Protein 5L9A (pdb70)

Secondary structure (DSSP, 8-state):
----EEEESTTSHHHHHHHHHHHHHH-GGGEEEEESSPPPTTSTTTT-TTEEE--TT-HHHHHHHHHHH--SEEEE-----HHHHHH-HHHHHIIIIIHHHHHHHHHHHTT-EEE--EEGGG--TTS-SSSB-SSS----SSHHHHHHHHHHHHHHHHHHHH---EEEEEE-EEE-TT---SS-TTHHHHHHHHHHHHT--EEESS-TT--EEEEEHHHHHHHHHHHHHS-GGG-S-SEEE--SEEE-HHHHHHHHHHHHTS---EEE---HHHHHHHTS-SSB--HHHHHHH-------HHHHHHHHHHHHHHHH-PPP-/---EEEESTTSHHHHHHHHHHHHHH-GGGEEEEESSPPPTT-TTTT-TTEEE--TT-HHHHHHHHHHH--SEEEE-----HHHHHH-HHHHHIIIIIHHHHHHHHHHHTT-EEE--EEGGG--TTS-SSSB-SSS----SSHHHHHHHHHHHHHHHHHHHH---EEEEEE-EEE-TT---SS-TTHHHHHHHHHHHHT--EEESS-TT--EEEEEHHHHHHHHHHHHHS-GGG-S-SEEE--SEEE-HHHHHHHHHHHHTS---EEE---HHHHHHHTS-SSB--HHHHHHH-------HHHHHHHHHHHHHHHH-PPP-

Solvent-accessible surface area: 27484 Å² total; per-residue (Å²): 242,155,14,94,0,0,0,0,12,1,42,40,64,28,2,5,30,0,0,54,28,0,40,129,121,29,30,44,138,27,3,15,0,1,19,84,81,115,31,11,69,152,47,78,1,36,75,59,173,26,34,82,130,16,65,8,66,71,46,119,22,0,47,151,17,0,110,134,21,133,7,66,18,0,0,2,17,21,38,12,101,5,38,94,0,86,47,35,52,103,58,0,82,53,27,1,34,59,0,5,152,61,0,0,66,7,2,88,107,48,140,4,64,0,0,0,12,0,9,4,1,0,0,0,97,136,5,46,53,109,102,1,131,8,104,48,104,51,48,27,71,4,32,15,0,79,5,2,29,110,2,11,119,37,0,50,100,28,74,140,125,109,52,8,19,1,1,0,0,10,20,7,5,32,1,7,7,41,28,60,12,10,40,31,10,28,22,4,0,5,43,0,0,4,14,2,4,45,121,141,98,4,76,0,41,0,68,32,182,16,28,0,0,0,0,8,10,50,3,0,28,88,2,1,14,56,0,0,76,10,73,59,148,127,17,110,54,15,9,1,0,0,15,16,34,45,1,4,0,22,87,0,69,124,0,0,36,140,40,15,136,80,120,9,103,17,68,63,86,103,16,112,7,10,167,17,0,67,11,12,0,46,23,3,32,9,52,54,0,95,123,22,16,32,5,91,37,126,50,77,33,47,89,0,0,92,22,0,5,117,47,0,20,120,92,42,64,15,73,88,100,168,18,94,0,0,0,0,9,1,43,39,64,28,2,3,34,0,0,58,31,0,37,123,112,14,31,46,138,22,4,17,0,1,26,66,90,111,33,44,94,196,47,80,1,35,70,56,162,26,35,74,127,14,59,6,64,70,52,98,15,0,40,118,27,1,95,135,21,137,7,67,18,0,0,1,19,22,40,11,111,5,48,127,0,83,89,71,52,103,59,0,83,53,20,1,32,56,1,5,158,59,0,0,63,7,1,84,105,62,136,3,63,0,1,0,11,0,7,4,1,0,0,0,95,130,5,44,53,109,103,2,135,9,104,47,106,53,47,25,67,2,32,9,0,78,6,2,28,111,1,11,118,34,0,52,98,30,70,140,124,110,50,10,20,1,1,0,0,9,22,8,5,35,1,7,7,38,30,146,26,42,60,29,12,30,21,4,0,5,64,0,0,21,16,4,2,82,113,140,71,5,74,0,40,0,57,15,74,18,30,0,0,0,0,8,10,50,3,0,27,90,3,1,15,85,0,0,72,9,80,52,155,120,17,108,51,13,6,0,0,0,16,17,33,45,1,4,0,22,88,0,28,70,0,0,24,140,41,16,118,54,55,12,108,5,36,38,26,103,16,111,6,12,171,18,0,68,12,12,0,46,25,3,33,11,51,53,0,96,120,24,13,24,5,93,38,137,50,77,32,44,87,0,0,94,27,0,3,123,56,0,18,126,93,56,66,32,73,84,112

InterPro domains:
  IPR001509 NAD-dependent epimerase/dehydratase [PF01370] (16-253)
  IPR036291 NAD(P)-binding domain superfamily [SSF51735] (15-321)
  IPR051225 NAD(P)-dependent epimerase/dehydratase [PTHR42687] (7-323)

B-factor: mean 18.35, std 14.42, range [4.52, 113.83]

Structure (mmCIF, N/CA/C/O backbone):
data_5L9A
#
_entry.id   5L9A
#
_cell.length_a   46.985
_cell.length_b   57.722
_cell.length_c   70.074
_cell.angle_alpha   72.46
_cell.angle_beta   70.38
_cell.angle_gamma   73.20
#
_symmetry.space_group_name_H-M   'P 1'
#
loop_
_entity.id
_entity.type
_entity.pdbx_description
1 polymer 'L-threonine 3-dehydrogenase'
2 non-polymer 'ACETATE ION'
3 water water
#
loop_
_atom_site.group_PDB
_atom_site.id
_atom_site.type_symbol
_atom_site.label_atom_id
_atom_site.label_alt_id
_atom_site.label_comp_id
_atom_site.label_asym_id
_atom_site.label_entity_id
_atom_site.label_seq_id
_atom_site.pdbx_PDB_ins_code
_atom_site.Cartn_x
_atom_site.Cartn_y
_atom_site.Cartn_z
_atom_site.occupancy
_atom_site.B_iso_or_equiv
_atom_site.auth_seq_id
_atom_site.auth_comp_id
_atom_site.auth_asym_id
_atom_site.auth_atom_id
_atom_site.pdbx_PDB_model_num
ATOM 1 N N . HIS A 1 1 ? 4.639 -26.043 -5.459 1.00 65.49 1 HIS A N 1
ATOM 2 C CA . HIS A 1 1 ? 5.916 -25.573 -4.860 1.00 58.52 1 HIS A CA 1
ATOM 3 C C . HIS A 1 1 ? 5.686 -24.277 -4.101 1.00 43.65 1 HIS A C 1
ATOM 4 O O . HIS A 1 1 ? 4.742 -23.507 -4.380 1.00 51.98 1 HIS A O 1
ATOM 11 N N A MET A 1 2 ? 6.531 -24.053 -3.100 0.60 34.26 2 MET A N 1
ATOM 12 N N B MET A 1 2 ? 6.585 -24.040 -3.159 0.40 34.63 2 MET A N 1
ATOM 13 C CA A MET A 1 2 ? 6.489 -22.811 -2.327 0.60 26.48 2 MET A CA 1
ATOM 14 C CA B MET A 1 2 ? 6.571 -22.851 -2.342 0.40 27.17 2 MET A CA 1
ATOM 15 C C A MET A 1 2 ? 7.343 -21.774 -3.060 0.60 23.57 2 MET A C 1
ATOM 16 C C B MET A 1 2 ? 7.383 -21.774 -3.053 0.40 23.49 2 MET A C 1
ATOM 17 O O A MET A 1 2 ? 8.310 -22.096 -3.774 0.60 24.35 2 MET A O 1
ATOM 18 O O B MET A 1 2 ? 8.362 -22.074 -3.742 0.40 26.20 2 MET A O 1
ATOM 27 N N . PRO A 1 3 ? 6.979 -20.513 -2.904 1.00 14.39 3 PRO A N 1
ATOM 28 C CA . PRO A 1 3 ? 7.718 -19.459 -3.630 1.00 12.45 3 PRO A CA 1
ATOM 29 C C . PRO A 1 3 ? 9.059 -19.129 -3.056 1.00 11.23 3 PRO A C 1
ATOM 30 O O . PRO A 1 3 ? 9.346 -19.345 -1.857 1.00 10.86 3 PRO A O 1
ATOM 34 N N . ARG A 1 4 ? 9.872 -18.483 -3.925 1.00 10.91 4 ARG A N 1
ATOM 35 C CA . ARG A 1 4 ? 11.135 -17.817 -3.518 1.00 9.04 4 ARG A CA 1
ATOM 36 C C . ARG A 1 4 ? 10.869 -16.324 -3.755 1.00 9.78 4 ARG A C 1
ATOM 37 O O . ARG A 1 4 ? 10.602 -15.933 -4.891 1.00 10.37 4 ARG A O 1
ATOM 45 N N . VAL A 1 5 ? 10.889 -15.535 -2.684 1.00 8.14 5 VAL A N 1
ATOM 46 C CA . VAL A 1 5 ? 10.296 -14.225 -2.739 1.00 7.08 5 VAL A CA 1
ATOM 47 C C . VAL A 1 5 ? 11.360 -13.149 -2.511 1.00 7.96 5 VAL A C 1
ATOM 48 O O . VAL A 1 5 ? 12.048 -13.171 -1.474 1.00 9.05 5 VAL A O 1
ATOM 52 N N . LEU A 1 6 ? 11.449 -12.204 -3.462 1.00 7.73 6 LEU A N 1
ATOM 53 C CA . LEU A 1 6 ? 12.286 -10.986 -3.316 1.00 7.42 6 LEU A CA 1
ATOM 54 C C . LEU A 1 6 ? 11.422 -9.790 -2.954 1.00 7.48 6 LEU A C 1
ATOM 55 O O . LEU A 1 6 ? 10.378 -9.598 -3.607 1.00 7.33 6 LEU A O 1
ATOM 60 N N . VAL A 1 7 ? 11.806 -9.070 -1.912 1.00 8.12 7 VAL A N 1
ATOM 61 C CA . VAL A 1 7 ? 11.149 -7.837 -1.563 1.00 6.79 7 VAL A CA 1
ATOM 62 C C . VAL A 1 7 ? 12.130 -6.696 -1.758 1.00 6.59 7 VAL A C 1
ATOM 63 O O . VAL A 1 7 ? 13.239 -6.752 -1.191 1.00 9.77 7 VAL A O 1
ATOM 67 N N . THR A 1 8 ? 11.794 -5.716 -2.546 1.00 6.66 8 THR A N 1
ATOM 68 C CA . THR A 1 8 ? 12.552 -4.488 -2.644 1.00 7.18 8 THR A CA 1
ATOM 69 C C . THR A 1 8 ? 11.835 -3.355 -1.939 1.00 7.42 8 THR A C 1
ATOM 70 O O . THR A 1 8 ? 10.611 -3.401 -1.801 1.00 8.67 8 THR A O 1
ATOM 74 N N . GLY A 1 9 ? 12.544 -2.331 -1.488 1.00 9.11 9 GLY A N 1
ATOM 75 C CA . GLY A 1 9 ? 11.928 -1.305 -0.674 1.00 9.52 9 GLY A CA 1
ATOM 76 C C . GLY A 1 9 ? 11.393 -1.735 0.680 1.00 9.63 9 GLY A C 1
ATOM 77 O O . GLY A 1 9 ? 10.344 -1.263 1.193 1.00 10.11 9 GLY A O 1
ATOM 78 N N . ALA A 1 10 ? 12.107 -2.663 1.290 1.00 8.30 10 ALA A N 1
ATOM 79 C CA . ALA A 1 10 ? 11.670 -3.330 2.480 1.00 8.91 10 ALA A CA 1
ATOM 80 C C . ALA A 1 10 ? 11.649 -2.458 3.738 1.00 9.19 10 ALA A C 1
ATOM 81 O O . ALA A 1 10 ? 11.080 -2.895 4.709 1.00 10.96 10 ALA A O 1
ATOM 83 N N . LEU A 1 11 ? 12.273 -1.280 3.728 1.00 9.29 11 LEU A N 1
ATOM 84 C CA . LEU A 1 11 ? 12.285 -0.470 4.933 1.00 12.51 11 LEU A CA 1
ATOM 85 C C . LEU A 1 11 ? 11.065 0.441 5.011 1.00 11.86 11 LEU A C 1
ATOM 86 O O . LEU A 1 11 ? 10.942 1.198 6.011 1.00 17.26 11 LEU A O 1
ATOM 91 N N . GLY A 1 12 ? 10.234 0.459 3.987 1.00 12.31 12 GLY A N 1
ATOM 92 C CA . GLY A 1 12 ? 8.935 1.119 4.181 1.00 14.35 12 GLY A CA 1
ATOM 93 C C . GLY A 1 12 ? 8.102 0.333 5.215 1.00 13.15 12 GLY A C 1
ATOM 94 O O . GLY A 1 12 ? 8.430 -0.808 5.644 1.00 12.23 12 GLY A O 1
ATOM 95 N N . GLN A 1 13 ? 7.015 0.948 5.678 1.00 14.26 13 GLN A N 1
ATOM 96 C CA . GLN A 1 13 ? 6.188 0.267 6.733 1.00 13.34 13 GLN A CA 1
ATOM 97 C C . GLN A 1 13 ? 5.591 -1.038 6.198 1.00 10.64 13 GLN A C 1
ATOM 98 O O . GLN A 1 13 ? 5.731 -2.123 6.816 1.00 11.12 13 GLN A O 1
ATOM 104 N N . ILE A 1 14 ? 4.981 -0.953 5.006 1.00 12.82 14 ILE A N 1
ATOM 105 C CA . ILE A 1 14 ? 4.413 -2.118 4.411 1.00 11.79 14 ILE A CA 1
ATOM 106 C C . ILE A 1 14 ? 5.508 -3.127 4.159 1.00 9.66 14 ILE A C 1
ATOM 107 O O . ILE A 1 14 ? 5.326 -4.321 4.461 1.00 10.40 14 ILE A O 1
ATOM 112 N N . GLY A 1 15 ? 6.638 -2.658 3.611 1.00 8.33 15 GLY A N 1
ATOM 113 C CA . GLY A 1 15 ? 7.700 -3.604 3.267 1.00 8.58 15 GLY A CA 1
ATOM 114 C C . GLY A 1 15 ? 8.275 -4.305 4.455 1.00 8.01 15 GLY A C 1
ATOM 115 O O . GLY A 1 15 ? 8.567 -5.476 4.405 1.00 9.85 15 GLY A O 1
ATOM 116 N N . THR A 1 16 ? 8.347 -3.621 5.633 1.00 6.99 16 THR A N 1
ATOM 117 C CA . THR A 1 16 ? 8.859 -4.275 6.794 1.00 7.79 16 THR A CA 1
ATOM 118 C C . THR A 1 16 ? 7.921 -5.341 7.331 1.00 8.44 16 THR A C 1
ATOM 119 O O . THR A 1 16 ? 8.302 -6.482 7.597 1.00 9.01 16 THR A O 1
ATOM 123 N N . ASP A 1 17 ? 6.642 -4.934 7.498 1.00 8.32 17 ASP A N 1
ATOM 124 C CA . ASP A 1 17 ? 5.682 -5.896 8.056 1.00 8.51 17 ASP A CA 1
ATOM 125 C C . ASP A 1 17 ? 5.417 -7.067 7.091 1.00 8.00 17 ASP A C 1
ATOM 126 O O . ASP A 1 17 ? 5.289 -8.222 7.526 1.00 7.94 17 ASP A O 1
ATOM 131 N N . LEU A 1 18 ? 5.432 -6.791 5.784 1.00 7.25 18 LEU A N 1
ATOM 132 C CA . LEU A 1 18 ? 5.284 -7.844 4.816 1.00 7.63 18 LEU A CA 1
ATOM 133 C C . LEU A 1 18 ? 6.504 -8.784 4.802 1.00 7.42 18 LEU A C 1
ATOM 134 O O . LEU A 1 18 ? 6.341 -9.993 4.740 1.00 7.82 18 LEU A O 1
ATOM 139 N N . SER A 1 19 ? 7.704 -8.210 4.884 1.00 6.92 19 SER A N 1
ATOM 140 C CA . SER A 1 19 ? 8.915 -9.009 4.947 1.00 8.95 19 SER A CA 1
ATOM 141 C C . SER A 1 19 ? 8.848 -10.006 6.085 1.00 8.09 19 SER A C 1
ATOM 142 O O . SER A 1 19 ? 9.153 -11.166 5.936 1.00 8.81 19 SER A O 1
ATOM 145 N N . LEU A 1 20 ? 8.440 -9.499 7.266 1.00 8.60 20 LEU A N 1
ATOM 146 C CA . LEU A 1 20 ? 8.362 -10.383 8.410 1.00 9.79 20 LEU A CA 1
ATOM 147 C C . LEU A 1 20 ? 7.284 -11.456 8.211 1.00 9.00 20 LEU A C 1
ATOM 148 O O . LEU A 1 20 ? 7.487 -12.644 8.559 1.00 10.11 20 LEU A O 1
ATOM 153 N N . ALA A 1 21 ? 6.116 -11.039 7.663 1.00 8.57 21 ALA A N 1
ATOM 154 C CA . ALA A 1 21 ? 5.069 -12.034 7.401 1.00 7.45 21 ALA A CA 1
ATOM 155 C C . ALA A 1 21 ? 5.499 -13.136 6.392 1.00 8.01 21 ALA A C 1
ATOM 156 O O . ALA A 1 21 ? 5.164 -14.339 6.589 1.00 8.52 21 ALA A O 1
ATOM 158 N N . LEU A 1 22 ? 6.228 -12.751 5.345 1.00 7.02 22 LEU A N 1
ATOM 159 C CA . LEU A 1 22 ? 6.719 -13.709 4.365 1.00 7.52 22 LEU A CA 1
ATOM 160 C C . LEU A 1 22 ? 7.757 -14.627 4.969 1.00 8.20 22 LEU A C 1
ATOM 161 O O . LEU A 1 22 ? 7.709 -15.828 4.710 1.00 8.56 22 LEU A O 1
ATOM 166 N N . ARG A 1 23 ? 8.691 -14.076 5.767 1.00 8.81 23 ARG A N 1
ATOM 167 C CA . ARG A 1 23 ? 9.625 -14.984 6.464 1.00 8.93 23 ARG A CA 1
ATOM 168 C C . ARG A 1 23 ? 8.888 -15.952 7.337 1.00 10.35 23 ARG A C 1
ATOM 169 O O . ARG A 1 23 ? 9.280 -17.130 7.432 1.00 10.42 23 ARG A O 1
ATOM 177 N N . ASP A 1 24 ? 7.889 -15.464 8.051 1.00 10.50 24 ASP A N 1
ATOM 178 C CA . ASP A 1 24 ? 7.141 -16.346 8.963 1.00 10.65 24 ASP A CA 1
ATOM 179 C C . ASP A 1 24 ? 6.430 -17.454 8.182 1.00 13.23 24 ASP A C 1
ATOM 180 O O . ASP A 1 24 ? 6.347 -18.574 8.671 1.00 17.15 24 ASP A O 1
ATOM 185 N N . LYS A 1 25 ? 5.830 -17.148 7.012 1.00 10.96 25 LYS A N 1
ATOM 186 C CA . LYS A 1 25 ? 5.041 -18.128 6.278 1.00 9.84 25 LYS A CA 1
ATOM 187 C C . LYS A 1 25 ? 5.891 -19.095 5.468 1.00 9.54 25 LYS A C 1
ATOM 188 O O . LYS A 1 25 ? 5.552 -20.280 5.398 1.00 11.43 25 LYS A O 1
ATOM 194 N N . PHE A 1 26 ? 6.936 -18.585 4.826 1.00 9.18 26 PHE A N 1
ATOM 195 C CA . PHE A 1 26 ? 7.746 -19.358 3.914 1.00 8.69 26 PHE A CA 1
ATOM 196 C C . PHE A 1 26 ? 9.125 -19.759 4.335 1.00 10.39 26 PHE A C 1
ATOM 197 O O . PHE A 1 26 ? 9.770 -20.578 3.707 1.00 10.63 26 PHE A O 1
ATOM 205 N N . GLY A 1 27 ? 9.615 -19.127 5.354 1.00 8.84 27 GLY A N 1
ATOM 206 C CA . GLY A 1 27 ? 10.891 -19.321 5.895 1.00 9.95 27 GLY A CA 1
ATOM 207 C C . GLY A 1 27 ? 11.929 -18.311 5.402 1.00 9.42 27 GLY A C 1
ATOM 208 O O . GLY A 1 27 ? 11.965 -17.914 4.218 1.00 11.17 27 GLY A O 1
ATOM 209 N N . ALA A 1 28 ? 12.843 -17.926 6.313 1.00 11.72 28 ALA A N 1
ATOM 210 C CA . ALA A 1 28 ? 13.851 -16.962 5.950 1.00 12.89 28 ALA A CA 1
ATOM 211 C C . ALA A 1 28 ? 14.696 -17.346 4.742 1.00 12.38 28 ALA A C 1
ATOM 212 O O . ALA A 1 28 ? 15.090 -16.488 3.934 1.00 15.58 28 ALA A O 1
ATOM 214 N N . ASP A 1 29 ? 14.947 -18.641 4.547 1.00 13.04 29 ASP A N 1
ATOM 215 C CA . ASP A 1 29 ? 15.788 -19.132 3.452 1.00 13.93 29 ASP A CA 1
ATOM 216 C C . ASP A 1 29 ? 15.138 -18.880 2.066 1.00 13.30 29 ASP A C 1
ATOM 217 O O . ASP A 1 29 ? 15.842 -18.838 1.068 1.00 16.85 29 ASP A O 1
ATOM 222 N N . SER A 1 30 ? 13.846 -18.671 2.048 1.00 10.52 30 SER A N 1
ATOM 223 C CA . SER A 1 30 ? 13.105 -18.507 0.830 1.00 9.45 30 SER A CA 1
ATOM 224 C C . SER A 1 30 ? 12.751 -17.041 0.557 1.00 9.00 30 SER A C 1
ATOM 225 O O . SER A 1 30 ? 12.111 -16.781 -0.461 1.00 10.06 30 SER A O 1
ATOM 228 N N . VAL A 1 31 ? 13.157 -16.136 1.437 1.00 9.28 31 VAL A N 1
ATOM 229 C CA . VAL A 1 31 ? 12.836 -14.724 1.274 1.00 8.54 31 VAL A CA 1
ATOM 230 C C . VAL A 1 31 ? 14.115 -13.930 1.329 1.00 9.81 31 VAL A C 1
ATOM 231 O O . VAL A 1 31 ? 14.929 -14.084 2.234 1.00 14.45 31 VAL A O 1
ATOM 235 N N . LEU A 1 32 ? 14.251 -13.011 0.390 1.00 9.18 32 LEU A N 1
ATOM 236 C CA . LEU A 1 32 ? 15.375 -12.078 0.365 1.00 10.00 32 LEU A CA 1
ATOM 237 C C . LEU A 1 32 ? 14.779 -10.682 0.367 1.00 9.25 32 LEU A C 1
ATOM 238 O O . LEU A 1 32 ? 13.957 -10.357 -0.477 1.00 9.24 32 LEU A O 1
ATOM 243 N N . VAL A 1 33 ? 15.145 -9.893 1.343 1.00 10.08 33 VAL A N 1
ATOM 244 C CA . VAL A 1 33 ? 14.600 -8.558 1.549 1.00 12.55 33 VAL A CA 1
ATOM 245 C C . VAL A 1 33 ? 15.682 -7.526 1.351 1.00 10.26 33 VAL A C 1
ATOM 246 O O . VAL A 1 33 ? 16.852 -7.712 1.829 1.00 12.92 33 VAL A O 1
ATOM 250 N N . SER A 1 34 ? 15.382 -6.441 0.640 1.00 9.45 34 SER A N 1
ATOM 251 C CA . SER A 1 34 ? 16.385 -5.454 0.330 1.00 8.89 34 SER A CA 1
ATOM 252 C C . SER A 1 34 ? 15.877 -4.035 0.456 1.00 8.05 34 SER A C 1
ATOM 253 O O . SER A 1 34 ? 14.656 -3.782 0.306 1.00 8.62 34 SER A O 1
ATOM 256 N N A ASP A 1 35 ? 16.809 -3.117 0.620 0.50 9.56 35 ASP A N 1
ATOM 257 N N B ASP A 1 35 ? 16.772 -3.088 0.623 0.50 9.57 35 ASP A N 1
ATOM 258 C CA A ASP A 1 35 ? 16.540 -1.667 0.611 0.50 9.24 35 ASP A CA 1
ATOM 259 C CA B ASP A 1 35 ? 16.476 -1.652 0.396 0.50 8.94 35 ASP A CA 1
ATOM 260 C C A ASP A 1 35 ? 17.798 -0.906 0.230 0.50 10.15 35 ASP A C 1
ATOM 261 C C B ASP A 1 35 ? 17.768 -0.925 0.159 0.50 9.95 35 ASP A C 1
ATOM 262 O O A ASP A 1 35 ? 18.892 -1.460 0.335 0.50 10.17 35 ASP A O 1
ATOM 263 O O B ASP A 1 35 ? 18.838 -1.517 0.298 0.50 10.04 35 ASP A O 1
ATOM 272 N N . VAL A 1 36 ? 17.672 0.354 -0.182 1.00 12.03 36 VAL A N 1
ATOM 273 C CA . VAL A 1 36 ? 18.829 1.155 -0.542 1.00 14.40 36 VAL A CA 1
ATOM 274 C C . VAL A 1 36 ? 19.787 1.401 0.604 1.00 15.57 36 VAL A C 1
ATOM 275 O O . VAL A 1 36 ? 20.980 1.638 0.391 1.00 18.49 36 VAL A O 1
ATOM 279 N N . VAL A 1 37 ? 19.266 1.427 1.827 1.00 14.34 37 VAL A N 1
ATOM 280 C CA . VAL A 1 37 ? 20.136 1.625 3.041 1.00 15.29 37 VAL A CA 1
ATOM 281 C C . VAL A 1 37 ? 19.910 0.465 4.020 1.00 13.85 37 VAL A C 1
ATOM 282 O O . VAL A 1 37 ? 18.985 -0.329 3.838 1.00 12.51 37 VAL A O 1
ATOM 286 N N . GLU A 1 38 ? 20.719 0.421 5.032 1.00 14.77 38 GLU A N 1
ATOM 287 C CA . GLU A 1 38 ? 20.600 -0.543 6.083 1.00 13.81 38 GLU A CA 1
ATOM 288 C C . GLU A 1 38 ? 19.507 -0.159 7.059 1.00 13.48 38 GLU A C 1
ATOM 289 O O . GLU A 1 38 ? 19.199 1.003 7.274 1.00 15.69 38 GLU A O 1
ATOM 295 N N . PRO A 1 39 ? 18.896 -1.179 7.703 1.00 12.83 39 PRO A N 1
ATOM 296 C CA . PRO A 1 39 ? 17.899 -0.843 8.718 1.00 12.61 39 PRO A CA 1
ATOM 297 C C . PRO A 1 39 ? 18.513 -0.031 9.871 1.00 13.00 39 PRO A C 1
ATOM 298 O O . PRO A 1 39 ? 19.695 -0.207 10.182 1.00 14.70 39 PRO A O 1
ATOM 302 N N . GLY A 1 40 ? 17.699 0.818 10.507 1.00 13.06 40 GLY A N 1
ATOM 303 C CA . GLY A 1 40 ? 18.133 1.504 11.699 1.00 14.15 40 GLY A CA 1
ATOM 304 C C . GLY A 1 40 ? 18.426 0.501 12.831 1.00 13.78 40 GLY A C 1
ATOM 305 O O . GLY A 1 40 ? 17.982 -0.663 12.816 1.00 13.16 40 GLY A O 1
ATOM 306 N N . ALA A 1 41 ? 19.107 0.953 13.865 1.00 13.87 41 ALA A N 1
ATOM 307 C CA . ALA A 1 41 ? 19.528 0.109 14.918 1.00 13.99 41 ALA A CA 1
ATOM 308 C C . ALA A 1 41 ? 18.460 -0.697 15.647 1.00 15.60 41 ALA A C 1
ATOM 309 O O . ALA A 1 41 ? 18.708 -1.874 16.109 1.00 19.06 41 ALA A O 1
ATOM 311 N N . LYS A 1 42 ? 17.306 -0.112 15.808 1.00 14.89 42 LYS A N 1
ATOM 312 C CA . LYS A 1 42 ? 16.221 -0.770 16.549 1.00 16.07 42 LYS A CA 1
ATOM 313 C C . LYS A 1 42 ? 15.127 -1.252 15.578 1.00 17.46 42 LYS A C 1
ATOM 314 O O . LYS A 1 42 ? 14.077 -1.603 15.995 1.00 20.14 42 LYS A O 1
ATOM 320 N N . HIS A 1 43 ? 15.403 -1.227 14.280 1.00 14.34 43 HIS A N 1
ATOM 321 C CA . HIS A 1 43 ? 14.404 -1.601 13.293 1.00 14.90 43 HIS A CA 1
ATOM 322 C C . HIS A 1 43 ? 14.174 -3.103 13.396 1.00 14.89 43 HIS A C 1
ATOM 323 O O . HIS A 1 43 ? 15.118 -3.880 13.589 1.00 14.95 43 HIS A O 1
ATOM 330 N N . PRO A 1 44 ? 12.947 -3.555 13.089 1.00 13.80 44 PRO A N 1
ATOM 331 C CA . PRO A 1 44 ? 12.676 -5.007 13.164 1.00 16.19 44 PRO A CA 1
ATOM 332 C C . PRO A 1 44 ? 13.532 -5.915 12.286 1.00 15.72 44 PRO A C 1
ATOM 333 O O . PRO A 1 44 ? 13.770 -7.079 12.514 1.00 17.24 44 PRO A O 1
ATOM 337 N N . LEU A 1 45 ? 14.030 -5.350 11.184 1.00 13.18 45 LEU A N 1
ATOM 338 C CA . LEU A 1 45 ? 14.885 -6.062 10.265 1.00 13.53 45 LEU A CA 1
ATOM 339 C C . LEU A 1 45 ? 16.372 -6.056 10.629 1.00 14.14 45 LEU A C 1
ATOM 340 O O . LEU A 1 45 ? 17.218 -6.708 9.934 1.00 14.72 45 LEU A O 1
ATOM 345 N N . ALA A 1 46 ? 16.759 -5.262 11.615 1.00 14.51 46 ALA A N 1
ATOM 346 C CA . ALA A 1 46 ? 18.176 -5.121 11.963 1.00 17.09 46 ALA A CA 1
ATOM 347 C C . ALA A 1 46 ? 18.724 -6.474 12.403 1.00 18.12 46 ALA A C 1
ATOM 348 O O . ALA A 1 46 ? 18.068 -7.191 13.155 1.00 21.56 46 ALA A O 1
ATOM 350 N N . GLY A 1 47 ? 19.871 -6.787 11.860 1.00 22.22 47 GLY A N 1
ATOM 351 C CA . GLY A 1 47 ? 20.654 -7.966 12.262 1.00 26.46 47 GLY A CA 1
ATOM 352 C C . GLY A 1 47 ? 20.173 -9.316 11.711 1.00 26.71 47 GLY A C 1
ATOM 353 O O . GLY A 1 47 ? 20.670 -10.351 12.051 1.00 30.84 47 GLY A O 1
ATOM 354 N N . LEU A 1 48 ? 19.184 -9.305 10.867 1.00 24.91 48 LEU A N 1
ATOM 355 C CA . LEU A 1 48 ? 18.647 -10.556 10.297 1.00 20.15 48 LEU A CA 1
ATOM 356 C C . LEU A 1 48 ? 19.407 -10.932 9.071 1.00 19.35 48 LEU A C 1
ATOM 357 O O . LEU A 1 48 ? 19.821 -10.114 8.288 1.00 24.18 48 LEU A O 1
ATOM 362 N N . LYS A 1 49 ? 19.645 -12.249 8.929 1.00 23.22 49 LYS A N 1
ATOM 363 C CA . LYS A 1 49 ? 20.195 -12.808 7.711 1.00 21.12 49 LYS A CA 1
ATOM 364 C C . LYS A 1 49 ? 19.086 -12.683 6.628 1.00 16.74 49 LYS A C 1
ATOM 365 O O . LYS A 1 49 ? 17.915 -12.780 6.957 1.00 26.73 49 LYS A O 1
ATOM 371 N N . GLY A 1 50 ? 19.462 -12.539 5.388 1.00 16.98 50 GLY A N 1
ATOM 372 C CA . GLY A 1 50 ? 18.543 -12.387 4.302 1.00 17.12 50 GLY A CA 1
ATOM 373 C C . GLY A 1 50 ? 18.032 -10.974 4.100 1.00 14.82 50 GLY A C 1
ATOM 374 O O . GLY A 1 50 ? 16.988 -10.824 3.477 1.00 14.10 50 GLY A O 1
ATOM 375 N N . VAL A 1 51 ? 18.723 -9.988 4.652 1.00 15.71 51 VAL A N 1
ATOM 376 C CA . VAL A 1 51 ? 18.456 -8.582 4.483 1.00 14.12 51 VAL A CA 1
ATOM 377 C C . VAL A 1 51 ? 19.677 -7.951 3.881 1.00 15.27 51 VAL A C 1
ATOM 378 O O . VAL A 1 51 ? 20.769 -8.092 4.454 1.00 21.29 51 VAL A O 1
ATOM 382 N N . GLU A 1 52 ? 19.529 -7.323 2.728 1.00 13.40 52 GLU A N 1
ATOM 383 C CA . GLU A 1 52 ? 20.599 -6.798 1.926 1.00 17.58 52 GLU A CA 1
ATOM 384 C C . GLU A 1 52 ? 20.398 -5.383 1.477 1.00 15.77 52 GLU A C 1
ATOM 385 O O . GLU A 1 52 ? 19.261 -4.938 1.398 1.00 11.49 52 GLU A O 1
ATOM 391 N N . LYS A 1 53 ? 21.473 -4.709 1.108 1.00 14.07 53 LYS A N 1
ATOM 392 C CA . LYS A 1 53 ? 21.472 -3.377 0.493 1.00 13.75 53 LYS A CA 1
ATOM 393 C C . LYS A 1 53 ? 21.425 -3.527 -1.015 1.00 17.23 53 LYS A C 1
ATOM 394 O O . LYS A 1 53 ? 22.222 -4.231 -1.570 1.00 23.29 53 LYS A O 1
ATOM 400 N N . LEU A 1 54 ? 20.379 -2.975 -1.632 1.00 13.72 54 LEU A N 1
ATOM 401 C CA . LEU A 1 54 ? 20.247 -2.965 -3.103 1.00 15.29 54 LEU A CA 1
ATOM 402 C C . LEU A 1 54 ? 19.737 -1.604 -3.498 1.00 15.81 54 LEU A C 1
ATOM 403 O O . LEU A 1 54 ? 18.713 -1.173 -2.897 1.00 14.84 54 LEU A O 1
ATOM 408 N N . ASP A 1 55 ? 20.412 -0.963 -4.446 1.00 15.95 55 ASP A N 1
ATOM 409 C CA . ASP A 1 55 ? 19.954 0.264 -5.076 1.00 16.65 55 ASP A CA 1
ATOM 410 C C . ASP A 1 55 ? 19.249 -0.120 -6.360 1.00 13.77 55 ASP A C 1
ATOM 411 O O . ASP A 1 55 ? 19.886 -0.394 -7.354 1.00 14.66 55 ASP A O 1
ATOM 416 N N . CYS A 1 56 ? 17.882 -0.092 -6.368 1.00 13.68 56 CYS A N 1
ATOM 417 C CA . CYS A 1 56 ? 17.147 -0.481 -7.515 1.00 14.23 56 CYS A CA 1
ATOM 418 C C . CYS A 1 56 ? 17.236 0.525 -8.657 1.00 13.92 56 CYS A C 1
ATOM 419 O O . CYS A 1 56 ? 16.812 0.204 -9.779 1.00 15.46 56 CYS A O 1
ATOM 422 N N . LEU A 1 57 ? 17.820 1.703 -8.405 1.00 12.12 57 LEU A N 1
ATOM 423 C CA . LEU A 1 57 ? 18.124 2.661 -9.487 1.00 14.18 57 LEU A CA 1
ATOM 424 C C . LEU A 1 57 ? 19.314 2.201 -10.317 1.00 13.96 57 LEU A C 1
ATOM 425 O O . LEU A 1 57 ? 19.555 2.773 -11.364 1.00 18.19 57 LEU A O 1
ATOM 430 N N . ASP A 1 58 ? 20.095 1.243 -9.836 1.00 13.20 58 ASP A N 1
ATOM 431 C CA . ASP A 1 58 ? 21.205 0.677 -10.600 1.00 13.56 58 ASP A CA 1
ATOM 432 C C . ASP A 1 58 ? 20.689 -0.605 -11.273 1.00 13.34 58 ASP A C 1
ATOM 433 O O . ASP A 1 58 ? 20.603 -1.663 -10.650 1.00 13.04 58 ASP A O 1
ATOM 438 N N . SER A 1 59 ? 20.265 -0.501 -12.537 1.00 14.31 59 SER A N 1
ATOM 439 C CA . SER A 1 59 ? 19.649 -1.640 -13.184 1.00 14.64 59 SER A CA 1
ATOM 440 C C . SER A 1 59 ? 20.552 -2.835 -13.256 1.00 14.54 59 SER A C 1
ATOM 441 O O . SER A 1 59 ? 20.085 -3.956 -13.162 1.00 15.76 59 SER A O 1
ATOM 444 N N A ASN A 1 60 ? 21.877 -2.632 -13.440 0.66 15.28 60 ASN A N 1
ATOM 445 N N B ASN A 1 60 ? 21.864 -2.574 -13.450 0.34 15.10 60 ASN A N 1
ATOM 446 C CA A ASN A 1 60 ? 22.782 -3.792 -13.488 0.66 16.53 60 ASN A CA 1
ATOM 447 C CA B ASN A 1 60 ? 22.895 -3.622 -13.453 0.34 15.80 60 ASN A CA 1
ATOM 448 C C A ASN A 1 60 ? 22.914 -4.508 -12.117 0.66 16.24 60 ASN A C 1
ATOM 449 C C B ASN A 1 60 ? 22.896 -4.435 -12.163 0.34 15.90 60 ASN A C 1
ATOM 450 O O A ASN A 1 60 ? 22.944 -5.731 -12.035 0.66 15.35 60 ASN A O 1
ATOM 451 O O B ASN A 1 60 ? 22.820 -5.652 -12.196 0.34 14.86 60 ASN A O 1
ATOM 460 N N . GLY A 1 61 ? 22.937 -3.740 -11.031 1.00 14.98 61 GLY A N 1
ATOM 461 C CA . GLY A 1 61 ? 22.962 -4.360 -9.724 1.00 15.44 61 GLY A CA 1
ATOM 462 C C . GLY A 1 61 ? 21.657 -5.098 -9.361 1.00 11.38 61 GLY A C 1
ATOM 463 O O . GLY A 1 61 ? 21.671 -6.131 -8.740 1.00 11.88 61 GLY A O 1
ATOM 464 N N . PHE A 1 62 ? 20.550 -4.536 -9.807 1.00 11.18 62 PHE A N 1
ATOM 465 C CA . PHE A 1 62 ? 19.233 -5.144 -9.627 1.00 12.06 62 PHE A CA 1
ATOM 466 C C . PHE A 1 62 ? 19.140 -6.487 -10.334 1.00 11.16 62 PHE A C 1
ATOM 467 O O . PHE A 1 62 ? 18.787 -7.527 -9.778 1.00 10.31 62 PHE A O 1
ATOM 475 N N . GLU A 1 63 ? 19.660 -6.460 -11.598 1.00 11.89 63 GLU A N 1
ATOM 476 C CA . GLU A 1 63 ? 19.707 -7.688 -12.361 1.00 13.10 63 GLU A CA 1
ATOM 477 C C . GLU A 1 63 ? 20.592 -8.739 -11.729 1.00 12.22 63 GLU A C 1
ATOM 478 O O . GLU A 1 63 ? 20.241 -9.906 -11.694 1.00 13.32 63 GLU A O 1
ATOM 484 N N . LYS A 1 64 ? 21.778 -8.320 -11.272 1.00 13.58 64 LYS A N 1
ATOM 485 C CA . LYS A 1 64 ? 22.680 -9.254 -10.667 1.00 14.99 64 LYS A CA 1
ATOM 486 C C . LYS A 1 64 ? 22.057 -9.972 -9.501 1.00 15.99 64 LYS A C 1
ATOM 487 O O . LYS A 1 64 ? 22.194 -11.188 -9.350 1.00 15.89 64 LYS A O 1
ATOM 493 N N . LEU A 1 65 ? 21.348 -9.228 -8.653 1.00 12.61 65 LEU A N 1
ATOM 494 C CA . LEU A 1 65 ? 20.714 -9.858 -7.507 1.00 13.76 65 LEU A CA 1
ATOM 495 C C . LEU A 1 65 ? 19.604 -10.834 -7.912 1.00 12.71 65 LEU A C 1
ATOM 496 O O . LEU A 1 65 ? 19.471 -11.920 -7.330 1.00 14.04 65 LEU A O 1
ATOM 501 N N . VAL A 1 66 ? 18.761 -10.427 -8.869 1.00 11.74 66 VAL A N 1
ATOM 502 C CA . VAL A 1 66 ? 17.678 -11.285 -9.302 1.00 11.95 66 VAL A CA 1
ATOM 503 C C . VAL A 1 66 ? 18.243 -12.547 -9.967 1.00 13.47 66 VAL A C 1
ATOM 504 O O . VAL A 1 66 ? 17.726 -13.660 -9.734 1.00 14.52 66 VAL A O 1
ATOM 508 N N A LYS A 1 67 ? 19.271 -12.411 -10.809 0.47 13.74 67 LYS A N 1
ATOM 509 N N B LYS A 1 67 ? 19.276 -12.404 -10.788 0.53 13.50 67 LYS A N 1
ATOM 510 C CA A LYS A 1 67 ? 19.887 -13.585 -11.467 0.47 16.72 67 LYS A CA 1
ATOM 511 C CA B LYS A 1 67 ? 19.903 -13.577 -11.425 0.53 16.60 67 LYS A CA 1
ATOM 512 C C A LYS A 1 67 ? 20.468 -14.581 -10.448 0.47 16.27 67 LYS A C 1
ATOM 513 C C B LYS A 1 67 ? 20.415 -14.584 -10.408 0.53 16.10 67 LYS A C 1
ATOM 514 O O A LYS A 1 67 ? 20.410 -15.806 -10.646 0.47 23.76 67 LYS A O 1
ATOM 515 O O B LYS A 1 67 ? 20.281 -15.807 -10.571 0.53 23.29 67 LYS A O 1
ATOM 526 N N . GLU A 1 68 ? 21.051 -14.073 -9.358 1.00 17.18 68 GLU A N 1
ATOM 527 C CA . GLU A 1 68 ? 21.624 -14.940 -8.302 1.00 21.35 68 GLU A CA 1
ATOM 528 C C . GLU A 1 68 ? 20.526 -15.602 -7.452 1.00 19.14 68 GLU A C 1
ATOM 529 O O . GLU A 1 68 ? 20.591 -16.782 -7.160 1.00 19.67 68 GLU A O 1
ATOM 535 N N . PHE A 1 69 ? 19.560 -14.783 -6.949 1.00 14.52 69 PHE A N 1
ATOM 536 C CA . PHE A 1 69 ? 18.557 -15.321 -6.021 1.00 13.97 69 PHE A CA 1
ATOM 537 C C . PHE A 1 69 ? 17.481 -16.196 -6.685 1.00 13.25 69 PHE A C 1
ATOM 538 O O . PHE A 1 69 ? 16.923 -17.121 -6.065 1.00 14.74 69 PHE A O 1
ATOM 546 N N . LYS A 1 70 ? 17.172 -15.895 -7.935 1.00 13.20 70 LYS A N 1
ATOM 547 C CA . LYS A 1 70 ? 16.209 -16.658 -8.773 1.00 13.23 70 LYS A CA 1
ATOM 548 C C . LYS A 1 70 ? 14.792 -16.635 -8.108 1.00 13.29 70 LYS A C 1
ATOM 549 O O . LYS A 1 70 ? 14.221 -17.639 -7.782 1.00 13.79 70 LYS A O 1
ATOM 555 N N . PRO A 1 71 ? 14.249 -15.435 -7.862 1.00 10.81 71 PRO A N 1
ATOM 556 C CA . PRO A 1 71 ? 12.934 -15.372 -7.251 1.00 11.05 71 PRO A CA 1
ATOM 557 C C . PRO A 1 71 ? 11.847 -15.874 -8.195 1.00 10.94 71 PRO A C 1
ATOM 558 O O . PRO A 1 71 ? 11.976 -15.720 -9.399 1.00 13.10 71 PRO A O 1
ATOM 562 N N . THR A 1 72 ? 10.815 -16.465 -7.635 1.00 9.23 72 THR A N 1
ATOM 563 C CA . THR A 1 72 ? 9.581 -16.740 -8.364 1.00 9.43 72 THR A CA 1
ATOM 564 C C . THR A 1 72 ? 8.524 -15.665 -8.177 1.00 8.32 72 THR A C 1
ATOM 565 O O . THR A 1 72 ? 7.665 -15.475 -9.021 1.00 10.07 72 THR A O 1
ATOM 569 N N . TRP A 1 73 ? 8.623 -14.937 -7.068 1.00 8.26 73 TRP A N 1
ATOM 570 C CA . TRP A 1 73 ? 7.766 -13.770 -6.750 1.00 7.95 73 TRP A CA 1
ATOM 571 C C . TRP A 1 73 ? 8.644 -12.572 -6.396 1.00 6.72 73 TRP A C 1
ATOM 572 O O . TRP A 1 73 ? 9.683 -12.761 -5.778 1.00 8.03 73 TRP A O 1
ATOM 583 N N . MET A 1 74 ? 8.176 -11.382 -6.750 1.00 6.83 74 MET A N 1
ATOM 584 C CA . MET A 1 74 ? 8.821 -10.147 -6.310 1.00 6.91 74 MET A CA 1
ATOM 585 C C . MET A 1 74 ? 7.722 -9.175 -5.857 1.00 6.75 74 MET A C 1
ATOM 586 O O . MET A 1 74 ? 6.765 -8.942 -6.573 1.00 8.27 74 MET A O 1
ATOM 591 N N . TYR A 1 75 ? 7.953 -8.586 -4.699 1.00 5.82 75 TYR A N 1
ATOM 592 C CA . TYR A 1 75 ? 7.193 -7.445 -4.251 1.00 5.93 75 TYR A CA 1
ATOM 593 C C . TYR A 1 75 ? 8.042 -6.212 -4.433 1.00 6.34 75 TYR A C 1
ATOM 594 O O . TYR A 1 75 ? 9.034 -6.081 -3.653 1.00 6.49 75 TYR A O 1
ATOM 603 N N . HIS A 1 76 ? 7.765 -5.374 -5.422 1.00 6.07 76 HIS A N 1
ATOM 604 C CA . HIS A 1 76 ? 8.586 -4.235 -5.748 1.00 6.44 76 HIS A CA 1
ATOM 605 C C . HIS A 1 76 ? 7.946 -3.009 -5.052 1.00 5.60 76 HIS A C 1
ATOM 606 O O . HIS A 1 76 ? 7.040 -2.374 -5.570 1.00 7.15 76 HIS A O 1
ATOM 613 N N . LEU A 1 77 ? 8.450 -2.685 -3.851 1.00 5.98 77 LEU A N 1
ATOM 614 C CA . LEU A 1 77 ? 7.831 -1.703 -2.985 1.00 7.53 77 LEU A CA 1
ATOM 615 C C . LEU A 1 77 ? 8.493 -0.340 -2.819 1.00 9.11 77 LEU A C 1
ATOM 616 O O . LEU A 1 77 ? 7.971 0.429 -2.017 1.00 12.08 77 LEU A O 1
ATOM 621 N N . PRO A 1 78 ? 9.613 0.000 -3.437 1.00 8.49 78 PRO A N 1
ATOM 622 C CA . PRO A 1 78 ? 10.153 1.377 -3.269 1.00 10.36 78 PRO A CA 1
ATOM 623 C C . PRO A 1 78 ? 9.072 2.411 -3.618 1.00 10.07 78 PRO A C 1
ATOM 624 O O . PRO A 1 78 ? 8.369 2.218 -4.569 1.00 11.92 78 PRO A O 1
ATOM 628 N N . ALA A 1 79 ? 9.015 3.495 -2.867 1.00 9.83 79 ALA A N 1
ATOM 629 C CA . ALA A 1 79 ? 8.053 4.518 -3.159 1.00 11.34 79 ALA A CA 1
ATOM 630 C C . ALA A 1 79 ? 8.405 5.802 -2.473 1.00 11.41 79 ALA A C 1
ATOM 631 O O . ALA A 1 79 ? 8.956 5.805 -1.365 1.00 17.54 79 ALA A O 1
ATOM 633 N N . ILE A 1 80 ? 8.078 6.864 -3.157 1.00 10.10 80 ILE A N 1
ATOM 634 C CA . ILE A 1 80 ? 8.057 8.234 -2.600 1.00 9.72 80 ILE A CA 1
ATOM 635 C C . ILE A 1 80 ? 6.569 8.640 -2.701 1.00 9.19 80 ILE A C 1
ATOM 636 O O . ILE A 1 80 ? 5.995 8.780 -3.780 1.00 10.45 80 ILE A O 1
ATOM 641 N N . MET A 1 81 ? 5.960 8.848 -1.540 1.00 9.83 81 MET A N 1
ATOM 642 C CA . MET A 1 81 ? 4.492 9.023 -1.425 1.00 8.96 81 MET A CA 1
ATOM 643 C C . MET A 1 81 ? 4.060 10.453 -1.595 1.00 10.14 81 MET A C 1
ATOM 644 O O . MET A 1 81 ? 4.823 11.316 -2.036 1.00 10.28 81 MET A O 1
ATOM 649 N N A SER A 1 82 ? 2.789 10.736 -1.277 0.41 9.23 82 SER A N 1
ATOM 650 N N B SER A 1 82 ? 2.778 10.727 -1.293 0.59 8.97 82 SER A N 1
ATOM 651 C CA A SER A 1 82 ? 2.187 11.972 -1.805 0.41 10.12 82 SER A CA 1
ATOM 652 C CA B SER A 1 82 ? 2.204 12.004 -1.788 0.59 9.23 82 SER A CA 1
ATOM 653 C C A SER A 1 82 ? 2.764 13.287 -1.270 0.41 10.38 82 SER A C 1
ATOM 654 C C B SER A 1 82 ? 2.927 13.244 -1.268 0.59 9.48 82 SER A C 1
ATOM 655 O O A SER A 1 82 ? 3.006 14.194 -2.059 0.41 10.19 82 SER A O 1
ATOM 656 O O B SER A 1 82 ? 3.460 14.045 -2.047 0.59 7.72 82 SER A O 1
ATOM 661 N N . VAL A 1 83 ? 2.923 13.454 0.045 1.00 10.97 83 VAL A N 1
ATOM 662 C CA . VAL A 1 83 ? 3.403 14.727 0.590 1.00 11.46 83 VAL A CA 1
ATOM 663 C C . VAL A 1 83 ? 4.879 14.887 0.284 1.00 10.46 83 VAL A C 1
ATOM 664 O O . VAL A 1 83 ? 5.335 15.969 -0.117 1.00 11.17 83 VAL A O 1
ATOM 668 N N . ARG A 1 84 ? 5.654 13.826 0.448 1.00 10.52 84 ARG A N 1
ATOM 669 C CA . ARG A 1 84 ? 7.056 13.950 0.213 1.00 11.20 84 ARG A CA 1
ATOM 670 C C . ARG A 1 84 ? 7.324 14.273 -1.267 1.00 11.19 84 ARG A C 1
ATOM 671 O O . ARG A 1 84 ? 8.163 15.107 -1.597 1.00 13.35 84 ARG A O 1
ATOM 679 N N . GLY A 1 85 ? 6.622 13.576 -2.173 1.00 9.65 85 GLY A N 1
ATOM 680 C CA . GLY A 1 85 ? 6.914 13.714 -3.594 1.00 11.05 85 GLY A CA 1
ATOM 681 C C . GLY A 1 85 ? 6.568 15.046 -4.159 1.00 9.29 85 GLY A C 1
ATOM 682 O O . GLY A 1 85 ? 7.227 15.477 -5.094 1.00 11.42 85 GLY A O 1
ATOM 683 N N . GLU A 1 86 ? 5.615 15.810 -3.561 1.00 9.40 86 GLU A N 1
ATOM 684 C CA . GLU A 1 86 ? 5.333 17.141 -4.109 1.00 10.78 86 GLU A CA 1
ATOM 685 C C . GLU A 1 86 ? 6.547 18.060 -4.017 1.00 11.06 86 GLU A C 1
ATOM 686 O O . GLU A 1 86 ? 6.732 18.964 -4.824 1.00 12.78 86 GLU A O 1
ATOM 692 N N . ALA A 1 87 ? 7.330 17.861 -2.946 1.00 11.15 87 ALA A N 1
ATOM 693 C CA . ALA A 1 87 ? 8.570 18.641 -2.710 1.00 12.71 87 ALA A CA 1
ATOM 694 C C . ALA A 1 87 ? 9.848 18.088 -3.318 1.00 12.59 87 ALA A C 1
ATOM 695 O O . ALA A 1 87 ? 10.785 18.841 -3.508 1.00 16.20 87 ALA A O 1
ATOM 697 N N . GLU A 1 88 ? 9.831 16.823 -3.651 1.00 10.99 88 GLU A N 1
ATOM 698 C CA . GLU A 1 88 ? 10.963 16.093 -4.260 1.00 11.90 88 GLU A CA 1
ATOM 699 C C . GLU A 1 88 ? 10.488 15.280 -5.486 1.00 11.10 88 GLU A C 1
ATOM 700 O O . GLU A 1 88 ? 10.623 14.055 -5.543 1.00 11.55 88 GLU A O 1
ATOM 706 N N . PRO A 1 89 ? 9.945 15.997 -6.501 1.00 11.84 89 PRO A N 1
ATOM 707 C CA . PRO A 1 89 ? 9.411 15.270 -7.658 1.00 11.12 89 PRO A CA 1
ATOM 708 C C . PRO A 1 89 ? 10.451 14.524 -8.452 1.00 12.02 89 PRO A C 1
ATOM 709 O O . PRO A 1 89 ? 10.091 13.481 -9.035 1.00 10.63 89 PRO A O 1
ATOM 713 N N . ASP A 1 90 ? 11.697 14.991 -8.517 1.00 10.32 90 ASP A N 1
ATOM 714 C CA . ASP A 1 90 ? 12.699 14.275 -9.314 1.00 11.55 90 ASP A CA 1
ATOM 715 C C . ASP A 1 90 ? 13.017 12.913 -8.702 1.00 11.59 90 ASP A C 1
ATOM 716 O O . ASP A 1 90 ? 13.014 11.877 -9.371 1.00 11.76 90 ASP A O 1
ATOM 721 N N . LEU A 1 91 ? 13.194 12.909 -7.401 1.00 10.74 91 LEU A N 1
ATOM 722 C CA . LEU A 1 91 ? 13.356 11.610 -6.711 1.00 10.85 91 LEU A CA 1
ATOM 723 C C . LEU A 1 91 ? 12.115 10.727 -6.847 1.00 11.66 91 LEU A C 1
ATOM 724 O O . LEU A 1 91 ? 12.219 9.529 -7.009 1.00 10.74 91 LEU A O 1
ATOM 729 N N . ALA A 1 92 ? 10.946 11.334 -6.726 1.00 9.45 92 ALA A N 1
ATOM 730 C CA . ALA A 1 92 ? 9.681 10.548 -6.861 1.00 10.00 92 ALA A CA 1
ATOM 731 C C . ALA A 1 92 ? 9.632 9.863 -8.244 1.00 9.42 92 ALA A C 1
ATOM 732 O O . ALA A 1 92 ? 9.249 8.695 -8.328 1.00 10.73 92 ALA A O 1
ATOM 734 N N . MET A 1 93 ? 9.995 10.597 -9.308 1.00 8.91 93 MET A N 1
ATOM 735 C CA . MET A 1 93 ? 10.039 9.973 -10.640 1.00 10.27 93 MET A CA 1
ATOM 736 C C . MET A 1 93 ? 11.101 8.899 -10.698 1.00 9.63 93 MET A C 1
ATOM 737 O O . MET A 1 93 ? 10.867 7.800 -11.246 1.00 10.03 93 MET A O 1
ATOM 742 N N . ASP A 1 94 ? 12.274 9.185 -10.142 1.00 10.29 94 ASP A N 1
ATOM 743 C CA . ASP A 1 94 ? 13.282 8.105 -10.110 1.00 10.05 94 ASP A CA 1
ATOM 744 C C . ASP A 1 94 ? 12.825 6.828 -9.469 1.00 8.77 94 ASP A C 1
ATOM 745 O O . ASP A 1 94 ? 12.940 5.730 -10.021 1.00 11.16 94 ASP A O 1
ATOM 750 N N . ILE A 1 95 ? 12.284 6.974 -8.294 1.00 9.54 95 ILE A N 1
ATOM 751 C CA . ILE A 1 95 ? 11.898 5.826 -7.496 1.00 9.63 95 ILE A CA 1
ATOM 752 C C . ILE A 1 95 ? 10.602 5.174 -8.048 1.00 10.59 95 ILE A C 1
ATOM 753 O O . ILE A 1 95 ? 10.476 3.943 -8.157 1.00 12.23 95 ILE A O 1
ATOM 758 N N . ASN A 1 96 ? 9.594 6.008 -8.290 1.00 9.18 96 ASN A N 1
ATOM 759 C CA . ASN A 1 96 ? 8.301 5.506 -8.622 1.00 10.29 96 ASN A CA 1
ATOM 760 C C . ASN A 1 96 ? 8.203 5.049 -10.049 1.00 9.95 96 ASN A C 1
ATOM 761 O O . ASN A 1 96 ? 7.296 4.227 -10.353 1.00 12.60 96 ASN A O 1
ATOM 766 N N . VAL A 1 97 ? 9.031 5.593 -10.939 1.00 9.20 97 VAL A N 1
ATOM 767 C CA . VAL A 1 97 ? 8.986 5.268 -12.390 1.00 9.50 97 VAL A CA 1
ATOM 768 C C . VAL A 1 97 ? 10.198 4.445 -12.779 1.00 8.73 97 VAL A C 1
ATOM 769 O O . VAL A 1 97 ? 10.048 3.292 -13.267 1.00 9.88 97 VAL A O 1
ATOM 773 N N . ASN A 1 98 ? 11.430 4.948 -12.610 1.00 9.09 98 ASN A N 1
ATOM 774 C CA . ASN A 1 98 ? 12.572 4.210 -13.171 1.00 9.00 98 ASN A CA 1
ATOM 775 C C . ASN A 1 98 ? 12.821 2.862 -12.500 1.00 9.60 98 ASN A C 1
ATOM 776 O O . ASN A 1 98 ? 13.059 1.871 -13.221 1.00 8.90 98 ASN A O 1
ATOM 781 N N . THR A 1 99 ? 12.663 2.747 -11.187 1.00 8.02 99 THR A N 1
ATOM 782 C CA . THR A 1 99 ? 12.898 1.423 -10.584 1.00 8.35 99 THR A CA 1
ATOM 783 C C . THR A 1 99 ? 11.827 0.438 -11.012 1.00 8.09 99 THR A C 1
ATOM 784 O O . THR A 1 99 ? 12.140 -0.764 -11.140 1.00 8.98 99 THR A O 1
ATOM 788 N N . THR A 1 100 ? 10.597 0.942 -11.255 1.00 7.71 100 THR A N 1
ATOM 789 C CA . THR A 1 100 ? 9.521 0.080 -11.753 1.00 7.89 100 THR A CA 1
ATOM 790 C C . THR A 1 100 ? 9.801 -0.442 -13.153 1.00 7.83 100 THR A C 1
ATOM 791 O O . THR A 1 100 ? 9.491 -1.555 -13.524 1.00 7.76 100 THR A O 1
ATOM 795 N N . ARG A 1 101 ? 10.383 0.467 -13.983 1.00 7.86 101 ARG A N 1
ATOM 796 C CA . ARG A 1 101 ? 10.768 0.065 -15.319 1.00 9.15 101 ARG A CA 1
ATOM 797 C C . ARG A 1 101 ? 11.693 -1.142 -15.284 1.00 8.63 101 ARG A C 1
ATOM 798 O O . ARG A 1 101 ? 11.521 -2.150 -15.956 1.00 8.38 101 ARG A O 1
ATOM 806 N N . TYR A 1 102 ? 12.716 -1.016 -14.456 1.00 7.99 102 TYR A N 1
ATOM 807 C CA . TYR A 1 102 ? 13.680 -2.083 -14.331 1.00 8.01 102 TYR A CA 1
ATOM 808 C C . TYR A 1 102 ? 13.089 -3.361 -13.787 1.00 8.71 102 TYR A C 1
ATOM 809 O O . TYR A 1 102 ? 13.361 -4.457 -14.243 1.00 9.21 102 TYR A O 1
ATOM 818 N N . ALA A 1 103 ? 12.227 -3.201 -12.781 1.00 7.12 103 ALA A N 1
ATOM 819 C CA . ALA A 1 103 ? 11.572 -4.348 -12.168 1.00 6.99 103 ALA A CA 1
ATOM 820 C C . ALA A 1 103 ? 10.705 -5.157 -13.155 1.00 7.08 103 ALA A C 1
ATOM 821 O O . ALA A 1 103 ? 10.769 -6.392 -13.190 1.00 7.90 103 ALA A O 1
ATOM 823 N N . LEU A 1 104 ? 9.943 -4.437 -13.966 1.00 6.91 104 LEU A N 1
ATOM 824 C CA . LEU A 1 104 ? 9.086 -5.099 -14.962 1.00 7.55 104 LEU A CA 1
ATOM 825 C C . LEU A 1 104 ? 9.946 -5.826 -16.009 1.00 8.60 104 LEU A C 1
ATOM 826 O O . LEU A 1 104 ? 9.593 -6.917 -16.409 1.00 9.48 104 LEU A O 1
ATOM 831 N N . GLU A 1 105 ? 11.034 -5.196 -16.456 1.00 8.64 105 GLU A N 1
ATOM 832 C CA . GLU A 1 105 ? 11.909 -5.882 -17.455 1.00 10.81 105 GLU A CA 1
ATOM 833 C C . GLU A 1 105 ? 12.516 -7.121 -16.845 1.00 10.19 105 GLU A C 1
ATOM 834 O O . GLU A 1 105 ? 12.568 -8.168 -17.482 1.00 10.86 105 GLU A O 1
ATOM 840 N N . LEU A 1 106 ? 12.918 -7.066 -15.592 1.00 8.43 106 LEU A N 1
ATOM 841 C CA . LEU A 1 106 ? 13.425 -8.259 -14.916 1.00 8.91 106 LEU A CA 1
ATOM 842 C C . LEU A 1 106 ? 12.375 -9.360 -14.734 1.00 8.77 106 LEU A C 1
ATOM 843 O O . LEU A 1 106 ? 12.638 -10.551 -14.866 1.00 9.70 106 LEU A O 1
ATOM 848 N N . ALA A 1 107 ? 11.129 -8.942 -14.429 1.00 8.71 107 ALA A N 1
ATOM 849 C CA . ALA A 1 107 ? 10.055 -9.899 -14.330 1.00 8.25 107 ALA A CA 1
ATOM 850 C C . ALA A 1 107 ? 9.812 -10.610 -15.660 1.00 8.72 107 ALA A C 1
ATOM 851 O O . ALA A 1 107 ? 9.529 -11.845 -15.655 1.00 9.35 107 ALA A O 1
ATOM 853 N N . ARG A 1 108 ? 9.900 -9.838 -16.759 1.00 8.15 108 ARG A N 1
ATOM 854 C CA . ARG A 1 108 ? 9.774 -10.458 -18.123 1.00 8.76 108 ARG A CA 1
ATOM 855 C C . ARG A 1 108 ? 10.970 -11.461 -18.342 1.00 9.35 108 ARG A C 1
ATOM 856 O O . ARG A 1 108 ? 10.776 -12.602 -18.683 1.00 12.48 108 ARG A O 1
ATOM 864 N N . LYS A 1 109 ? 12.180 -10.981 -18.113 1.00 11.35 109 LYS A N 1
ATOM 865 C CA . LYS A 1 109 ? 13.357 -11.748 -18.510 1.00 11.64 109 LYS A CA 1
ATOM 866 C C . LYS A 1 109 ? 13.545 -13.000 -17.654 1.00 12.89 109 LYS A C 1
ATOM 867 O O . LYS A 1 109 ? 13.976 -14.018 -18.186 1.00 14.39 109 LYS A O 1
ATOM 873 N N . TYR A 1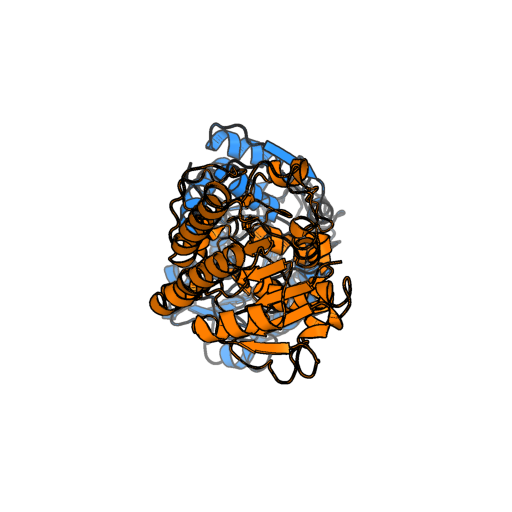 110 ? 13.165 -12.918 -16.337 1.00 12.06 110 TYR A N 1
ATOM 874 C CA . TYR A 1 110 ? 13.440 -13.962 -15.401 1.00 11.98 110 TYR A CA 1
ATOM 875 C C . TYR A 1 110 ? 12.147 -14.696 -14.916 1.00 11.27 110 TYR A C 1
ATOM 876 O O . TYR A 1 110 ? 12.176 -15.439 -13.932 1.00 14.23 110 TYR A O 1
ATOM 885 N N . ASN A 1 111 ? 11.028 -14.440 -15.610 1.00 11.69 111 ASN A N 1
ATOM 886 C CA . ASN A 1 111 ? 9.760 -15.207 -15.392 1.00 13.67 111 ASN A CA 1
ATOM 887 C C . ASN A 1 111 ? 9.316 -15.102 -13.916 1.00 12.01 111 ASN A C 1
ATOM 888 O O . ASN A 1 111 ? 9.065 -16.096 -13.223 1.00 15.35 111 ASN A O 1
ATOM 893 N N . ILE A 1 112 ? 9.184 -13.834 -13.462 1.00 9.69 112 ILE A N 1
ATOM 894 C CA . ILE A 1 112 ? 8.821 -13.569 -12.084 1.00 8.13 112 ILE A CA 1
ATOM 895 C C . ILE A 1 112 ? 7.372 -13.071 -11.991 1.00 8.78 112 ILE A C 1
ATOM 896 O O . ILE A 1 112 ? 6.998 -12.212 -12.744 1.00 9.38 112 ILE A O 1
ATOM 901 N N . ARG A 1 113 ? 6.630 -13.600 -11.018 1.00 8.62 113 ARG A N 1
ATOM 902 C CA . ARG A 1 113 ? 5.298 -13.035 -10.655 1.00 7.82 113 ARG A CA 1
ATOM 903 C C . ARG A 1 113 ? 5.577 -11.765 -9.853 1.00 6.72 113 ARG A C 1
ATOM 904 O O . ARG A 1 113 ? 6.253 -11.837 -8.837 1.00 8.38 113 ARG A O 1
ATOM 912 N N . ILE A 1 114 ? 5.122 -10.618 -10.338 1.00 6.43 114 ILE A N 1
ATOM 913 C CA . ILE A 1 114 ? 5.568 -9.320 -9.794 1.00 7.17 114 ILE A CA 1
ATOM 914 C C . ILE A 1 114 ? 4.358 -8.506 -9.305 1.00 6.46 114 ILE A C 1
ATOM 915 O O . ILE A 1 114 ? 3.398 -8.263 -10.033 1.00 6.93 114 ILE A O 1
ATOM 920 N N . PHE A 1 115 ? 4.446 -8.152 -8.025 1.00 5.81 115 PHE A N 1
ATOM 921 C CA . PHE A 1 115 ? 3.542 -7.233 -7.375 1.00 6.55 115 PHE A CA 1
ATOM 922 C C . PHE A 1 115 ? 4.126 -5.850 -7.329 1.00 5.61 115 PHE A C 1
ATOM 923 O O . PHE A 1 115 ? 5.234 -5.687 -6.778 1.00 6.44 115 PHE A O 1
ATOM 931 N N . ILE A 1 116 ? 3.429 -4.858 -7.825 1.00 6.48 116 ILE A N 1
ATOM 932 C CA . ILE A 1 116 ? 3.823 -3.457 -7.648 1.00 7.32 116 ILE A CA 1
ATOM 933 C C . ILE A 1 116 ? 2.581 -2.716 -7.138 1.00 7.44 116 ILE A C 1
ATOM 934 O O . ILE A 1 116 ? 1.565 -2.718 -7.795 1.00 9.39 116 ILE A O 1
ATOM 939 N N . PRO A 1 117 ? 2.658 -2.119 -5.959 1.00 8.00 117 PRO A N 1
ATOM 940 C CA . PRO A 1 117 ? 1.461 -1.498 -5.422 1.00 8.38 117 PRO A CA 1
ATOM 941 C C . PRO A 1 117 ? 1.099 -0.255 -6.135 1.00 8.74 117 PRO A C 1
ATOM 942 O O . PRO A 1 117 ? 1.961 0.488 -6.590 1.00 9.07 117 PRO A O 1
ATOM 946 N N . SER A 1 118 ? -0.233 -0.053 -6.238 1.00 6.63 118 SER A N 1
ATOM 947 C CA . SER A 1 118 ? -0.721 1.280 -6.582 1.00 7.21 118 SER A CA 1
ATOM 948 C C . SER A 1 118 ? -1.349 1.891 -5.306 1.00 6.86 118 SER A C 1
ATOM 949 O O . SER A 1 118 ? -1.010 1.477 -4.203 1.00 8.37 118 SER A O 1
ATOM 952 N N . THR A 1 119 ? -2.173 2.879 -5.498 1.00 6.13 119 THR A N 1
ATOM 953 C CA . THR A 1 119 ? -2.605 3.708 -4.404 1.00 6.86 119 THR A CA 1
ATOM 954 C C . THR A 1 119 ? -3.904 4.444 -4.785 1.00 5.61 119 THR A C 1
ATOM 955 O O . THR A 1 119 ? -4.138 4.773 -5.903 1.00 6.68 119 THR A O 1
ATOM 959 N N . ILE A 1 120 ? -4.696 4.745 -3.737 1.00 6.08 120 ILE A N 1
ATOM 960 C CA . ILE A 1 120 ? -5.829 5.657 -3.968 1.00 5.77 120 ILE A CA 1
ATOM 961 C C . ILE A 1 120 ? -5.403 7.020 -4.446 1.00 5.69 120 ILE A C 1
ATOM 962 O O . ILE A 1 120 ? -6.199 7.775 -5.001 1.00 7.42 120 ILE A O 1
ATOM 967 N N . ALA A 1 121 ? -4.107 7.394 -4.259 1.00 6.11 121 ALA A N 1
ATOM 968 C CA . ALA A 1 121 ? -3.602 8.654 -4.798 1.00 6.98 121 ALA A CA 1
ATOM 969 C C . ALA A 1 121 ? -3.609 8.677 -6.334 1.00 6.23 121 ALA A C 1
ATOM 970 O O . ALA A 1 121 ? -3.449 9.696 -6.936 1.00 6.72 121 ALA A O 1
ATOM 972 N N . ALA A 1 122 ? -3.785 7.524 -6.971 1.00 5.42 122 ALA A N 1
ATOM 973 C CA . ALA A 1 122 ? -3.955 7.448 -8.426 1.00 6.88 122 ALA A CA 1
ATOM 974 C C . ALA A 1 122 ? -5.240 8.097 -8.932 1.00 7.30 122 ALA A C 1
ATOM 975 O O . ALA A 1 122 ? -5.379 8.493 -10.075 1.00 7.61 122 ALA A O 1
ATOM 977 N N . PHE A 1 123 ? -6.219 8.249 -7.968 1.00 7.26 123 PHE A N 1
ATOM 978 C CA . PHE A 1 123 ? -7.467 8.912 -8.257 1.00 7.43 123 PHE A CA 1
ATOM 979 C C . PHE A 1 123 ? -7.335 10.421 -7.966 1.00 8.05 123 PHE A C 1
ATOM 980 O O . PHE A 1 123 ? -6.561 10.845 -7.113 1.00 9.48 123 PHE A O 1
ATOM 988 N N . GLY A 1 124 ? -8.169 11.170 -8.655 1.00 8.09 124 GLY A N 1
ATOM 989 C CA . GLY A 1 124 ? -8.420 12.581 -8.392 1.00 9.72 124 GLY A CA 1
ATOM 990 C C . GLY A 1 124 ? -9.905 12.902 -8.355 1.00 6.70 124 GLY A C 1
ATOM 991 O O . GLY A 1 124 ? -10.748 12.020 -8.282 1.00 8.49 124 GLY A O 1
ATOM 992 N N . ASP A 1 125 ? -10.196 14.192 -8.422 1.00 8.11 125 ASP A N 1
ATOM 993 C CA . ASP A 1 125 ? -11.530 14.627 -8.161 1.00 9.85 125 ASP A CA 1
ATOM 994 C C . ASP A 1 125 ? -12.604 14.271 -9.165 1.00 9.76 125 ASP A C 1
ATOM 995 O O . ASP A 1 125 ? -13.756 14.555 -8.911 1.00 11.99 125 ASP A O 1
ATOM 1000 N N . LYS A 1 126 ? -12.249 13.704 -10.318 1.00 8.09 126 LYS A N 1
ATOM 1001 C CA . LYS A 1 126 ? -13.201 13.215 -11.289 1.00 7.86 126 LYS A CA 1
ATOM 1002 C C . LYS A 1 126 ? -13.479 11.719 -11.176 1.00 8.31 126 LYS A C 1
ATOM 1003 O O . LYS A 1 126 ? -14.186 11.167 -12.029 1.00 9.62 126 LYS A O 1
ATOM 1009 N N . CYS A 1 127 ? -12.947 11.036 -10.182 1.00 7.61 127 CYS A N 1
ATOM 1010 C CA . CYS A 1 127 ? -13.040 9.582 -10.072 1.00 7.84 127 CYS A CA 1
ATOM 1011 C C . CYS A 1 127 ? -14.444 9.033 -9.858 1.00 8.41 127 CYS A C 1
ATOM 1012 O O . CYS A 1 127 ? -14.699 7.860 -10.084 1.00 7.69 127 CYS A O 1
ATOM 1015 N N . GLY A 1 128 ? -15.311 9.874 -9.284 1.00 8.09 128 GLY A N 1
ATOM 1016 C CA . GLY A 1 128 ? -16.557 9.404 -8.666 1.00 9.15 128 GLY A CA 1
ATOM 1017 C C . GLY A 1 128 ? -16.189 8.902 -7.274 1.00 8.88 128 GLY A C 1
ATOM 1018 O O . GLY A 1 128 ? -15.775 7.754 -7.080 1.00 10.03 128 GLY A O 1
ATOM 1019 N N A LYS A 1 129 ? -16.420 9.763 -6.305 0.55 8.12 129 LYS A N 1
ATOM 1020 N N B LYS A 1 129 ? -16.249 9.831 -6.324 0.45 7.92 129 LYS A N 1
ATOM 1021 C CA A LYS A 1 129 ? -15.699 9.536 -5.059 0.55 8.25 129 LYS A CA 1
ATOM 1022 C CA B LYS A 1 129 ? -15.836 9.585 -4.858 0.45 8.52 129 LYS A CA 1
ATOM 1023 C C A LYS A 1 129 ? -16.544 8.666 -4.040 0.55 7.28 129 LYS A C 1
ATOM 1024 C C B LYS A 1 129 ? -16.543 8.553 -4.034 0.45 7.96 129 LYS A C 1
ATOM 1025 O O A LYS A 1 129 ? -16.054 8.328 -2.959 0.55 7.40 129 LYS A O 1
ATOM 1026 O O B LYS A 1 129 ? -15.965 7.973 -3.092 0.45 8.13 129 LYS A O 1
ATOM 1037 N N . THR A 1 130 ? -17.766 8.284 -4.392 1.00 8.72 130 THR A N 1
ATOM 1038 C CA . THR A 1 130 ? -18.548 7.370 -3.598 1.00 8.82 130 THR A CA 1
ATOM 1039 C C . THR A 1 130 ? -18.434 5.965 -4.217 1.00 8.62 130 THR A C 1
ATOM 1040 O O . THR A 1 130 ? -18.833 5.761 -5.403 1.00 9.93 130 THR A O 1
ATOM 1044 N N . MET A 1 131 ? -17.911 5.015 -3.454 1.00 8.02 131 MET A N 1
ATOM 1045 C CA . MET A 1 131 ? -17.728 3.662 -3.951 1.00 8.49 131 MET A CA 1
ATOM 1046 C C . MET A 1 131 ? -17.053 3.646 -5.326 1.00 7.86 131 MET A C 1
ATOM 1047 O O . MET A 1 131 ? -17.483 3.057 -6.271 1.00 8.82 131 MET A O 1
ATOM 1052 N N . THR A 1 132 ? -15.886 4.273 -5.340 1.00 5.97 132 THR A N 1
ATOM 1053 C CA . THR A 1 132 ? -15.124 4.427 -6.576 1.00 6.02 132 THR A CA 1
ATOM 1054 C C . THR A 1 132 ? -14.844 3.063 -7.235 1.00 5.86 132 THR A C 1
ATOM 1055 O O . THR A 1 132 ? -14.369 2.101 -6.593 1.00 6.84 132 THR A O 1
ATOM 1059 N N . LYS A 1 133 ? -15.080 3.0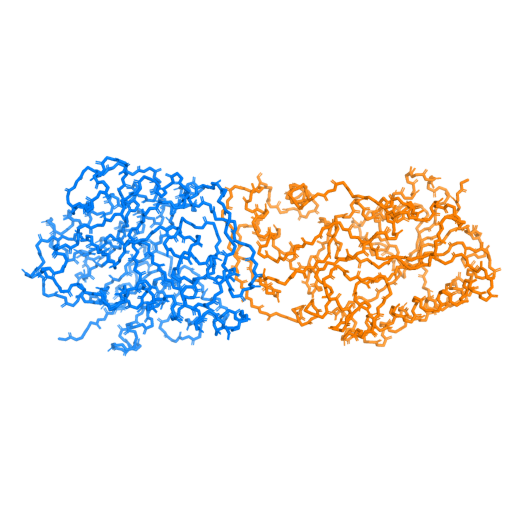18 -8.528 1.00 7.52 133 LYS A N 1
ATOM 1060 C CA . LYS A 1 133 ? -14.938 1.785 -9.289 1.00 8.64 133 LYS A CA 1
ATOM 1061 C C . LYS A 1 133 ? -13.471 1.482 -9.657 1.00 8.30 133 LYS A C 1
ATOM 1062 O O . LYS A 1 133 ? -12.621 2.366 -9.561 1.00 8.57 133 LYS A O 1
ATOM 1068 N N . ASP A 1 134 ? -13.208 0.246 -10.050 1.00 8.00 134 ASP A N 1
ATOM 1069 C CA . ASP A 1 134 ? -11.875 -0.136 -10.473 1.00 8.19 134 ASP A CA 1
ATOM 1070 C C . ASP A 1 134 ? -11.506 0.596 -11.766 1.00 9.11 134 ASP A C 1
ATOM 1071 O O . ASP A 1 134 ? -10.345 0.975 -11.909 1.00 9.76 134 ASP A O 1
ATOM 1076 N N . ASP A 1 135 ? -12.459 0.776 -12.674 1.00 9.33 135 ASP A N 1
ATOM 1077 C CA . ASP A 1 135 ? -12.245 1.540 -13.914 1.00 9.05 135 ASP A CA 1
ATOM 1078 C C . ASP A 1 135 ? -13.022 2.853 -13.920 1.00 7.95 135 ASP A C 1
ATOM 1079 O O . ASP A 1 135 ? -14.265 2.830 -13.931 1.00 9.59 135 ASP A O 1
ATOM 1084 N N . THR A 1 136 ? -12.271 3.952 -13.938 1.00 8.50 136 THR A N 1
ATOM 1085 C CA . THR A 1 136 ? -12.867 5.252 -13.913 1.00 7.00 136 THR A CA 1
ATOM 1086 C C . THR A 1 136 ? -11.894 6.290 -14.473 1.00 6.93 136 THR A C 1
ATOM 1087 O O . THR A 1 136 ? -10.780 5.898 -14.869 1.00 8.06 136 THR A O 1
ATOM 1091 N N . ILE A 1 137 ? -12.262 7.542 -14.521 1.00 7.04 137 ILE A N 1
ATOM 1092 C CA . ILE A 1 137 ? -11.377 8.623 -14.909 1.00 7.32 137 ILE A CA 1
ATOM 1093 C C . ILE A 1 137 ? -10.300 8.767 -13.877 1.00 7.09 137 ILE A C 1
ATOM 1094 O O . ILE A 1 137 ? -10.677 8.760 -12.673 1.00 7.30 137 ILE A O 1
ATOM 1099 N N A MET A 1 138 ? -9.033 8.878 -14.289 0.62 7.38 138 MET A N 1
ATOM 1100 N N B MET A 1 138 ? -9.028 8.885 -14.247 0.38 7.50 138 MET A N 1
ATOM 1101 C CA A MET A 1 138 ? -7.875 9.066 -13.405 0.62 7.35 138 MET A CA 1
ATOM 1102 C CA B MET A 1 138 ? -7.936 9.022 -13.278 0.38 8.14 138 MET A CA 1
ATOM 1103 C C A MET A 1 138 ? -7.295 10.428 -13.646 0.62 6.91 138 MET A C 1
ATOM 1104 C C B MET A 1 138 ? -7.213 10.318 -13.540 0.38 7.06 138 MET A C 1
ATOM 1105 O O A MET A 1 138 ? -6.740 10.729 -14.712 0.62 7.74 138 MET A O 1
ATOM 1106 O O B MET A 1 138 ? -6.425 10.402 -14.482 0.38 9.17 138 MET A O 1
ATOM 1115 N N . ASN A 1 139 ? -7.450 11.311 -12.667 1.00 7.05 139 ASN A N 1
ATOM 1116 C CA . ASN A 1 139 ? -6.893 12.676 -12.754 1.00 6.95 139 ASN A CA 1
ATOM 1117 C C . ASN A 1 139 ? -6.186 13.054 -11.461 1.00 6.47 139 ASN A C 1
ATOM 1118 O O . ASN A 1 139 ? -6.541 14.045 -10.809 1.00 8.60 139 ASN A O 1
ATOM 1123 N N . PRO A 1 140 ? -5.169 12.280 -11.088 1.00 7.08 140 PRO A N 1
ATOM 1124 C CA . PRO A 1 140 ? -4.498 12.567 -9.858 1.00 7.64 140 PRO A CA 1
ATOM 1125 C C . PRO A 1 140 ? -3.871 13.951 -9.748 1.00 8.16 140 PRO A C 1
ATOM 1126 O O . PRO A 1 140 ? -3.302 14.458 -10.715 1.00 9.63 140 PRO A O 1
ATOM 1130 N N . SER A 1 141 ? -3.944 14.516 -8.505 1.00 7.77 141 SER A N 1
ATOM 1131 C CA . SER A 1 141 ? -3.439 15.817 -8.203 1.00 9.38 141 SER A CA 1
ATOM 1132 C C . SER A 1 141 ? -2.028 15.813 -7.563 1.00 8.62 141 SER A C 1
ATOM 1133 O O . SER A 1 141 ? -1.578 16.867 -7.137 1.00 11.30 141 SER A O 1
ATOM 1136 N N . THR A 1 142 ? -1.417 14.641 -7.356 1.00 7.71 142 THR A N 1
ATOM 1137 C CA . THR A 1 142 ? -0.072 14.550 -6.829 1.00 6.90 142 THR A CA 1
ATOM 1138 C C . THR A 1 142 ? 0.810 13.824 -7.855 1.00 7.56 142 THR A C 1
ATOM 1139 O O . THR A 1 142 ? 0.344 12.915 -8.561 1.00 6.99 142 THR A O 1
ATOM 1143 N N . VAL A 1 143 ? 2.112 14.113 -7.833 1.00 7.77 143 VAL A N 1
ATOM 1144 C CA . VAL A 1 143 ? 3.023 13.427 -8.790 1.00 6.73 143 VAL A CA 1
ATOM 1145 C C . VAL A 1 143 ? 3.118 11.944 -8.367 1.00 7.10 143 VAL A C 1
ATOM 1146 O O . VAL A 1 143 ? 3.265 11.037 -9.203 1.00 8.21 143 VAL A O 1
ATOM 1150 N N . TYR A 1 144 ? 2.945 11.589 -7.100 1.00 8.15 144 TYR A N 1
ATOM 1151 C CA . TYR A 1 144 ? 2.859 10.175 -6.655 1.00 6.94 144 TYR A CA 1
ATOM 1152 C C . TYR A 1 144 ? 1.749 9.463 -7.438 1.00 7.69 144 TYR A C 1
ATOM 1153 O O . TYR A 1 144 ? 1.949 8.434 -8.054 1.00 7.75 144 TYR A O 1
ATOM 1162 N N . GLY A 1 145 ? 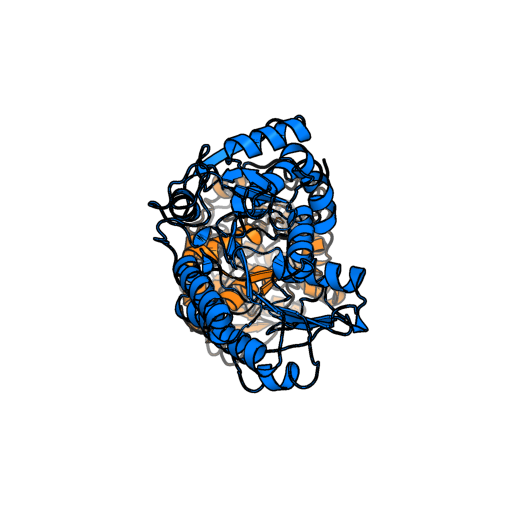0.571 10.054 -7.416 1.00 6.40 145 GLY A N 1
ATOM 1163 C CA . GLY A 1 145 ? -0.555 9.459 -8.130 1.00 6.36 145 GLY A CA 1
ATOM 1164 C C . GLY A 1 145 ? -0.325 9.375 -9.632 1.00 4.66 145 GLY A C 1
ATOM 1165 O O . GLY A 1 145 ? -0.704 8.377 -10.269 1.00 5.81 145 GLY A O 1
ATOM 1166 N N . VAL A 1 146 ? 0.231 10.418 -10.218 1.00 4.69 146 VAL A N 1
ATOM 1167 C CA . VAL A 1 146 ? 0.579 10.474 -11.637 1.00 4.82 146 VAL A CA 1
ATOM 1168 C C . VAL A 1 146 ? 1.468 9.268 -11.970 1.00 5.22 146 VAL A C 1
ATOM 1169 O O . VAL A 1 146 ? 1.221 8.513 -12.923 1.00 6.01 146 VAL A O 1
ATOM 1173 N N . THR A 1 147 ? 2.527 9.076 -11.169 1.00 5.27 147 THR A N 1
ATOM 1174 C CA . THR A 1 147 ? 3.480 7.976 -11.438 1.00 5.13 147 THR A CA 1
ATOM 1175 C C . THR A 1 147 ? 2.801 6.625 -11.316 1.00 5.51 147 THR A C 1
ATOM 1176 O O . THR A 1 147 ? 3.128 5.706 -12.077 1.00 7.29 147 THR A O 1
ATOM 1180 N N . LYS A 1 148 ? 1.840 6.448 -10.396 1.00 5.83 148 LYS A N 1
ATOM 1181 C CA . LYS A 1 148 ? 1.204 5.167 -10.186 1.00 5.70 148 LYS A CA 1
ATOM 1182 C C . LYS A 1 148 ? 0.164 4.891 -11.257 1.00 5.61 148 LYS A C 1
ATOM 1183 O O . LYS A 1 148 ? -0.020 3.692 -11.561 1.00 7.33 148 LYS A O 1
ATOM 1189 N N . VAL A 1 149 ? -0.483 5.884 -11.854 1.00 5.73 149 VAL A N 1
ATOM 1190 C CA . VAL A 1 149 ? -1.319 5.613 -13.025 1.00 5.98 149 VAL A CA 1
ATOM 1191 C C . VAL A 1 149 ? -0.444 4.968 -14.120 1.00 6.59 149 VAL A C 1
ATOM 1192 O O . VAL A 1 149 ? -0.798 3.957 -14.750 1.00 6.44 149 VAL A O 1
ATOM 1196 N N . TYR A 1 150 ? 0.736 5.559 -14.324 1.00 6.53 150 TYR A N 1
ATOM 1197 C CA . TYR A 1 150 ? 1.656 5.001 -15.331 1.00 6.45 150 TYR A CA 1
ATOM 1198 C C . TYR A 1 150 ? 2.088 3.581 -14.953 1.00 6.68 150 TYR A C 1
ATOM 1199 O O . TYR A 1 150 ? 2.102 2.693 -15.819 1.00 8.07 150 TYR A O 1
ATOM 1208 N N . THR A 1 151 ? 2.417 3.276 -13.713 1.00 6.81 151 THR A N 1
ATOM 1209 C CA . THR A 1 151 ? 2.768 1.934 -13.297 1.00 8.25 151 THR A CA 1
ATOM 1210 C C . THR A 1 151 ? 1.637 0.963 -13.578 1.00 5.92 151 THR A C 1
ATOM 1211 O O . THR A 1 151 ? 1.904 -0.156 -14.063 1.00 8.12 151 THR A O 1
ATOM 1215 N N . GLU A 1 152 ? 0.399 1.337 -13.281 1.00 6.18 152 GLU A N 1
ATOM 1216 C CA . GLU A 1 152 ? -0.711 0.420 -13.462 1.00 6.80 152 GLU A CA 1
ATOM 1217 C C . GLU A 1 152 ? -0.730 0.059 -14.946 1.00 6.43 152 GLU A C 1
ATOM 1218 O O . GLU A 1 152 ? -0.920 -1.113 -15.326 1.00 7.33 152 GLU A O 1
ATOM 1224 N N . LEU A 1 153 ? -0.695 1.076 -15.777 1.00 5.98 153 LEU A N 1
ATOM 1225 C CA . LEU A 1 153 ? -0.823 0.855 -17.233 1.00 6.75 153 LEU A CA 1
ATOM 1226 C C . LEU A 1 153 ? 0.359 0.114 -17.847 1.00 6.15 153 LEU A C 1
ATOM 1227 O O . LEU A 1 153 ? 0.166 -0.728 -18.743 1.00 6.33 153 LEU A O 1
ATOM 1232 N N . LEU A 1 154 ? 1.562 0.438 -17.397 1.00 5.64 154 LEU A N 1
ATOM 1233 C CA . LEU A 1 154 ? 2.720 -0.235 -17.933 1.00 6.04 154 LEU A CA 1
ATOM 1234 C C . LEU A 1 154 ? 2.784 -1.691 -17.505 1.00 5.63 154 LEU A C 1
ATOM 1235 O O . LEU A 1 154 ? 3.060 -2.561 -18.357 1.00 6.51 154 LEU A O 1
ATOM 1240 N N . GLY A 1 155 ? 2.493 -1.997 -16.222 1.00 6.25 155 GLY A N 1
ATOM 1241 C CA . GLY A 1 155 ? 2.451 -3.363 -15.800 1.00 6.53 155 GLY A CA 1
ATOM 1242 C C . GLY A 1 155 ? 1.416 -4.179 -16.568 1.00 6.20 155 GLY A C 1
ATOM 1243 O O . GLY A 1 155 ? 1.659 -5.338 -16.940 1.00 7.21 155 GLY A O 1
ATOM 1244 N N . THR A 1 156 ? 0.264 -3.536 -16.817 1.00 6.20 156 THR A N 1
ATOM 1245 C CA . THR A 1 156 ? -0.794 -4.220 -17.536 1.00 6.67 156 THR A CA 1
ATOM 1246 C C . THR A 1 156 ? -0.345 -4.464 -18.973 1.00 7.26 156 THR A C 1
ATOM 1247 O O . THR A 1 156 ? -0.677 -5.531 -19.530 1.00 7.22 156 THR A O 1
ATOM 1251 N N . TRP A 1 157 ? 0.363 -3.527 -19.583 1.00 6.23 157 TRP A N 1
ATOM 1252 C CA . TRP A 1 157 ? 0.872 -3.814 -20.933 1.00 7.18 157 TRP A CA 1
ATOM 1253 C C . TRP A 1 157 ? 1.878 -4.937 -20.914 1.00 6.98 157 TRP A C 1
ATOM 1254 O O . TRP A 1 157 ? 1.891 -5.763 -21.876 1.00 7.97 157 TRP A O 1
ATOM 1265 N N . TYR A 1 158 ? 2.764 -5.034 -19.941 1.00 7.00 158 TYR A N 1
ATOM 1266 C CA . TYR A 1 158 ? 3.696 -6.147 -19.867 1.00 7.64 158 TYR A CA 1
ATOM 1267 C C . TYR A 1 158 ? 2.980 -7.511 -19.755 1.00 7.04 158 TYR A C 1
ATOM 1268 O O . TYR A 1 158 ? 3.375 -8.510 -20.370 1.00 9.04 158 TYR A O 1
ATOM 1277 N N . ARG A 1 159 ? 1.853 -7.521 -19.038 1.00 7.01 159 ARG A N 1
ATOM 1278 C CA . ARG A 1 159 ? 1.021 -8.713 -18.974 1.00 8.45 159 ARG A CA 1
ATOM 1279 C C . ARG A 1 159 ? 0.467 -9.059 -20.370 1.00 8.74 159 ARG A C 1
ATOM 1280 O O . ARG A 1 159 ? 0.498 -10.221 -20.768 1.00 10.61 159 ARG A O 1
ATOM 1288 N N . GLN A 1 160 ? -0.150 -8.059 -21.025 1.00 8.89 160 GLN A N 1
ATOM 1289 C CA . GLN A 1 160 ? -0.731 -8.265 -22.340 1.00 10.46 160 GLN A CA 1
ATOM 1290 C C . GLN A 1 160 ? 0.312 -8.709 -23.382 1.00 10.21 160 GLN A C 1
ATOM 1291 O O . GLN A 1 160 ? 0.031 -9.635 -24.134 1.00 12.80 160 GLN A O 1
ATOM 1297 N N . LYS A 1 161 ? 1.444 -8.037 -23.432 1.00 8.70 161 LYS A N 1
ATOM 1298 C CA . LYS A 1 161 ? 2.427 -8.259 -24.513 1.00 9.86 161 LYS A CA 1
ATOM 1299 C C . LYS A 1 161 ? 3.272 -9.507 -24.318 1.00 10.93 161 LYS A C 1
ATOM 1300 O O . LYS A 1 161 ? 3.495 -10.246 -25.287 1.00 12.61 161 LYS A O 1
ATOM 1306 N N . TYR A 1 162 ? 3.717 -9.762 -23.092 1.00 11.30 162 TYR A N 1
ATOM 1307 C CA . TYR A 1 162 ? 4.660 -10.809 -22.796 1.00 11.92 162 TYR A CA 1
ATOM 1308 C C . TYR A 1 162 ? 4.134 -11.897 -21.903 1.00 10.95 162 TYR A C 1
ATOM 1309 O O . TYR A 1 162 ? 4.845 -12.874 -21.604 1.00 13.48 162 TYR A O 1
ATOM 1318 N N . GLY A 1 163 ? 2.918 -11.724 -21.340 1.00 9.06 163 GLY A N 1
ATOM 1319 C CA . GLY A 1 163 ? 2.471 -12.701 -20.353 1.00 9.12 163 GLY A CA 1
ATOM 1320 C C . GLY A 1 163 ? 3.071 -12.537 -18.998 1.00 10.77 163 GLY A C 1
ATOM 1321 O O . GLY A 1 163 ? 3.018 -13.439 -18.195 1.00 13.79 163 GLY A O 1
ATOM 1322 N N . VAL A 1 164 ? 3.696 -11.403 -18.725 1.00 9.59 164 VAL A N 1
ATOM 1323 C CA . VAL A 1 164 ? 4.213 -11.157 -17.350 1.00 8.57 164 VAL A CA 1
ATOM 1324 C C . VAL A 1 164 ? 3.040 -11.180 -16.343 1.00 8.47 164 VAL A C 1
ATOM 1325 O O . VAL A 1 164 ? 2.049 -10.516 -16.560 1.00 9.80 164 VAL A O 1
ATOM 1329 N N . ASP A 1 165 ? 3.188 -11.965 -15.301 1.00 7.89 165 ASP A N 1
ATOM 1330 C CA . ASP A 1 165 ? 2.204 -12.052 -14.234 1.00 7.64 165 ASP A CA 1
ATOM 1331 C C . ASP A 1 165 ? 2.357 -10.880 -13.280 1.00 7.48 165 ASP A C 1
ATOM 1332 O O . ASP A 1 165 ? 2.986 -11.026 -12.246 1.00 8.62 165 ASP A O 1
ATOM 1337 N N . PHE A 1 166 ? 1.839 -9.747 -13.706 1.00 7.36 166 PHE A N 1
ATOM 1338 C CA . PHE A 1 166 ? 1.827 -8.500 -12.969 1.00 6.38 166 PHE A CA 1
ATOM 1339 C C . PHE A 1 166 ? 0.512 -8.403 -12.195 1.00 7.34 166 PHE A C 1
ATOM 1340 O O . PHE A 1 166 ? -0.577 -8.514 -12.732 1.00 7.27 166 PHE A O 1
ATOM 1348 N N . ARG A 1 167 ? 0.622 -8.085 -10.903 1.00 6.59 167 ARG A N 1
ATOM 1349 C CA . ARG A 1 167 ? -0.512 -7.942 -9.994 1.00 6.31 167 ARG A CA 1
ATOM 1350 C C . ARG A 1 167 ? -0.333 -6.664 -9.186 1.00 6.43 167 ARG A C 1
ATOM 1351 O O . ARG A 1 167 ? 0.785 -6.346 -8.794 1.00 6.82 167 ARG A O 1
ATOM 1359 N N . SER A 1 168 ? -1.471 -6.063 -8.792 1.00 7.05 168 SER A N 1
ATOM 1360 C CA . SER A 1 168 ? -1.388 -4.829 -8.051 1.00 7.24 168 SER A CA 1
ATOM 1361 C C . SER A 1 168 ? -2.680 -4.615 -7.309 1.00 7.21 168 SER A C 1
ATOM 1362 O O . SER A 1 168 ? -3.779 -5.031 -7.763 1.00 7.37 168 SER A O 1
ATOM 1365 N N . VAL A 1 169 ? -2.581 -3.890 -6.192 1.00 7.30 169 VAL A N 1
ATOM 1366 C CA . VAL A 1 169 ? -3.778 -3.322 -5.556 1.00 7.06 169 VAL A CA 1
ATOM 1367 C C . VAL A 1 169 ? -3.592 -1.855 -5.391 1.00 6.44 169 VAL A C 1
ATOM 1368 O O . VAL A 1 169 ? -2.449 -1.343 -5.226 1.00 7.25 169 VAL A O 1
ATOM 1372 N N . ARG A 1 170 ? -4.715 -1.119 -5.382 1.00 6.31 170 ARG A N 1
ATOM 1373 C CA . ARG A 1 170 ? -4.710 0.311 -5.016 1.00 6.53 170 ARG A CA 1
ATOM 1374 C C . ARG A 1 170 ? -4.829 0.401 -3.496 1.00 7.97 170 ARG A C 1
ATOM 1375 O O . ARG A 1 170 ? -5.939 0.158 -2.955 1.00 9.82 170 ARG A O 1
ATOM 1383 N N . LEU A 1 171 ? -3.722 0.618 -2.811 1.00 7.01 171 LEU A N 1
ATOM 1384 C CA . LEU A 1 171 ? -3.769 0.658 -1.337 1.00 7.88 171 LEU A CA 1
ATOM 1385 C C . LEU A 1 171 ? -4.516 1.896 -0.889 1.00 7.45 171 LEU A C 1
ATOM 1386 O O . LEU A 1 171 ? -4.194 3.008 -1.326 1.00 6.94 171 LEU A O 1
ATOM 1391 N N . PRO A 1 172 ? -5.399 1.707 0.098 1.00 6.79 172 PRO A N 1
ATOM 1392 C CA . PRO A 1 172 ? -6.064 2.840 0.737 1.00 7.84 172 PRO A CA 1
ATOM 1393 C C . PRO A 1 172 ? -5.134 3.389 1.820 1.00 7.24 172 PRO A C 1
ATOM 1394 O O . PRO A 1 172 ? -3.971 3.049 1.852 1.00 8.20 172 PRO A O 1
ATOM 1398 N N . GLY A 1 173 ? -5.661 4.183 2.737 1.00 7.43 173 GLY A N 1
ATOM 1399 C CA . GLY A 1 173 ? -4.861 4.569 3.878 1.00 7.03 173 GLY A CA 1
ATOM 1400 C C . GLY A 1 173 ? -4.561 3.332 4.721 1.00 6.48 173 GLY A C 1
ATOM 1401 O O . GLY A 1 173 ? -5.421 2.488 4.947 1.00 8.40 173 GLY A O 1
ATOM 1402 N N . ILE A 1 174 ? -3.291 3.190 5.133 1.00 7.14 174 ILE A N 1
ATOM 1403 C CA . ILE A 1 174 ? -2.865 1.967 5.866 1.00 7.59 174 ILE A CA 1
ATOM 1404 C C . ILE A 1 174 ? -2.449 2.395 7.276 1.00 7.80 174 ILE A C 1
ATOM 1405 O O . ILE A 1 174 ? -1.457 3.076 7.455 1.00 11.27 174 ILE A O 1
ATOM 1410 N N . ILE A 1 175 ? -3.195 1.924 8.258 1.00 7.70 175 ILE A N 1
ATOM 1411 C CA . ILE A 1 175 ? -2.947 2.323 9.658 1.00 7.98 175 ILE A CA 1
ATOM 1412 C C . ILE A 1 175 ? -2.103 1.239 10.328 1.00 6.82 175 ILE A C 1
ATOM 1413 O O . ILE A 1 175 ? -2.419 0.060 10.269 1.00 7.93 175 ILE A O 1
ATOM 1418 N N . SER A 1 176 ? -1.045 1.676 11.008 1.00 7.55 176 SER A N 1
ATOM 1419 C CA . SER A 1 176 ? -0.165 0.763 11.760 1.00 7.98 176 SER A CA 1
ATOM 1420 C C . SER A 1 176 ? 0.263 1.485 13.095 1.00 7.38 176 SER A C 1
ATOM 1421 O O . SER A 1 176 ? 0.665 2.648 13.037 1.00 8.33 176 SER A O 1
ATOM 1424 N N . ALA A 1 177 ? 0.282 0.691 14.188 1.00 7.47 177 ALA A N 1
ATOM 1425 C CA . ALA A 1 177 ? 0.817 1.226 15.449 1.00 8.31 177 ALA A CA 1
ATOM 1426 C C . ALA A 1 177 ? 2.304 1.573 15.412 1.00 8.99 177 ALA A C 1
ATOM 1427 O O . ALA A 1 177 ? 2.797 2.375 16.160 1.00 10.39 177 ALA A O 1
ATOM 1429 N N . ALA A 1 178 ? 3.013 0.964 14.425 1.00 8.87 178 ALA A N 1
ATOM 1430 C CA . ALA A 1 178 ? 4.446 1.202 14.275 1.00 9.44 178 ALA A CA 1
ATOM 1431 C C . ALA A 1 178 ? 4.755 2.534 13.627 1.00 9.61 178 ALA A C 1
ATOM 1432 O O . ALA A 1 178 ? 5.854 3.062 13.796 1.00 13.36 178 ALA A O 1
ATOM 1434 N N . THR A 1 179 ? 3.788 3.152 12.926 1.00 9.67 179 THR A N 1
ATOM 1435 C CA . THR A 1 179 ? 4.010 4.367 12.179 1.00 9.16 179 THR A CA 1
ATOM 1436 C C . THR A 1 179 ? 4.516 5.452 13.086 1.00 10.27 179 THR A C 1
ATOM 1437 O O . THR A 1 179 ? 3.916 5.734 14.112 1.00 10.62 179 THR A O 1
ATOM 1441 N N . LEU A 1 180 ? 5.609 6.095 12.723 1.00 12.30 180 LEU A N 1
ATOM 1442 C CA . LEU A 1 180 ? 6.071 7.325 13.390 1.00 11.93 180 LEU A CA 1
ATOM 1443 C C . LEU A 1 180 ? 5.441 8.493 12.635 1.00 12.77 180 LEU A C 1
ATOM 1444 O O . LEU A 1 180 ? 5.807 8.768 11.478 1.00 12.59 180 LEU A O 1
ATOM 1449 N N . PRO A 1 181 ? 4.493 9.160 13.272 1.00 10.71 181 PRO A N 1
ATOM 1450 C CA . PRO A 1 181 ? 3.696 10.125 12.512 1.00 11.33 181 PRO A CA 1
ATOM 1451 C C . PRO A 1 181 ? 4.495 11.381 12.213 1.00 11.87 181 PRO A C 1
ATOM 1452 O O . PRO A 1 181 ? 5.302 11.813 13.049 1.00 13.94 181 PRO A O 1
ATOM 1456 N N . GLY A 1 182 ? 4.240 11.999 11.061 1.00 10.74 182 GLY A N 1
ATOM 1457 C CA . GLY A 1 182 ? 4.804 13.295 10.690 1.00 12.93 182 GLY A CA 1
ATOM 1458 C C . GLY A 1 182 ? 3.833 14.020 9.873 1.00 10.83 182 GLY A C 1
ATOM 1459 O O . GLY A 1 182 ? 2.697 14.224 10.352 1.00 10.63 182 GLY A O 1
ATOM 1460 N N . GLY A 1 183 ? 4.222 14.466 8.680 1.00 11.56 183 GLY A N 1
ATOM 1461 C CA . GLY A 1 183 ? 3.361 15.282 7.799 1.00 10.14 183 GLY A CA 1
ATOM 1462 C C . GLY A 1 183 ? 2.710 14.489 6.680 1.00 11.50 183 GLY A C 1
ATOM 1463 O O . GLY A 1 183 ? 2.166 15.101 5.757 1.00 12.32 183 GLY A O 1
ATOM 1464 N N . GLY A 1 184 ? 2.715 13.152 6.764 1.00 10.66 184 GLY A N 1
ATOM 1465 C CA . GLY A 1 184 ? 2.124 12.334 5.712 1.00 12.31 184 GLY A CA 1
ATOM 1466 C C . GLY A 1 184 ? 0.650 12.563 5.501 1.00 10.14 184 GLY A C 1
ATOM 1467 O O . GLY A 1 184 ? -0.075 12.994 6.438 1.00 9.40 184 GLY A O 1
ATOM 1468 N N . ALA A 1 185 ? 0.109 12.242 4.327 1.00 9.67 185 ALA A N 1
ATOM 1469 C CA . ALA A 1 185 ? -1.279 12.539 3.995 1.00 9.91 185 ALA A CA 1
ATOM 1470 C C . ALA A 1 185 ? -2.275 11.929 4.986 1.00 9.17 185 ALA A C 1
ATOM 1471 O O . ALA A 1 185 ? -3.351 12.520 5.259 1.00 11.08 185 ALA A O 1
ATOM 1473 N N . THR A 1 186 ? -1.989 10.732 5.516 1.00 8.91 186 THR A N 1
ATOM 1474 C CA . THR A 1 186 ? -2.911 10.011 6.434 1.00 9.78 186 THR A CA 1
ATOM 1475 C C . THR A 1 186 ? -2.437 10.052 7.882 1.00 9.33 186 THR A C 1
ATOM 1476 O O . THR A 1 186 ? -3.022 9.406 8.738 1.00 9.80 186 THR A O 1
ATOM 1480 N N . ASP A 1 187 ? -1.358 10.802 8.131 1.00 7.58 187 ASP A N 1
ATOM 1481 C CA . ASP A 1 187 ? -0.780 10.787 9.472 1.00 7.20 187 ASP A CA 1
ATOM 1482 C C . ASP A 1 187 ? -1.648 11.407 10.551 1.00 6.68 187 ASP A C 1
ATOM 1483 O O . ASP A 1 187 ? -1.424 11.102 11.741 1.00 7.71 187 ASP A O 1
ATOM 1488 N N . TYR A 1 188 ? -2.670 12.169 10.163 1.00 5.92 188 TYR A N 1
ATOM 1489 C CA . TYR A 1 188 ? -3.590 12.707 11.204 1.00 5.40 188 TYR A CA 1
ATOM 1490 C C . TYR A 1 188 ? -4.068 11.614 12.102 1.00 5.74 188 TYR A C 1
ATOM 1491 O O . TYR A 1 188 ? -4.304 11.857 13.306 1.00 6.60 188 TYR A O 1
ATOM 1500 N N . ALA A 1 189 ? -4.396 10.464 11.532 1.00 5.59 189 ALA A N 1
ATOM 1501 C CA . ALA A 1 189 ? -5.015 9.404 12.287 1.00 6.34 189 ALA A CA 1
ATOM 1502 C C . ALA A 1 189 ? -4.102 8.937 13.410 1.00 5.78 189 ALA A C 1
ATOM 1503 O O . ALA A 1 189 ? -4.494 8.735 14.570 1.00 7.11 189 ALA A O 1
ATOM 1505 N N . ILE A 1 190 ? -2.839 8.745 13.085 1.00 6.77 190 ILE A N 1
ATOM 1506 C CA . ILE A 1 190 ? -1.820 8.315 14.030 1.00 6.64 190 ILE A CA 1
ATOM 1507 C C . ILE A 1 190 ? -1.620 9.405 15.087 1.00 6.23 190 ILE A C 1
ATOM 1508 O O . ILE A 1 190 ? -1.582 9.084 16.316 1.00 7.31 190 ILE A O 1
ATOM 1513 N N . HIS A 1 191 ? -1.530 10.657 14.690 1.00 6.59 191 HIS A N 1
ATOM 1514 C CA . HIS A 1 191 ? -1.449 11.756 15.659 1.00 7.25 191 HIS A CA 1
ATOM 1515 C C . HIS A 1 191 ? -2.576 11.744 16.623 1.00 6.19 191 HIS A C 1
ATOM 1516 O O . HIS A 1 191 ? -2.395 12.036 17.812 1.00 7.76 191 HIS A O 1
ATOM 1523 N N . MET A 1 192 ? -3.791 11.452 16.113 1.00 5.42 192 MET A N 1
ATOM 1524 C CA . MET A 1 192 ? -4.944 11.507 17.016 1.00 5.94 192 MET A CA 1
ATOM 1525 C C . MET A 1 192 ? -4.838 10.403 18.083 1.00 6.03 192 MET A C 1
ATOM 1526 O O . MET A 1 192 ? -5.122 10.663 19.278 1.00 7.13 192 MET A O 1
ATOM 1531 N N . TYR A 1 193 ? -4.416 9.201 17.756 1.00 6.61 193 TYR A N 1
ATOM 1532 C CA . TYR A 1 193 ? -4.153 8.127 18.750 1.00 6.97 193 TYR A CA 1
ATOM 1533 C C . TYR A 1 193 ? -3.096 8.603 19.752 1.00 8.26 193 TYR A C 1
ATOM 1534 O O . TYR A 1 193 ? -3.251 8.408 20.953 1.00 8.22 193 TYR A O 1
ATOM 1543 N N . HIS A 1 194 ? -2.009 9.146 19.242 1.00 7.28 194 HIS A N 1
ATOM 1544 C CA . HIS A 1 194 ? -0.954 9.591 20.138 1.00 7.26 194 HIS A CA 1
ATOM 1545 C C . HIS A 1 194 ? -1.444 10.660 21.101 1.00 7.86 194 HIS A C 1
ATOM 1546 O O . HIS A 1 194 ? -1.195 10.587 22.321 1.00 8.23 194 HIS A O 1
ATOM 1553 N N . SER A 1 195 ? -2.181 11.653 20.582 1.00 8.01 195 SER A N 1
ATOM 1554 C CA . SER A 1 195 ? -2.741 12.720 21.462 1.00 9.48 195 SER A CA 1
ATOM 1555 C C . SER A 1 195 ? -3.619 12.125 22.560 1.00 9.64 195 SER A C 1
ATOM 1556 O O . SER A 1 195 ? -3.630 12.576 23.714 1.00 10.33 195 SER A O 1
ATOM 1559 N N . ALA A 1 196 ? -4.448 11.147 22.192 1.00 7.86 196 ALA A N 1
ATOM 1560 C CA . ALA A 1 196 ? -5.330 10.516 23.187 1.00 9.48 196 ALA A CA 1
ATOM 1561 C C . ALA A 1 196 ? -4.537 9.863 24.315 1.00 10.32 196 ALA A C 1
ATOM 1562 O O . ALA A 1 196 ? -4.909 9.947 25.504 1.00 13.81 196 ALA A O 1
ATOM 1564 N N . LEU A 1 197 ? -3.470 9.150 23.995 1.00 10.17 197 LEU A N 1
ATOM 1565 C CA . LEU A 1 197 ? -2.640 8.488 25.023 1.00 9.25 197 LEU A CA 1
ATOM 1566 C C . LEU A 1 197 ? -1.881 9.540 25.817 1.00 10.34 197 LEU A C 1
ATOM 1567 O O . LEU A 1 197 ? -1.695 9.303 27.028 1.00 13.02 197 LEU A O 1
ATOM 1572 N N . LEU A 1 198 ? -1.433 10.617 25.194 1.00 9.06 198 LEU A N 1
ATOM 1573 C CA . LEU A 1 198 ? -0.699 11.711 25.864 1.00 10.44 198 LEU A CA 1
ATOM 1574 C C . LEU A 1 198 ? -1.609 12.600 26.658 1.00 10.44 198 LEU A C 1
ATOM 1575 O O . LEU A 1 198 ? -1.100 13.381 27.484 1.00 13.71 198 LEU A O 1
ATOM 1580 N N . GLN A 1 199 ? -2.929 12.517 26.403 1.00 9.81 199 GLN A N 1
ATOM 1581 C CA . GLN A 1 199 ? -3.942 13.386 27.038 1.00 11.51 199 GLN A CA 1
ATOM 1582 C C . GLN A 1 199 ? -3.683 14.864 26.732 1.00 13.07 199 GLN A C 1
ATOM 1583 O O . GLN A 1 199 ? -3.665 15.729 27.598 1.00 16.30 199 GLN A O 1
ATOM 1589 N N . LYS A 1 200 ? -3.390 15.153 25.452 1.00 13.51 200 LYS A N 1
ATOM 1590 C CA . LYS A 1 200 ? -3.083 16.450 24.903 1.00 13.56 200 LYS A CA 1
ATOM 1591 C C . LYS A 1 200 ? -4.042 16.760 23.764 1.00 13.71 200 LYS A C 1
ATOM 1592 O O . LYS A 1 200 ? -4.555 15.854 23.132 1.00 15.44 200 LYS A O 1
ATOM 1598 N N . LYS A 1 201 ? -4.234 18.040 23.483 1.00 14.98 201 LYS A N 1
ATOM 1599 C CA . LYS A 1 201 ? -5.022 18.482 22.352 1.00 14.83 201 LYS A CA 1
ATOM 1600 C C . LYS A 1 201 ? -4.384 18.032 21.057 1.00 14.52 201 LYS A C 1
ATOM 1601 O O . LYS A 1 201 ? -3.145 18.065 20.877 1.00 20.03 201 LYS A O 1
ATOM 1607 N N . CYS A 1 202 ? -5.257 17.597 20.176 1.00 10.66 202 CYS A N 1
ATOM 1608 C CA . CYS A 1 202 ? -4.882 17.242 18.788 1.00 10.87 202 CYS A CA 1
ATOM 1609 C C . CYS A 1 202 ? -5.355 18.313 17.849 1.00 9.80 202 CYS A C 1
ATOM 1610 O O . CYS A 1 202 ? -6.560 18.533 17.713 1.00 11.80 202 CYS A O 1
ATOM 1613 N N . VAL A 1 203 ? -4.452 18.951 17.113 1.00 10.17 203 VAL A N 1
ATOM 1614 C CA . VAL A 1 203 ? -4.734 19.894 16.053 1.00 9.66 203 VAL A CA 1
ATOM 1615 C C . VAL A 1 203 ? -4.663 19.077 14.759 1.00 8.81 203 VAL A C 1
ATOM 1616 O O . VAL A 1 203 ? -3.609 18.662 14.310 1.00 11.08 203 VAL A O 1
ATOM 1620 N N . CYS A 1 204 ? -5.830 18.791 14.210 1.00 7.96 204 CYS A N 1
ATOM 1621 C CA . CYS A 1 204 ? -5.924 17.911 13.054 1.00 7.34 204 CYS A CA 1
ATOM 1622 C C . CYS A 1 204 ? -5.933 18.681 11.762 1.00 7.78 204 CYS A C 1
ATOM 1623 O O . CYS A 1 204 ? -6.742 19.594 11.589 1.00 7.87 204 CYS A O 1
ATOM 1626 N N . PRO A 1 205 ? -5.088 18.290 10.789 1.00 6.62 205 PRO A N 1
ATOM 1627 C CA . PRO A 1 205 ? -4.989 19.044 9.554 1.00 7.61 205 PRO A CA 1
ATOM 1628 C C . PRO A 1 205 ? -5.936 18.611 8.430 1.00 7.59 205 PRO A C 1
ATOM 1629 O O . PRO A 1 205 ? -5.912 19.217 7.328 1.00 8.27 205 PRO A O 1
ATOM 1633 N N . VAL A 1 206 ? -6.696 17.574 8.659 1.00 7.17 206 VAL A N 1
ATOM 1634 C CA . VAL A 1 206 ? -7.760 17.110 7.765 1.00 6.50 206 VAL A CA 1
ATOM 1635 C C . VAL A 1 206 ? -9.123 17.449 8.392 1.00 6.98 206 VAL A C 1
ATOM 1636 O O . VAL A 1 206 ? -9.329 17.295 9.604 1.00 7.63 206 VAL A O 1
ATOM 1640 N N . LEU A 1 207 ? -10.026 17.951 7.571 1.00 6.58 207 LEU A N 1
ATOM 1641 C CA . LEU A 1 207 ? -11.294 18.496 8.023 1.00 7.29 207 LEU A CA 1
ATOM 1642 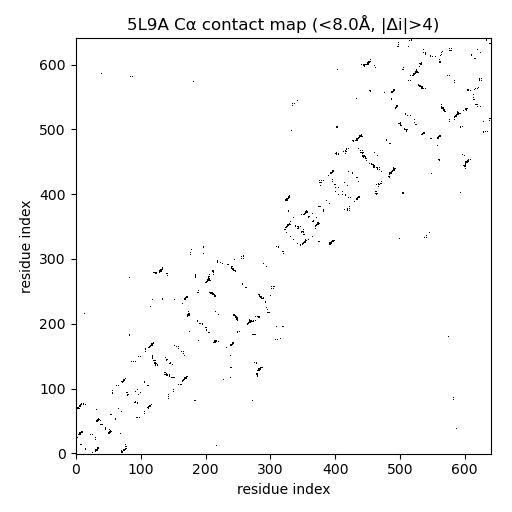C C . LEU A 1 207 ? -12.225 17.363 8.505 1.00 7.06 207 LEU A C 1
ATOM 1643 O O . LEU A 1 207 ? -12.096 16.197 8.105 1.00 6.53 207 LEU A O 1
ATOM 1648 N N . PRO A 1 208 ? -13.156 17.668 9.448 1.00 6.07 208 PRO A N 1
ATOM 1649 C CA . PRO A 1 208 ? -13.797 16.604 10.243 1.00 6.74 208 PRO A CA 1
ATOM 1650 C C . PRO A 1 208 ? -14.612 15.612 9.468 1.00 5.97 208 PRO A C 1
ATOM 1651 O O . PRO A 1 208 ? -14.801 14.509 9.991 1.00 6.71 208 PRO A O 1
ATOM 1655 N N . TYR A 1 209 ? -15.151 16.013 8.305 1.00 6.33 209 TYR A N 1
ATOM 1656 C CA . TYR A 1 209 ? -16.034 15.106 7.565 1.00 6.10 209 TYR A CA 1
ATOM 1657 C C . TYR A 1 209 ? -15.349 14.574 6.284 1.00 7.35 209 TYR A C 1
ATOM 1658 O O . TYR A 1 209 ? -16.022 14.002 5.442 1.00 8.07 209 TYR A O 1
ATOM 1667 N N . GLU A 1 210 ? -14.027 14.688 6.224 1.00 7.41 210 GLU A N 1
ATOM 1668 C CA . GLU A 1 210 ? -13.287 14.227 5.028 1.00 6.13 210 GLU A CA 1
ATOM 1669 C C . GLU A 1 210 ? -13.037 12.723 5.187 1.00 6.62 210 GLU A C 1
ATOM 1670 O O . GLU A 1 210 ? -12.107 12.282 5.832 1.00 8.31 210 GLU A O 1
ATOM 1676 N N A SER A 1 211 ? -13.905 11.940 4.593 0.65 6.82 211 SER A N 1
ATOM 1677 N N B SER A 1 211 ? -13.903 11.950 4.556 0.35 6.96 211 SER A N 1
ATOM 1678 C CA A SER A 1 211 ? -13.809 10.483 4.603 0.65 7.67 211 SER A CA 1
ATOM 1679 C CA B SER A 1 211 ? -13.831 10.493 4.575 0.35 7.71 211 SER A CA 1
ATOM 1680 C C A SER A 1 211 ? -12.729 9.964 3.661 0.65 5.99 211 SER A C 1
ATOM 1681 C C B SER A 1 211 ? -12.772 9.932 3.636 0.35 6.47 211 SER A C 1
ATOM 1682 O O A SER A 1 211 ? -12.561 10.531 2.617 0.65 7.00 211 SER A O 1
ATOM 1683 O O B SER A 1 211 ? -12.648 10.406 2.533 0.35 7.48 211 SER A O 1
ATOM 1688 N N . LEU A 1 212 ? -12.068 8.903 4.083 1.00 5.49 212 LEU A N 1
ATOM 1689 C CA . LEU A 1 212 ? -11.147 8.195 3.215 1.00 5.50 212 LEU A CA 1
ATOM 1690 C C . LEU A 1 212 ? -11.298 6.698 3.413 1.00 6.10 212 LEU A C 1
ATOM 1691 O O . LEU A 1 212 ? -11.551 6.228 4.521 1.00 6.69 212 LEU A O 1
ATOM 1696 N N . PRO A 1 213 ? -11.017 5.910 2.365 1.00 5.94 213 PRO A N 1
ATOM 1697 C CA . PRO A 1 213 ? -10.886 4.451 2.565 1.00 6.72 213 PRO A CA 1
ATOM 1698 C C . PRO A 1 213 ? -9.631 4.119 3.332 1.00 6.65 213 PRO A C 1
ATOM 1699 O O . PRO A 1 213 ? -8.575 4.737 3.045 1.00 7.26 213 PRO A O 1
ATOM 1703 N N . MET A 1 214 ? -9.755 3.192 4.285 1.00 6.88 214 MET A N 1
ATOM 1704 C CA . MET A 1 214 ? -8.638 2.850 5.199 1.00 6.80 214 MET A CA 1
ATOM 1705 C C . MET A 1 214 ? -8.622 1.332 5.421 1.00 7.33 214 MET A C 1
ATOM 1706 O O . MET A 1 214 ? -9.629 0.654 5.177 1.00 8.44 214 MET A O 1
ATOM 1711 N N . MET A 1 215 ? -7.505 0.871 5.915 1.00 7.23 215 MET A N 1
ATOM 1712 C CA . MET A 1 215 ? -7.345 -0.525 6.318 1.00 8.89 215 MET A CA 1
ATOM 1713 C C . MET A 1 215 ? -6.370 -0.567 7.495 1.00 8.34 215 MET A C 1
ATOM 1714 O O . MET A 1 215 ? -5.403 0.192 7.482 1.00 8.20 215 MET A O 1
ATOM 1719 N N . TYR A 1 216 ? -6.613 -1.516 8.377 1.00 7.05 216 TYR A N 1
ATOM 1720 C CA . TYR A 1 216 ? -5.616 -1.833 9.397 1.00 7.13 216 TYR A CA 1
ATOM 1721 C C . TYR A 1 216 ? -4.566 -2.771 8.824 1.00 6.69 216 TYR A C 1
ATOM 1722 O O . TYR A 1 216 ? -4.897 -3.759 8.181 1.00 8.04 216 TYR A O 1
ATOM 1731 N N . MET A 1 217 ? -3.302 -2.535 9.200 1.00 6.79 217 MET A N 1
ATOM 1732 C CA . MET A 1 217 ? -2.171 -3.282 8.579 1.00 8.06 217 MET A CA 1
ATOM 1733 C C . MET A 1 217 ? -2.294 -4.824 8.630 1.00 8.00 217 MET A C 1
ATOM 1734 O O . MET A 1 217 ? -1.968 -5.449 7.622 1.00 9.29 217 MET A O 1
ATOM 1739 N N . PRO A 1 218 ? -2.788 -5.454 9.710 1.00 9.31 218 PRO A N 1
ATOM 1740 C CA . PRO A 1 218 ? -2.884 -6.931 9.641 1.00 9.96 218 PRO A CA 1
ATOM 1741 C C . PRO A 1 218 ? -3.726 -7.420 8.474 1.00 8.83 218 PRO A C 1
ATOM 1742 O O . PRO A 1 218 ? -3.408 -8.461 7.837 1.00 10.20 218 PRO A O 1
ATOM 1746 N N . ASP A 1 219 ? -4.806 -6.665 8.204 1.00 8.53 219 ASP A N 1
ATOM 1747 C CA . ASP A 1 219 ? -5.680 -7.029 7.060 1.00 8.04 219 ASP A CA 1
ATOM 1748 C C . ASP A 1 219 ? -4.921 -6.806 5.727 1.00 7.04 219 ASP A C 1
ATOM 1749 O O . ASP A 1 219 ? -5.027 -7.592 4.783 1.00 8.75 219 ASP A O 1
ATOM 1754 N N . THR A 1 220 ? -4.181 -5.709 5.621 1.00 7.51 220 THR A N 1
ATOM 1755 C CA . THR A 1 220 ? -3.418 -5.435 4.420 1.00 6.44 220 THR A CA 1
ATOM 1756 C C . THR A 1 220 ? -2.444 -6.566 4.140 1.00 6.98 220 THR A C 1
ATOM 1757 O O . THR A 1 220 ? -2.296 -6.983 2.992 1.00 8.23 220 THR A O 1
ATOM 1761 N N . LEU A 1 221 ? -1.728 -7.022 5.158 1.00 7.86 221 LEU A N 1
ATOM 1762 C CA . LEU A 1 221 ? -0.744 -8.106 4.963 1.00 8.68 221 LEU A CA 1
ATOM 1763 C C . LEU A 1 221 ? -1.379 -9.370 4.473 1.00 9.28 221 LEU A C 1
ATOM 1764 O O . LEU A 1 221 ? -0.883 -10.028 3.547 1.00 9.56 221 LEU A O 1
ATOM 1769 N N . ASN A 1 222 ? -2.536 -9.698 5.037 1.00 8.44 222 ASN A N 1
ATOM 1770 C CA . ASN A 1 222 ? -3.272 -10.875 4.574 1.00 9.60 222 ASN A CA 1
ATOM 1771 C C . ASN A 1 222 ? -3.653 -10.803 3.110 1.00 9.43 222 ASN A C 1
ATOM 1772 O O . ASN A 1 222 ? -3.452 -11.761 2.349 1.00 9.45 222 ASN A O 1
ATOM 1777 N N . SER A 1 223 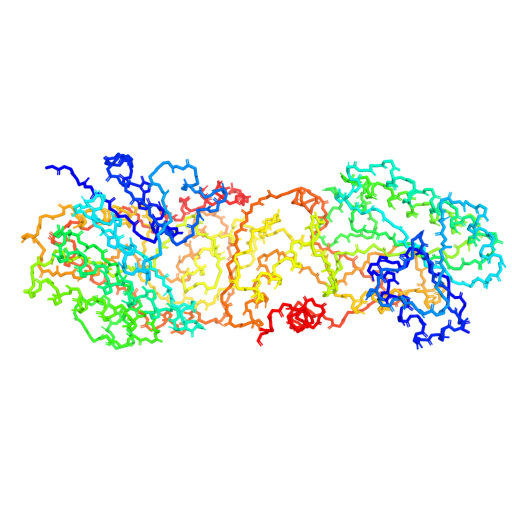? -4.095 -9.617 2.661 1.00 8.29 223 SER A N 1
ATOM 1778 C CA . SER A 1 223 ? -4.483 -9.433 1.290 1.00 8.98 223 SER A CA 1
ATOM 1779 C C . SER A 1 223 ? -3.284 -9.417 0.343 1.00 7.73 223 SER A C 1
ATOM 1780 O O . SER A 1 223 ? -3.381 -9.924 -0.766 1.00 7.54 223 SER A O 1
ATOM 1783 N N . LEU A 1 224 ? -2.168 -8.846 0.777 1.00 7.37 224 LEU A N 1
ATOM 1784 C CA . LEU A 1 224 ? -0.982 -8.782 -0.076 1.00 7.19 224 LEU A CA 1
ATOM 1785 C C . LEU A 1 224 ? -0.418 -10.189 -0.359 1.00 7.17 224 LEU A C 1
ATOM 1786 O O . LEU A 1 224 ? 0.109 -10.482 -1.476 1.00 8.34 224 LEU A O 1
ATOM 1791 N N . VAL A 1 225 ? -0.503 -11.059 0.615 1.00 7.59 225 VAL A N 1
ATOM 1792 C CA . VAL A 1 225 ? -0.118 -12.471 0.428 1.00 8.46 225 VAL A CA 1
ATOM 1793 C C . VAL A 1 225 ? -1.171 -13.188 -0.386 1.00 8.30 225 VAL A C 1
ATOM 1794 O O . VAL A 1 225 ? -0.835 -13.889 -1.367 1.00 9.27 225 VAL A O 1
ATOM 1798 N N . LYS A 1 226 ? -2.464 -13.033 -0.073 1.00 8.46 226 LYS A N 1
ATOM 1799 C CA . LYS A 1 226 ? -3.529 -13.737 -0.804 1.00 8.77 226 LYS A CA 1
ATOM 1800 C C . LYS A 1 226 ? -3.526 -13.442 -2.303 1.00 8.22 226 LYS A C 1
ATOM 1801 O O . LYS A 1 226 ? -3.715 -14.378 -3.102 1.00 10.18 226 LYS A O 1
ATOM 1807 N N . ILE A 1 227 ? -3.411 -12.174 -2.698 1.00 6.97 227 ILE A N 1
ATOM 1808 C CA . ILE A 1 227 ? -3.464 -11.877 -4.123 1.00 6.99 227 ILE A CA 1
ATOM 1809 C C . ILE A 1 227 ? -2.304 -12.570 -4.857 1.00 7.64 227 ILE A C 1
ATOM 1810 O O . ILE A 1 227 ? -2.485 -12.937 -6.023 1.00 8.95 227 ILE A O 1
ATOM 1815 N N . MET A 1 228 ? -1.138 -12.711 -4.222 1.00 8.10 228 MET A N 1
ATOM 1816 C CA . MET A 1 228 ? 0.019 -13.332 -4.886 1.00 8.39 228 MET A CA 1
ATOM 1817 C C . MET A 1 228 ? -0.107 -14.880 -4.930 1.00 8.66 228 MET A C 1
ATOM 1818 O O . MET A 1 228 ? 0.472 -15.510 -5.811 1.00 9.91 228 MET A O 1
ATOM 1823 N N . GLU A 1 229 ? -0.889 -15.437 -4.038 1.00 9.67 229 GLU A N 1
ATOM 1824 C CA . GLU A 1 229 ? -1.134 -16.903 -4.020 1.00 10.71 229 GLU A CA 1
ATOM 1825 C C . GLU A 1 229 ? -2.202 -17.307 -5.022 1.00 11.35 229 GLU A C 1
ATOM 1826 O O . GLU A 1 229 ? -2.330 -18.494 -5.371 1.00 14.32 229 GLU A O 1
ATOM 1832 N N . ALA A 1 230 ? -3.056 -16.375 -5.457 1.00 12.26 230 ALA A N 1
ATOM 1833 C CA . ALA A 1 230 ? -4.197 -16.745 -6.266 1.00 11.63 230 ALA A CA 1
ATOM 1834 C C . ALA A 1 230 ? -3.779 -17.337 -7.637 1.00 12.89 230 ALA A C 1
ATOM 1835 O O . ALA A 1 230 ? -2.823 -16.881 -8.228 1.00 12.67 230 ALA A O 1
ATOM 1837 N N . PRO A 1 231 ? -4.538 -18.342 -8.127 1.00 16.51 231 PRO A N 1
ATOM 1838 C CA . PRO A 1 231 ? -4.332 -18.818 -9.455 1.00 15.94 231 PRO A CA 1
ATOM 1839 C C . PRO A 1 231 ? -4.542 -17.698 -10.486 1.00 14.56 231 PRO A C 1
ATOM 1840 O O . PRO A 1 231 ? -5.527 -16.994 -10.413 1.00 16.22 231 PRO A O 1
ATOM 1844 N N . LEU A 1 232 ? -3.646 -17.618 -11.451 1.00 13.62 232 LEU A N 1
ATOM 1845 C CA . LEU A 1 232 ? -3.770 -16.609 -12.475 1.00 12.10 232 LEU A CA 1
ATOM 1846 C C . LEU A 1 232 ? -5.123 -16.594 -13.179 1.00 12.03 232 LEU A C 1
ATOM 1847 O O . LEU A 1 232 ? -5.626 -15.559 -13.524 1.00 12.87 232 LEU A O 1
ATOM 1852 N N . GLU A 1 233 ? -5.662 -17.760 -13.440 1.00 16.71 233 GLU A N 1
ATOM 1853 C CA . GLU A 1 233 ? -6.907 -17.918 -14.198 1.00 17.96 233 GLU A CA 1
ATOM 1854 C C . GLU A 1 233 ? -8.099 -17.310 -13.487 1.00 18.25 233 GLU A C 1
ATOM 1855 O O . GLU A 1 233 ? -9.077 -17.020 -14.140 1.00 20.97 233 GLU A O 1
ATOM 1861 N N . LYS A 1 234 ? -7.999 -17.092 -12.170 1.00 16.54 234 LYS A N 1
ATOM 1862 C CA . LYS A 1 234 ? -9.083 -16.466 -11.402 1.00 17.46 234 LYS A CA 1
ATOM 1863 C C . LYS A 1 234 ? -9.019 -14.964 -11.442 1.00 14.99 234 LYS A C 1
ATOM 1864 O O . LYS A 1 234 ? -10.003 -14.329 -11.022 1.00 15.48 234 LYS A O 1
ATOM 1870 N N . LEU A 1 235 ? -7.892 -14.400 -11.884 1.00 13.37 235 LEU A N 1
ATOM 1871 C CA . LEU A 1 235 ? -7.808 -12.938 -11.885 1.00 12.13 235 LEU A CA 1
ATOM 1872 C C . LEU A 1 235 ? -8.411 -12.349 -13.170 1.00 12.17 235 LEU A C 1
ATOM 1873 O O . LEU A 1 235 ? -7.858 -12.562 -14.259 1.00 18.74 235 LEU A O 1
ATOM 1878 N N . THR A 1 236 ? -9.481 -11.598 -13.075 1.00 11.01 236 THR A N 1
ATOM 1879 C CA . THR A 1 236 ? -10.049 -10.956 -14.228 1.00 10.42 236 THR A CA 1
ATOM 1880 C C . THR A 1 236 ? -9.379 -9.621 -14.615 1.00 10.03 236 THR A C 1
ATOM 1881 O O . THR A 1 236 ? -9.642 -9.051 -15.694 1.00 12.94 236 THR A O 1
ATOM 1885 N N . ARG A 1 237 ? -8.514 -9.085 -13.741 1.00 9.05 237 ARG A N 1
ATOM 1886 C CA A ARG A 1 237 ? -7.824 -7.844 -14.005 0.45 10.06 237 ARG A CA 1
ATOM 1887 C CA B ARG A 1 237 ? -7.810 -7.836 -14.004 0.55 9.99 237 ARG A CA 1
ATOM 1888 C C . ARG A 1 237 ? -6.451 -7.904 -13.337 1.00 8.91 237 ARG A C 1
ATOM 1889 O O . ARG A 1 237 ? -6.147 -8.849 -12.640 1.00 10.85 237 ARG A O 1
ATOM 1904 N N . THR A 1 238 ? -5.625 -6.898 -13.628 1.00 7.85 238 THR A N 1
ATOM 1905 C CA . THR A 1 238 ? -4.283 -6.784 -12.995 1.00 6.97 238 THR A CA 1
ATOM 1906 C C . THR A 1 238 ? -4.296 -5.889 -11.746 1.00 7.85 238 THR A C 1
ATOM 1907 O O . THR A 1 238 ? -3.454 -6.107 -10.898 1.00 9.79 238 THR A O 1
ATOM 1911 N N . VAL A 1 239 ? -5.128 -4.843 -11.723 1.00 6.91 239 VAL A N 1
ATOM 1912 C CA . VAL A 1 239 ? -5.086 -3.831 -10.695 1.00 6.37 239 VAL A CA 1
ATOM 1913 C C . VAL A 1 239 ? -6.435 -3.823 -9.980 1.00 7.21 239 VAL A C 1
ATOM 1914 O O . VAL A 1 239 ? -7.459 -3.596 -10.635 1.00 8.45 239 VAL A O 1
ATOM 1918 N N . TYR A 1 240 ? -6.410 -4.014 -8.667 1.00 7.06 240 TYR A N 1
ATOM 1919 C CA . TYR A 1 240 ? -7.635 -4.058 -7.850 1.00 6.03 240 TYR A CA 1
ATOM 1920 C C . TYR A 1 240 ? -7.710 -3.005 -6.749 1.00 6.11 240 TYR A C 1
ATOM 1921 O O . TYR A 1 240 ? -6.827 -2.939 -5.895 1.00 6.68 240 TYR A O 1
ATOM 1930 N N . ASN A 1 241 ? -8.805 -2.278 -6.664 1.00 6.32 241 ASN A N 1
ATOM 1931 C CA . ASN A 1 241 ? -9.124 -1.595 -5.397 1.00 6.21 241 ASN A CA 1
ATOM 1932 C C . ASN A 1 241 ? -9.225 -2.586 -4.279 1.00 6.22 241 ASN A C 1
ATOM 1933 O O . ASN A 1 241 ? -9.799 -3.658 -4.448 1.00 6.58 241 ASN A O 1
ATOM 1938 N N . ILE A 1 242 ? -8.718 -2.212 -3.104 1.00 6.46 242 ILE A N 1
ATOM 1939 C CA . ILE A 1 242 ? -9.030 -2.950 -1.901 1.00 6.67 242 ILE A CA 1
ATOM 1940 C C . ILE A 1 242 ? -9.301 -1.933 -0.773 1.00 5.58 242 ILE A C 1
ATOM 1941 O O . ILE A 1 242 ? -8.680 -0.878 -0.709 1.00 6.44 242 ILE A O 1
ATOM 1946 N N . THR A 1 243 ? -10.297 -2.249 0.063 1.00 6.92 243 THR A N 1
ATOM 1947 C CA . THR A 1 243 ? -10.572 -1.401 1.215 1.00 7.02 243 THR A CA 1
ATOM 1948 C C . THR A 1 243 ? -10.895 -2.230 2.430 1.00 8.54 243 THR A C 1
ATOM 1949 O O . THR A 1 243 ? -11.210 -3.400 2.365 1.00 7.46 243 THR A O 1
ATOM 1953 N N . GLY A 1 244 ? -10.813 -1.554 3.585 1.00 8.26 244 GLY A N 1
ATOM 1954 C CA . GLY A 1 244 ? -11.208 -2.104 4.905 1.00 8.67 244 GLY A CA 1
ATOM 1955 C C . GLY A 1 244 ? -12.527 -1.493 5.303 1.00 8.00 244 GLY A C 1
ATOM 1956 O O . GLY A 1 244 ? -13.587 -2.120 5.378 1.00 12.78 244 GLY A O 1
ATOM 1957 N N . PHE A 1 245 ? -12.464 -0.193 5.578 1.00 6.72 245 PHE A N 1
ATOM 1958 C CA . PHE A 1 245 ? -13.619 0.627 5.957 1.00 7.91 245 PHE A CA 1
ATOM 1959 C C . PHE A 1 245 ? -13.251 2.083 5.734 1.00 8.01 245 PHE A C 1
ATOM 1960 O O . PHE A 1 245 ? -12.072 2.387 5.760 1.00 9.79 245 PHE A O 1
ATOM 1968 N N . SER A 1 246 ? -14.202 2.981 5.577 1.00 7.09 246 SER A N 1
ATOM 1969 C CA . SER A 1 246 ? -13.899 4.371 5.455 1.00 5.70 246 SER A CA 1
ATOM 1970 C C . SER A 1 246 ? -14.109 5.036 6.814 1.00 7.05 246 SER A C 1
ATOM 1971 O O . SER A 1 246 ? -15.032 4.669 7.574 1.00 9.68 246 SER A O 1
ATOM 1974 N N . PHE A 1 247 ? -13.355 6.100 7.051 1.00 6.26 247 PHE A N 1
ATOM 1975 C CA . PHE A 1 247 ? -13.633 6.984 8.178 1.00 6.53 247 PHE A CA 1
ATOM 1976 C C . PHE A 1 247 ? -13.140 8.378 7.866 1.00 6.97 247 PHE A C 1
ATOM 1977 O O . PHE A 1 247 ? -12.215 8.552 7.060 1.00 6.44 247 PHE A O 1
ATOM 1985 N N . SER A 1 248 ? -13.764 9.327 8.564 1.00 6.49 248 SER A N 1
ATOM 1986 C CA . SER A 1 248 ? -13.337 10.700 8.648 1.00 5.79 248 SER A CA 1
ATOM 1987 C C . SER A 1 248 ? -12.684 10.993 10.008 1.00 4.72 248 SER A C 1
ATOM 1988 O O . SER A 1 248 ? -12.801 10.174 10.926 1.00 5.59 248 SER A O 1
ATOM 1991 N N . PRO A 1 249 ? -12.031 12.160 10.149 1.00 6.22 249 PRO A N 1
ATOM 1992 C CA . PRO A 1 249 ? -11.447 12.460 11.455 1.00 6.10 249 PRO A CA 1
ATOM 1993 C C . PRO A 1 249 ? -12.506 12.493 12.608 1.00 5.45 249 PRO A C 1
ATOM 1994 O O . PRO A 1 249 ? -12.213 12.011 13.712 1.00 6.92 249 PRO A O 1
ATOM 1998 N N . SER A 1 250 ? -13.701 12.987 12.306 1.00 6.31 250 SER A N 1
ATOM 1999 C CA . SER A 1 250 ? -14.719 13.040 13.358 1.00 5.75 250 SER A CA 1
ATOM 2000 C C . SER A 1 250 ? -15.129 11.638 13.770 1.00 6.06 250 SER A C 1
ATOM 2001 O O . SER A 1 250 ? -15.372 11.375 14.981 1.00 7.43 250 SER A O 1
ATOM 2004 N N . GLU A 1 251 ? -15.205 10.714 12.832 1.00 5.72 251 GLU A N 1
ATOM 2005 C CA . GLU A 1 251 ? -15.564 9.342 13.141 1.00 5.44 251 GLU A CA 1
ATOM 2006 C C . GLU A 1 251 ? -14.425 8.682 13.916 1.00 6.12 251 GLU A C 1
ATOM 2007 O O . GLU A 1 251 ? -14.680 7.845 14.835 1.00 6.55 251 GLU A O 1
ATOM 2013 N N . LEU A 1 252 ? -13.159 8.947 13.576 1.00 6.23 252 LEU A N 1
ATOM 2014 C CA . LEU A 1 252 ? -12.046 8.364 14.332 1.00 6.26 252 LEU A CA 1
ATOM 2015 C C . LEU A 1 252 ? -12.085 8.884 15.792 1.00 6.09 252 LEU A C 1
ATOM 2016 O O . LEU A 1 252 ? -11.860 8.115 16.716 1.00 6.24 252 LEU A O 1
ATOM 2021 N N . ARG A 1 253 ? -12.334 10.181 15.934 1.00 5.75 253 ARG A N 1
ATOM 2022 C CA . ARG A 1 253 ? -12.420 10.753 17.289 1.00 6.66 253 ARG A CA 1
ATOM 2023 C C . ARG A 1 253 ? -13.452 10.016 18.119 1.00 5.91 253 ARG A C 1
ATOM 2024 O O . ARG A 1 253 ? -13.171 9.649 19.262 1.00 7.16 253 ARG A O 1
ATOM 2032 N N . PHE A 1 254 ? -14.649 9.821 17.566 1.00 5.97 254 PHE A N 1
ATOM 2033 C CA . PHE A 1 254 ? -15.655 9.073 18.332 1.00 6.23 254 PHE A CA 1
ATOM 2034 C C . PHE A 1 254 ? -15.216 7.651 18.673 1.00 6.36 254 PHE A C 1
ATOM 2035 O O . PHE A 1 254 ? -15.545 7.114 19.731 1.00 7.60 254 PHE A O 1
ATOM 2043 N N . SER A 1 255 ? -14.541 6.953 17.728 1.00 6.14 255 SER A N 1
ATOM 2044 C CA . SER A 1 255 ? -14.035 5.611 18.010 1.00 6.46 255 SER A CA 1
ATOM 2045 C C . SER A 1 255 ? -13.067 5.641 19.196 1.00 6.58 255 SER A C 1
ATOM 2046 O O . SER A 1 255 ? -13.139 4.814 20.098 1.00 7.80 255 SER A O 1
ATOM 2049 N N . ILE A 1 256 ? -12.150 6.593 19.180 1.00 6.58 256 ILE A N 1
ATOM 2050 C CA . ILE A 1 256 ? -11.194 6.684 20.241 1.00 7.74 256 ILE A CA 1
ATOM 2051 C C . ILE A 1 256 ? -11.878 6.992 21.598 1.00 8.56 256 ILE A C 1
ATOM 2052 O O . ILE A 1 256 ? -11.536 6.403 22.648 1.00 10.70 256 ILE A O 1
ATOM 2057 N N . GLU A 1 257 ? -12.877 7.878 21.545 1.00 7.78 257 GLU A N 1
ATOM 2058 C CA . GLU A 1 257 ? -13.637 8.243 22.789 1.00 8.07 257 GLU A CA 1
ATOM 2059 C C . GLU A 1 257 ? -14.330 6.988 23.303 1.00 9.87 257 GLU A C 1
ATOM 2060 O O . GLU A 1 257 ? -14.359 6.754 24.531 1.00 12.09 257 GLU A O 1
ATOM 2066 N N . ARG A 1 258 ? -14.924 6.193 22.438 1.00 8.91 258 ARG A N 1
ATOM 2067 C CA . ARG A 1 258 ? -15.592 4.920 22.874 1.00 10.62 258 ARG A CA 1
ATOM 2068 C C . ARG A 1 258 ? -14.592 3.997 23.559 1.00 11.70 258 ARG A C 1
ATOM 2069 O O . ARG A 1 258 ? -14.915 3.308 24.552 1.00 15.83 258 ARG A O 1
ATOM 2077 N N . CYS A 1 259 ? -13.381 3.923 23.013 1.00 10.15 259 CYS A N 1
ATOM 2078 C CA . CYS A 1 259 ? -12.387 2.970 23.504 1.00 11.79 259 CYS A CA 1
ATOM 2079 C C . CYS A 1 259 ? -11.640 3.424 24.708 1.00 13.84 259 CYS A C 1
ATOM 2080 O O . CYS A 1 259 ? -11.211 2.595 25.503 1.00 22.55 259 CYS A O 1
ATOM 2083 N N . THR A 1 260 ? -11.552 4.701 24.944 1.00 11.74 260 THR A N 1
ATOM 2084 C CA . THR A 1 260 ? -10.894 5.254 26.102 1.00 12.71 260 THR A CA 1
ATOM 2085 C C . THR A 1 260 ? -11.851 5.635 27.221 1.00 14.02 260 THR A C 1
ATOM 2086 O O . THR A 1 260 ? -11.345 5.863 28.343 1.00 15.59 260 THR A O 1
ATOM 2090 N N . ASP A 1 261 ? -13.114 5.799 26.922 1.00 13.11 261 ASP A N 1
ATOM 2091 C CA . ASP A 1 261 ? -14.110 6.324 27.890 1.00 14.97 261 ASP A CA 1
ATOM 2092 C C . ASP A 1 261 ? -13.730 7.684 28.416 1.00 15.35 261 ASP A C 1
ATOM 2093 O O . ASP A 1 261 ? -14.024 7.978 29.552 1.00 18.83 261 ASP A O 1
ATOM 2098 N N . ARG A 1 262 ? -13.209 8.533 27.561 1.00 14.09 262 ARG A N 1
ATOM 2099 C CA . ARG A 1 262 ? -12.731 9.876 27.863 1.00 19.40 262 ARG A CA 1
ATOM 2100 C C . ARG A 1 262 ? -13.176 10.771 26.739 1.00 18.54 262 ARG A C 1
ATOM 2101 O O . ARG A 1 262 ? -13.394 10.291 25.587 1.00 16.31 262 ARG A O 1
ATOM 2109 N N . THR A 1 263 ? -13.267 12.061 27.005 1.00 15.04 263 THR A N 1
ATOM 2110 C CA . THR A 1 263 ? -13.414 13.076 25.968 1.00 16.56 263 THR A CA 1
ATOM 2111 C C . THR A 1 263 ? -12.022 13.341 25.418 1.00 14.77 263 THR A C 1
ATOM 2112 O O . THR A 1 263 ? -11.061 13.414 26.184 1.00 20.10 263 THR A O 1
ATOM 2116 N N . ILE A 1 264 ? -11.911 13.438 24.099 1.00 14.16 264 ILE A N 1
ATOM 2117 C CA . ILE A 1 264 ? -10.645 13.719 23.396 1.00 16.20 264 ILE A CA 1
ATOM 2118 C C . ILE A 1 264 ? -10.790 15.131 22.808 1.00 15.83 264 ILE A C 1
ATOM 2119 O O . ILE A 1 264 ? -11.731 15.342 22.048 1.00 17.82 264 ILE A O 1
ATOM 2124 N N . GLU A 1 265 ? -9.840 16.020 23.022 1.00 16.68 265 GLU A N 1
ATOM 2125 C CA . GLU A 1 265 ? -9.910 17.403 22.530 1.00 17.99 265 GLU A CA 1
ATOM 2126 C C . GLU A 1 265 ? -9.271 17.468 21.132 1.00 14.57 265 GLU A C 1
ATOM 2127 O O . GLU A 1 265 ? -8.095 17.184 20.975 1.00 16.50 265 GLU A O 1
ATOM 2133 N N . VAL A 1 266 ? -10.059 17.811 20.132 1.00 12.44 266 VAL A N 1
ATOM 2134 C CA . VAL A 1 266 ? -9.590 17.951 18.773 1.00 10.91 266 VAL A CA 1
ATOM 2135 C C . VAL A 1 266 ? -9.986 19.322 18.275 1.00 12.13 266 VAL A C 1
ATOM 2136 O O . VAL A 1 266 ? -11.130 19.742 18.495 1.00 16.82 266 VAL A O 1
ATOM 2140 N N . GLU A 1 267 ? -9.089 20.035 17.614 1.00 10.65 267 GLU A N 1
ATOM 2141 C CA . GLU A 1 267 ? -9.394 21.242 16.838 1.00 10.33 267 GLU A CA 1
ATOM 2142 C C . GLU A 1 267 ? -8.923 21.009 15.429 1.00 10.97 267 GLU A C 1
ATOM 2143 O O . GLU A 1 267 ? -8.012 20.202 15.208 1.00 12.97 267 GLU A O 1
ATOM 2149 N N . TYR A 1 268 ? -9.577 21.666 14.475 1.00 9.49 268 TYR A N 1
ATOM 2150 C CA . TYR A 1 268 ? -9.270 21.430 13.067 1.00 9.24 268 TYR A CA 1
ATOM 2151 C C . TYR A 1 268 ? -8.648 22.727 12.521 1.00 12.03 268 TYR A C 1
ATOM 2152 O O . TYR A 1 268 ? -9.274 23.791 12.472 1.00 13.43 268 TYR A O 1
ATOM 2161 N N . VAL A 1 269 ? -7.424 22.560 12.022 1.00 9.54 269 VAL A N 1
ATOM 2162 C CA . VAL A 1 269 ? -6.719 23.639 11.312 1.00 9.79 269 VAL A CA 1
ATOM 2163 C C . VAL A 1 269 ? -6.136 23.014 10.038 1.00 11.03 269 VAL A C 1
ATOM 2164 O O . VAL A 1 269 ? -5.181 22.248 10.084 1.00 10.54 269 VAL A O 1
ATOM 2168 N N . GLU A 1 270 ? -6.741 23.357 8.937 1.00 10.87 270 GLU A N 1
ATOM 2169 C CA . GLU A 1 270 ? -6.376 22.712 7.669 1.00 10.62 270 GLU A CA 1
ATOM 2170 C C . GLU A 1 270 ? -4.911 22.817 7.376 1.00 9.50 270 GLU A C 1
ATOM 2171 O O . GLU A 1 270 ? -4.314 23.920 7.481 1.00 11.72 270 GLU A O 1
ATOM 2177 N N . GLY A 1 271 ? -4.321 21.688 6.980 1.00 9.81 271 GLY A N 1
ATOM 2178 C CA . GLY A 1 271 ? -2.945 21.643 6.520 1.00 10.62 271 GLY A CA 1
ATOM 2179 C C . GLY A 1 271 ? -2.899 21.028 5.161 1.00 9.73 271 GLY A C 1
ATOM 2180 O O . GLY A 1 271 ? -3.926 20.716 4.542 1.00 9.25 271 GLY A O 1
ATOM 2181 N N . PRO A 1 272 ? -1.678 20.842 4.649 1.00 11.18 272 PRO A N 1
ATOM 2182 C CA . PRO A 1 272 ? -1.564 20.355 3.267 1.00 10.75 272 PRO A CA 1
ATOM 2183 C C . PRO A 1 272 ? -2.266 19.053 2.936 1.00 9.14 272 PRO A C 1
ATOM 2184 O O . PRO A 1 272 ? -2.634 18.807 1.779 1.00 10.02 272 PRO A O 1
ATOM 2188 N N . ALA A 1 273 ? -2.359 18.180 3.926 1.00 8.01 273 ALA A N 1
ATOM 2189 C CA . ALA A 1 273 ? -3.051 16.916 3.666 1.00 7.83 273 ALA A CA 1
ATOM 2190 C C . ALA A 1 273 ? -4.476 17.091 3.231 1.00 8.13 273 ALA A C 1
ATOM 2191 O O . ALA A 1 273 ? -5.021 16.201 2.556 1.00 9.13 273 ALA A O 1
ATOM 2193 N N . GLN A 1 274 ? -5.170 18.136 3.712 1.00 7.72 274 GLN A N 1
ATOM 2194 C CA . GLN A 1 274 ? -6.601 18.287 3.342 1.00 8.10 274 GLN A CA 1
ATOM 2195 C C . GLN A 1 274 ? -6.836 18.384 1.841 1.00 8.35 274 GLN A C 1
ATOM 2196 O O . GLN A 1 274 ? -7.722 17.708 1.337 1.00 8.94 274 GLN A O 1
ATOM 2202 N N . LYS A 1 275 ? -6.098 19.249 1.152 1.00 9.09 275 LYS A N 1
ATOM 2203 C CA . LYS A 1 275 ? -6.302 19.383 -0.290 1.00 9.50 275 LYS A CA 1
ATOM 2204 C C . LYS A 1 275 ? -6.069 18.076 -1.015 1.00 9.20 275 LYS A C 1
ATOM 2205 O O . LYS A 1 275 ? -6.795 17.762 -1.956 1.00 11.79 275 LYS A O 1
ATOM 2211 N N . ILE A 1 276 ? -5.075 17.336 -0.567 1.00 8.27 276 ILE A N 1
ATOM 2212 C CA . ILE A 1 276 ? -4.757 16.041 -1.166 1.00 9.34 276 ILE A CA 1
ATOM 2213 C C . ILE A 1 276 ? -5.919 15.062 -0.884 1.00 9.13 276 ILE A C 1
ATOM 2214 O O . ILE A 1 276 ? -6.517 14.451 -1.795 1.00 8.43 276 ILE A O 1
ATOM 2219 N N . ALA A 1 277 ? -6.300 14.933 0.391 1.00 7.92 277 ALA A N 1
ATOM 2220 C CA . ALA A 1 277 ? -7.331 13.973 0.800 1.00 8.99 277 ALA A CA 1
ATOM 2221 C C . ALA A 1 277 ? -8.688 14.270 0.150 1.00 7.71 277 ALA A C 1
ATOM 2222 O O . ALA A 1 277 ? -9.440 13.335 -0.247 1.00 8.60 277 ALA A O 1
ATOM 2224 N N . ASN A 1 278 ? -9.003 15.530 -0.041 1.00 7.84 278 ASN A N 1
ATOM 2225 C CA . ASN A 1 278 ? -10.280 15.896 -0.643 1.00 8.62 278 ASN A CA 1
ATOM 2226 C C . ASN A 1 278 ? -10.357 15.487 -2.125 1.00 9.00 278 ASN A C 1
ATOM 2227 O O . ASN A 1 278 ? -11.439 15.350 -2.668 1.00 12.54 278 ASN A O 1
ATOM 2232 N N . SER A 1 279 ? -9.198 15.274 -2.765 1.00 7.81 279 SER A N 1
ATOM 2233 C CA . SER A 1 279 ? -9.171 14.839 -4.143 1.00 9.79 279 SER A CA 1
ATOM 2234 C C . SER A 1 279 ? -9.283 13.332 -4.254 1.00 10.12 279 SER A C 1
ATOM 2235 O O . SER A 1 279 ? -9.349 12.812 -5.372 1.00 13.65 279 SER A O 1
ATOM 2238 N N . TRP A 1 280 ? -9.176 12.614 -3.160 1.00 6.62 280 TRP A N 1
ATOM 2239 C CA . TRP A 1 280 ? -9.244 11.152 -3.148 1.00 7.89 280 TRP A CA 1
ATOM 2240 C C . TRP A 1 280 ? -10.644 10.633 -2.919 1.00 6.79 280 TRP A C 1
ATOM 2241 O O . TRP A 1 280 ? -11.521 11.387 -2.445 1.00 7.13 280 TRP A O 1
ATOM 2252 N N . PRO A 1 281 ? -10.902 9.350 -3.189 1.00 6.30 281 PRO A N 1
ATOM 2253 C CA . PRO A 1 281 ? -12.222 8.768 -2.896 1.00 6.69 281 PRO A CA 1
ATOM 2254 C C . PRO A 1 281 ? -12.616 8.907 -1.438 1.00 5.87 281 PRO A C 1
ATOM 2255 O O . PRO A 1 281 ? -11.752 8.918 -0.568 1.00 6.61 281 PRO A O 1
ATOM 2259 N N . ASP A 1 282 ? -13.939 8.902 -1.222 1.00 6.18 282 ASP A N 1
ATOM 2260 C CA . ASP A 1 282 ? -14.472 8.767 0.087 1.00 5.55 282 ASP A CA 1
ATOM 2261 C C . ASP A 1 282 ? -14.500 7.291 0.533 1.00 6.91 282 ASP A C 1
ATOM 2262 O O . ASP A 1 282 ? -14.312 6.924 1.715 1.00 8.75 282 ASP A O 1
ATOM 2267 N N . SER A 1 283 ? -14.804 6.417 -0.445 1.00 6.97 283 SER A N 1
ATOM 2268 C CA . SER A 1 283 ? -14.937 4.980 -0.224 1.00 7.89 283 SER A CA 1
ATOM 2269 C C . SER A 1 283 ? -14.638 4.306 -1.574 1.00 6.68 283 SER A C 1
ATOM 2270 O O . SER A 1 283 ? -14.768 4.934 -2.621 1.00 7.29 283 SER A O 1
ATOM 2273 N N . LEU A 1 284 ? -14.221 3.037 -1.492 1.00 7.17 284 LEU A N 1
ATOM 2274 C CA . LEU A 1 284 ? -13.916 2.226 -2.720 1.00 6.46 284 LEU A CA 1
ATOM 2275 C C . LEU A 1 284 ? -14.894 1.070 -2.893 1.00 8.02 284 LEU A C 1
ATOM 2276 O O . LEU A 1 284 ? -15.232 0.409 -1.912 1.00 8.38 284 LEU A O 1
ATOM 2281 N N . ASP A 1 285 ? -15.206 0.788 -4.192 1.00 7.63 285 ASP A N 1
ATOM 2282 C CA . ASP A 1 285 ? -15.794 -0.493 -4.585 1.00 7.74 285 ASP A CA 1
ATOM 2283 C C . ASP A 1 285 ? -14.649 -1.515 -4.784 1.00 7.66 285 ASP A C 1
ATOM 2284 O O . ASP A 1 285 ? -13.874 -1.367 -5.759 1.00 9.09 285 ASP A O 1
ATOM 2289 N N . ASP A 1 286 ? -14.562 -2.480 -3.887 1.00 8.15 286 ASP A N 1
ATOM 2290 C CA . ASP A 1 286 ? -13.608 -3.578 -3.985 1.00 7.49 286 ASP A CA 1
ATOM 2291 C C . ASP A 1 286 ? -14.201 -4.937 -4.321 1.00 7.25 286 ASP A C 1
ATOM 2292 O O . ASP A 1 286 ? -13.630 -5.977 -4.037 1.00 8.58 286 ASP A O 1
ATOM 2297 N N . SER A 1 287 ? -15.394 -4.896 -4.922 1.00 9.48 287 SER A N 1
ATOM 2298 C CA . SER A 1 287 ? -16.039 -6.142 -5.266 1.00 9.71 287 SER A CA 1
ATOM 2299 C C . SER A 1 287 ? -15.267 -7.081 -6.195 1.00 8.34 287 SER A C 1
ATOM 2300 O O . SER A 1 287 ? -15.358 -8.293 -6.012 1.00 10.53 287 SER A O 1
ATOM 2303 N N . ASN A 1 288 ? -14.500 -6.495 -7.128 1.00 8.98 288 ASN A N 1
ATOM 2304 C CA . ASN A 1 288 ? -13.744 -7.393 -7.998 1.00 8.59 288 ASN A CA 1
ATOM 2305 C C . ASN A 1 288 ? -12.690 -8.171 -7.178 1.00 8.58 288 ASN A C 1
ATOM 2306 O O . ASN A 1 288 ? -12.467 -9.356 -7.401 1.00 10.54 288 ASN A O 1
ATOM 2311 N N . ALA A 1 289 ? -12.031 -7.499 -6.215 1.00 6.68 289 ALA A N 1
ATOM 2312 C CA . ALA A 1 289 ? -11.062 -8.192 -5.385 1.00 7.43 289 ALA A CA 1
ATOM 2313 C C . ALA A 1 289 ? -11.686 -9.300 -4.537 1.00 8.41 289 ALA A C 1
ATOM 2314 O O . ALA A 1 289 ? -11.140 -10.403 -4.337 1.00 9.69 289 ALA A O 1
ATOM 2316 N N . ARG A 1 290 ? -12.852 -8.943 -3.963 1.00 9.01 290 ARG A N 1
ATOM 2317 C CA . ARG A 1 290 ? -13.533 -9.925 -3.157 1.00 9.51 290 ARG A CA 1
ATOM 2318 C C . ARG A 1 290 ? -13.961 -11.133 -3.974 1.00 10.38 290 ARG A C 1
ATOM 2319 O O . ARG A 1 290 ? -13.780 -12.270 -3.549 1.00 12.03 290 ARG A O 1
ATOM 2327 N N A ASN A 1 291 ? -14.529 -10.890 -5.136 0.62 10.02 291 ASN A N 1
ATOM 2328 N N B ASN A 1 291 ? -14.544 -10.843 -5.152 0.38 9.89 291 ASN A N 1
ATOM 2329 C CA A ASN A 1 291 ? -14.969 -12.038 -5.896 0.62 11.16 291 ASN A CA 1
ATOM 2330 C CA B ASN A 1 291 ? -15.016 -11.874 -6.097 0.38 10.69 291 ASN A CA 1
ATOM 2331 C C A ASN A 1 291 ? -13.798 -12.825 -6.541 0.62 11.86 291 ASN A C 1
ATOM 2332 C C B ASN A 1 291 ? -13.920 -12.750 -6.704 0.38 11.18 291 ASN A C 1
ATOM 2333 O O A ASN A 1 291 ? -13.817 -14.097 -6.501 0.62 13.01 291 ASN A O 1
ATOM 2334 O O B ASN A 1 291 ? -14.138 -13.965 -6.888 0.38 12.83 291 ASN A O 1
ATOM 2343 N N . ASP A 1 292 ? -12.817 -12.149 -7.109 1.00 9.62 292 ASP A N 1
ATOM 2344 C CA . ASP A 1 292 ? -11.790 -12.886 -7.856 1.00 10.18 292 ASP A CA 1
ATOM 2345 C C . ASP A 1 292 ? -10.813 -13.660 -6.993 1.00 11.67 292 ASP A C 1
ATOM 2346 O O . ASP A 1 292 ? -10.436 -14.774 -7.344 1.00 13.73 292 ASP A O 1
ATOM 2351 N N . TRP A 1 293 ? -10.389 -13.075 -5.860 1.00 10.03 293 TRP A N 1
ATOM 2352 C CA . TRP A 1 293 ? -9.362 -13.713 -5.065 1.00 10.52 293 TRP A CA 1
ATOM 2353 C C . TRP A 1 293 ? -9.634 -13.690 -3.541 1.00 8.42 293 TRP A C 1
ATOM 2354 O O . TRP A 1 293 ? -8.760 -14.083 -2.777 1.00 11.05 293 TRP A O 1
ATOM 2365 N N . GLY A 1 294 ? -10.839 -13.288 -3.146 1.00 9.85 294 GLY A N 1
ATOM 2366 C CA . GLY A 1 294 ? -11.238 -13.500 -1.784 1.00 9.92 294 GLY A CA 1
ATOM 2367 C C . GLY A 1 294 ? -10.712 -12.486 -0.791 1.00 8.93 294 GLY A C 1
ATOM 2368 O O . GLY A 1 294 ? -10.599 -12.792 0.393 1.00 11.74 294 GLY A O 1
ATOM 2369 N N . HIS A 1 295 ? -10.449 -11.270 -1.242 1.00 8.78 295 HIS A N 1
ATOM 2370 C CA . HIS A 1 295 ? -10.115 -10.151 -0.324 1.00 8.83 295 HIS A CA 1
ATOM 2371 C C . HIS A 1 295 ? -11.195 -10.110 0.757 1.00 9.89 295 HIS A C 1
ATOM 2372 O O . HIS A 1 295 ? -12.377 -10.114 0.504 1.00 10.92 295 HIS A O 1
ATOM 2379 N N . GLN A 1 296 ? -10.729 -9.969 2.011 1.00 11.54 296 GLN A N 1
ATOM 2380 C CA . GLN A 1 296 ? -11.610 -9.878 3.154 1.00 12.61 296 GLN A CA 1
ATOM 2381 C C . GLN A 1 296 ? -10.897 -9.142 4.261 1.00 11.03 296 GLN A C 1
ATOM 2382 O O . GLN A 1 296 ? -9.658 -9.071 4.313 1.00 13.27 296 GLN A O 1
ATOM 2388 N N . VAL A 1 297 ? -11.670 -8.614 5.186 1.00 11.24 297 VAL A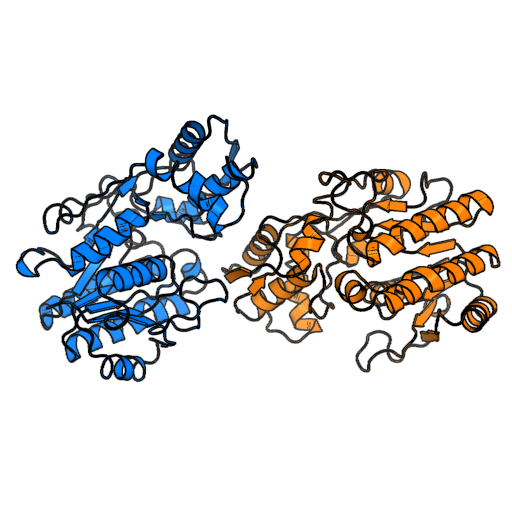 N 1
ATOM 2389 C CA . VAL A 1 297 ? -11.039 -7.902 6.300 1.00 11.92 297 VAL A CA 1
ATOM 2390 C C . VAL A 1 297 ? -11.670 -8.335 7.644 1.00 9.64 297 VAL A C 1
ATOM 2391 O O . VAL A 1 297 ? -12.879 -8.594 7.716 1.00 12.50 297 VAL A O 1
ATOM 2395 N N . LYS A 1 298 ? -10.842 -8.406 8.639 1.00 9.40 298 LYS A N 1
ATOM 2396 C CA . LYS A 1 298 ? -11.298 -8.775 9.989 1.00 10.42 298 LYS A CA 1
ATOM 2397 C C . LYS A 1 298 ? -11.583 -7.577 10.856 1.00 11.74 298 LYS A C 1
ATOM 2398 O O . LYS A 1 298 ? -12.474 -7.673 11.705 1.00 13.25 298 LYS A O 1
ATOM 2404 N N . TYR A 1 299 ? -10.898 -6.458 10.653 1.00 9.28 299 TYR A N 1
ATOM 2405 C CA . TYR A 1 299 ? -11.050 -5.317 11.572 1.00 9.59 299 TYR A CA 1
ATOM 2406 C C . TYR A 1 299 ? -12.069 -4.305 11.129 1.00 10.00 299 TYR A C 1
ATOM 2407 O O . TYR A 1 299 ? -12.089 -3.930 9.957 1.00 13.84 299 TYR A O 1
ATOM 2416 N N . ASP A 1 300 ? -12.884 -3.815 12.072 1.00 10.07 300 ASP A N 1
ATOM 2417 C CA . ASP A 1 300 ? -13.630 -2.578 11.941 1.00 10.57 300 ASP A CA 1
ATOM 2418 C C . ASP A 1 300 ? -12.997 -1.465 12.760 1.00 8.91 300 ASP A C 1
ATOM 2419 O O . ASP A 1 300 ? -11.909 -1.689 13.366 1.00 9.55 300 ASP A O 1
ATOM 2424 N N . ILE A 1 301 ? -13.557 -0.260 12.731 1.00 8.43 301 ILE A N 1
ATOM 2425 C CA . ILE A 1 301 ? -12.825 0.886 13.323 1.00 7.43 301 ILE A CA 1
ATOM 2426 C C . ILE A 1 301 ? -12.626 0.695 14.849 1.00 7.65 301 ILE A C 1
ATOM 2427 O O . ILE A 1 301 ? -11.492 0.987 15.320 1.00 8.39 301 ILE A O 1
ATOM 2432 N N . ASP A 1 302 ? -13.589 0.164 15.599 1.00 8.52 302 ASP A N 1
ATOM 2433 C CA . ASP A 1 302 ? -13.368 0.070 17.014 1.00 9.59 302 ASP A CA 1
ATOM 2434 C C . ASP A 1 302 ? -12.383 -1.012 17.372 1.00 8.61 302 ASP A C 1
ATOM 2435 O O . ASP A 1 302 ? -11.623 -0.873 18.334 1.00 9.62 302 ASP A O 1
ATOM 2440 N N . MET A 1 303 ? -12.414 -2.114 16.607 1.00 8.18 303 MET A N 1
ATOM 2441 C CA . MET A 1 303 ? -11.448 -3.172 16.870 1.00 10.15 303 MET A CA 1
ATOM 2442 C C . MET A 1 303 ? -10.014 -2.661 16.607 1.00 8.81 303 MET A C 1
ATOM 2443 O O . MET A 1 303 ? -9.056 -2.937 17.339 1.00 10.57 303 MET A O 1
ATOM 2448 N N . MET A 1 304 ? -9.889 -1.885 15.540 1.00 8.54 304 MET A N 1
ATOM 2449 C CA . MET A 1 304 ? -8.637 -1.244 15.218 1.00 8.40 304 MET A CA 1
ATOM 2450 C C . MET A 1 304 ? -8.212 -0.305 16.345 1.00 7.74 304 MET A C 1
ATOM 2451 O O . MET A 1 304 ? -7.036 -0.305 16.779 1.00 8.25 304 MET A O 1
ATOM 2456 N N . SER A 1 305 ? -9.154 0.577 16.770 1.00 7.80 305 SER A N 1
ATOM 2457 C CA . SER A 1 305 ? -8.777 1.516 17.836 1.00 6.83 305 SER A CA 1
ATOM 2458 C C . SER A 1 305 ? -8.359 0.825 19.120 1.00 6.97 305 SER A C 1
ATOM 2459 O O . SER A 1 305 ? -7.358 1.276 19.729 1.00 8.87 305 SER A O 1
ATOM 2462 N N A GLU A 1 306 ? -9.039 -0.241 19.523 0.42 7.97 306 GLU A N 1
ATOM 2463 N N B GLU A 1 306 ? -9.021 -0.258 19.521 0.58 8.14 306 GLU A N 1
ATOM 2464 C CA A GLU A 1 306 ? -8.635 -0.989 20.739 0.42 8.45 306 GLU A CA 1
ATOM 2465 C CA B GLU A 1 306 ? -8.637 -1.004 20.767 0.58 9.40 306 GLU A CA 1
ATOM 2466 C C A GLU A 1 306 ? -7.180 -1.460 20.575 0.42 8.74 306 GLU A C 1
ATOM 2467 C C B GLU A 1 306 ? -7.228 -1.596 20.621 0.58 9.63 306 GLU A C 1
ATOM 2468 O O A GLU A 1 306 ? -6.302 -1.225 21.432 0.42 6.94 306 GLU A O 1
ATOM 2469 O O B GLU A 1 306 ? -6.435 -1.628 21.574 0.58 12.37 306 GLU A O 1
ATOM 2480 N N . ASP A 1 307 ? -6.873 -2.020 19.402 1.00 8.90 307 ASP A N 1
ATOM 2481 C CA . ASP A 1 307 ? -5.567 -2.611 19.212 1.00 9.43 307 ASP A CA 1
ATOM 2482 C C . ASP A 1 307 ? -4.495 -1.511 19.123 1.00 8.80 307 ASP A C 1
ATOM 2483 O O . ASP A 1 307 ? -3.378 -1.648 19.640 1.00 10.95 307 ASP A O 1
ATOM 2488 N N . MET A 1 308 ? -4.768 -0.414 18.452 1.00 8.83 308 MET A N 1
ATOM 2489 C CA . MET A 1 308 ? -3.837 0.728 18.369 1.00 8.78 308 MET A CA 1
ATOM 2490 C C . MET A 1 308 ? -3.524 1.294 19.756 1.00 8.31 308 MET A C 1
ATOM 2491 O O . MET A 1 308 ? -2.352 1.586 20.069 1.00 9.47 308 MET A O 1
ATOM 2496 N N . LEU A 1 309 ? -4.566 1.422 20.594 1.00 9.65 309 LEU A N 1
ATOM 2497 C CA . LEU A 1 309 ? -4.335 2.020 21.917 1.00 10.19 309 LEU A CA 1
ATOM 2498 C C . LEU A 1 309 ? -3.569 1.051 22.821 1.00 10.24 309 LEU A C 1
ATOM 2499 O O . LEU A 1 309 ? -2.866 1.531 23.715 1.00 12.86 309 LEU A O 1
ATOM 2504 N N . ARG A 1 310 ? -3.586 -0.253 22.568 1.00 9.79 310 ARG A N 1
ATOM 2505 C CA . ARG A 1 310 ? -2.731 -1.258 23.235 1.00 11.78 310 ARG A CA 1
ATOM 2506 C C . ARG A 1 310 ? -1.328 -1.232 22.713 1.00 12.74 310 ARG A C 1
ATOM 2507 O O . ARG A 1 310 ? -0.388 -1.341 23.479 1.00 14.71 310 ARG A O 1
ATOM 2515 N N . GLN A 1 311 ? -1.156 -1.190 21.385 1.00 11.48 311 GLN A N 1
ATOM 2516 C CA . GLN A 1 311 ? 0.143 -1.358 20.804 1.00 12.52 311 GLN A CA 1
ATOM 2517 C C . GLN A 1 311 ? 0.996 -0.124 20.819 1.00 11.96 311 GLN A C 1
ATOM 2518 O O . GLN A 1 311 ? 2.252 -0.250 20.848 1.00 13.44 311 GLN A O 1
ATOM 2524 N N . ILE A 1 312 ? 0.431 1.072 20.667 1.00 11.17 312 ILE A N 1
ATOM 2525 C CA . ILE A 1 312 ? 1.272 2.244 20.677 1.00 10.73 312 ILE A CA 1
ATOM 2526 C C . ILE A 1 312 ? 2.130 2.348 21.934 1.00 11.45 312 ILE A C 1
ATOM 2527 O O . ILE A 1 312 ? 3.319 2.662 21.842 1.00 13.19 312 ILE A O 1
ATOM 2532 N N . PRO A 1 313 ? 1.561 2.158 23.159 1.00 12.33 313 PRO A N 1
ATOM 2533 C CA . PRO A 1 313 ? 2.415 2.156 24.345 1.00 14.10 313 PRO A CA 1
ATOM 2534 C C . PRO A 1 313 ? 3.561 1.160 24.246 1.00 15.15 313 PRO A C 1
ATOM 2535 O O . PRO A 1 313 ? 4.707 1.470 24.700 1.00 18.42 313 PRO A O 1
ATOM 2539 N N . ILE A 1 314 ? 3.299 -0.003 23.711 1.00 16.04 314 ILE A N 1
ATOM 2540 C CA . ILE A 1 314 ? 4.337 -1.018 23.628 1.00 17.53 314 ILE A CA 1
ATOM 2541 C C . ILE A 1 314 ? 5.459 -0.649 22.672 1.00 18.28 314 ILE A C 1
ATOM 2542 O O . ILE A 1 314 ? 6.654 -0.798 22.971 1.00 23.30 314 ILE A O 1
ATOM 2547 N N . LEU A 1 315 ? 5.094 -0.110 21.507 1.00 14.31 315 LEU A N 1
ATOM 2548 C CA . LEU A 1 315 ? 6.066 0.144 20.472 1.00 15.49 315 LEU A CA 1
ATOM 2549 C C . LEU A 1 315 ? 6.765 1.481 20.607 1.00 16.40 315 LEU A C 1
ATOM 2550 O O . LEU A 1 315 ? 7.881 1.649 20.121 1.00 20.34 315 LEU A O 1
ATOM 2555 N N . HIS A 1 316 ? 6.081 2.471 21.193 1.00 14.07 316 HIS A N 1
ATOM 2556 C CA . HIS A 1 316 ? 6.596 3.807 21.229 1.00 15.47 316 HIS A CA 1
ATOM 2557 C C . HIS A 1 316 ? 6.844 4.314 22.647 1.00 15.01 316 HIS A C 1
ATOM 2558 O O . HIS A 1 316 ? 7.343 5.354 22.803 1.00 19.44 316 HIS A O 1
ATOM 2565 N N . GLY A 1 317 ? 6.419 3.614 23.688 1.00 17.12 317 GLY A N 1
ATOM 2566 C CA . GLY A 1 317 ? 6.688 4.113 25.002 1.00 16.97 317 GLY A CA 1
ATOM 2567 C C . GLY A 1 317 ? 5.741 5.105 25.577 1.00 15.45 317 GLY A C 1
ATOM 2568 O O . GLY A 1 317 ? 6.001 5.720 26.596 1.00 20.97 317 GLY A O 1
ATOM 2569 N N . LEU A 1 318 ? 4.639 5.331 24.870 1.00 17.90 318 LEU A N 1
ATOM 2570 C CA . LEU A 1 318 ? 3.648 6.325 25.316 1.00 14.50 318 LEU A CA 1
ATOM 2571 C C . LEU A 1 318 ? 2.876 5.756 26.530 1.00 15.89 318 LEU A C 1
ATOM 2572 O O . LEU A 1 318 ? 2.847 4.546 26.770 1.00 17.95 318 LEU A O 1
ATOM 2577 N N . PRO A 1 319 ? 2.250 6.635 27.345 1.00 18.61 319 PRO A N 1
ATOM 2578 C CA . PRO A 1 319 ? 1.467 6.110 28.460 1.00 18.53 319 PRO A CA 1
ATOM 2579 C C . PRO A 1 319 ? 0.344 5.170 28.048 1.00 20.31 319 PRO A C 1
ATOM 2580 O O . PRO A 1 319 ? -0.304 5.366 27.024 1.00 19.89 319 PRO A O 1
ATOM 2584 N N . SER A 1 320 ? 0.175 4.087 28.802 1.00 22.66 320 SER A N 1
ATOM 2585 C CA . SER A 1 320 ? -0.926 3.195 28.550 1.00 23.59 320 SER A CA 1
ATOM 2586 C C . SER A 1 320 ? -2.229 3.858 28.998 1.00 26.94 320 SER A C 1
ATOM 2587 O O . SER A 1 320 ? -2.277 4.891 29.715 1.00 32.80 320 SER A O 1
ATOM 2590 N N . LEU A 1 321 ? -3.310 3.259 28.537 1.00 29.83 321 LEU A N 1
ATOM 2591 C CA . LEU A 1 321 ? -4.644 3.640 28.986 1.00 40.89 321 LEU A CA 1
ATOM 2592 C C . LEU A 1 321 ? -4.948 3.313 30.493 1.00 48.67 321 LEU A C 1
ATOM 2593 O O . LEU A 1 321 ? -4.649 2.217 31.033 1.00 59.25 321 LEU A O 1
ATOM 2598 N N . MET B 1 2 ? 30.022 53.641 33.611 1.00 67.62 2 MET B N 1
ATOM 2599 C CA . MET B 1 2 ? 29.998 52.318 32.929 1.00 49.04 2 MET B CA 1
ATOM 2600 C C . MET B 1 2 ? 30.944 51.300 33.568 1.00 34.55 2 MET B C 1
ATOM 2601 O O . MET B 1 2 ? 32.053 51.583 34.007 1.00 35.16 2 MET B O 1
ATOM 2606 N N . PRO B 1 3 ? 30.496 50.067 33.581 1.00 26.63 3 PRO B N 1
ATOM 2607 C CA . PRO B 1 3 ? 31.190 49.045 34.296 1.00 20.43 3 PRO B CA 1
ATOM 2608 C C . PRO B 1 3 ? 32.519 48.578 33.708 1.00 18.15 3 PRO B C 1
ATOM 2609 O O . PRO B 1 3 ? 32.726 48.699 32.505 1.00 19.59 3 PRO B O 1
ATOM 2613 N N . ARG B 1 4 ? 33.382 48.055 34.590 1.00 16.70 4 ARG B N 1
ATOM 2614 C CA . ARG B 1 4 ? 34.579 47.332 34.209 1.00 14.41 4 ARG B CA 1
ATOM 2615 C C . ARG B 1 4 ? 34.231 45.855 34.430 1.00 15.85 4 ARG B C 1
ATOM 2616 O O . ARG B 1 4 ? 33.956 45.456 35.538 1.00 15.56 4 ARG B O 1
ATOM 2624 N N . VAL B 1 5 ? 34.256 45.074 33.364 1.00 13.42 5 VAL B N 1
ATOM 2625 C CA . VAL B 1 5 ? 33.673 43.742 33.347 1.00 11.48 5 VAL B CA 1
ATOM 2626 C C . VAL B 1 5 ? 34.736 42.691 33.101 1.00 13.03 5 VAL B C 1
ATOM 2627 O O . VAL B 1 5 ? 35.443 42.711 32.109 1.00 14.44 5 VAL B O 1
ATOM 2631 N N . LEU B 1 6 ? 34.851 41.747 34.036 1.00 12.46 6 LEU B N 1
ATOM 2632 C CA . LEU B 1 6 ? 35.685 40.538 33.906 1.00 12.32 6 LEU B CA 1
ATOM 2633 C C . LEU B 1 6 ? 34.817 39.366 33.543 1.00 11.17 6 LEU B C 1
ATOM 2634 O O . LEU B 1 6 ? 33.828 39.124 34.217 1.00 12.27 6 LEU B O 1
ATOM 2639 N N . VAL B 1 7 ? 35.197 38.669 32.478 1.00 10.82 7 VAL B N 1
ATOM 2640 C CA . VAL B 1 7 ? 34.586 37.409 32.128 1.00 10.97 7 VAL B CA 1
ATOM 2641 C C . VAL B 1 7 ? 35.572 36.289 32.314 1.00 11.23 7 VAL B C 1
ATOM 2642 O O . VAL B 1 7 ? 36.666 36.356 31.756 1.00 15.39 7 VAL B O 1
ATOM 2646 N N . THR B 1 8 ? 35.208 35.291 33.092 1.00 8.68 8 THR B N 1
ATOM 2647 C CA . THR B 1 8 ? 36.004 34.051 33.203 1.00 11.04 8 THR B CA 1
ATOM 2648 C C . THR B 1 8 ? 35.308 32.925 32.488 1.00 9.73 8 THR B C 1
ATOM 2649 O O . THR B 1 8 ? 34.052 32.993 32.324 1.00 12.36 8 THR B O 1
ATOM 2653 N N . GLY B 1 9 ? 36.026 31.941 32.002 1.00 10.91 9 GLY B N 1
ATOM 2654 C CA . GLY B 1 9 ? 35.364 30.885 31.231 1.00 11.69 9 GLY B CA 1
ATOM 2655 C C . GLY B 1 9 ? 34.889 31.365 29.864 1.00 13.38 9 GLY B C 1
ATOM 2656 O O . GLY B 1 9 ? 33.892 30.894 29.286 1.00 14.51 9 GLY B O 1
ATOM 2657 N N . ALA B 1 10 ? 35.639 32.261 29.273 1.00 12.10 10 ALA B N 1
ATOM 2658 C CA . ALA B 1 10 ? 35.197 32.976 28.071 1.00 12.96 10 ALA B CA 1
ATOM 2659 C C . ALA B 1 10 ? 35.166 32.150 26.794 1.00 12.46 10 ALA B C 1
ATOM 2660 O O . ALA B 1 10 ? 34.563 32.633 25.841 1.00 15.03 10 ALA B O 1
ATOM 2662 N N . LEU B 1 11 ? 35.794 30.976 26.757 1.00 13.27 11 LEU B N 1
ATOM 2663 C CA . LEU B 1 11 ? 35.811 30.221 25.543 1.00 17.46 11 LEU B CA 1
ATOM 2664 C C . LEU B 1 11 ? 34.634 29.274 25.453 1.00 16.14 11 LEU B C 1
ATOM 2665 O O . LEU B 1 11 ? 34.481 28.549 24.462 1.00 19.97 11 LEU B O 1
ATOM 2670 N N . GLY B 1 12 ? 33.811 29.222 26.492 1.00 16.78 12 GLY B N 1
ATOM 2671 C CA . GLY B 1 12 ? 32.508 28.551 26.283 1.00 15.20 12 GLY B CA 1
ATOM 2672 C C . GLY B 1 12 ? 31.648 29.385 25.300 1.00 14.43 12 GLY B C 1
ATOM 2673 O O . GLY B 1 12 ? 32.019 30.487 24.900 1.00 14.85 12 GLY B O 1
ATOM 2674 N N . GLN B 1 13 ? 30.585 28.767 24.772 1.00 14.14 13 GLN B N 1
ATOM 2675 C CA . GLN B 1 13 ? 29.802 29.450 23.787 1.00 14.67 13 GLN B CA 1
ATOM 2676 C C . GLN B 1 13 ? 29.139 30.710 24.312 1.00 12.63 13 GLN B C 1
ATOM 2677 O O . GLN B 1 13 ? 29.211 31.795 23.659 1.00 14.13 13 GLN B O 1
ATOM 2683 N N . ILE B 1 14 ? 28.493 30.597 25.468 1.00 12.47 14 ILE B N 1
ATOM 2684 C CA . ILE B 1 14 ? 27.915 31.822 26.024 1.00 12.74 14 ILE B CA 1
ATOM 2685 C C . ILE B 1 14 ? 28.984 32.838 26.319 1.00 12.27 14 ILE B C 1
ATOM 2686 O O . ILE B 1 14 ? 28.824 34.028 26.032 1.00 12.68 14 ILE B O 1
ATOM 2691 N N . GLY B 1 15 ? 30.101 32.378 26.880 1.00 10.84 15 GLY B N 1
ATOM 2692 C CA . GLY B 1 15 ? 31.151 33.312 27.222 1.00 11.70 15 GLY B CA 1
ATOM 2693 C C . GLY B 1 15 ? 31.731 34.035 26.024 1.00 10.99 15 GLY B C 1
ATOM 2694 O O . GLY B 1 15 ? 32.021 35.216 26.102 1.00 11.99 15 GLY B O 1
ATOM 2695 N N . THR B 1 16 ? 31.835 33.337 24.888 1.00 10.75 16 THR B N 1
ATOM 2696 C CA . THR B 1 16 ? 32.342 34.017 23.717 1.00 11.29 16 THR B CA 1
ATOM 2697 C C . THR B 1 16 ? 31.375 35.061 23.205 1.00 11.07 16 THR B C 1
ATOM 2698 O O . THR B 1 16 ? 31.752 36.176 22.930 1.00 11.49 16 THR B O 1
ATOM 2702 N N . ASP B 1 17 ? 30.127 34.640 23.019 1.00 9.91 17 ASP B N 1
ATOM 2703 C CA . ASP B 1 17 ? 29.121 35.534 22.469 1.00 11.37 17 ASP B CA 1
ATOM 2704 C C . ASP B 1 17 ? 28.862 36.712 23.432 1.00 10.88 17 ASP B C 1
ATOM 2705 O O . ASP B 1 17 ? 28.672 37.879 23.037 1.00 11.16 17 ASP B O 1
ATOM 2710 N N . LEU B 1 18 ? 28.877 36.422 24.714 1.00 10.07 18 LEU B N 1
ATOM 2711 C CA . LEU B 1 18 ? 28.715 37.482 25.702 1.00 10.18 18 LEU B CA 1
ATOM 2712 C C . LEU B 1 18 ? 29.896 38.451 25.738 1.00 9.47 18 LEU B C 1
ATOM 2713 O O . LEU B 1 18 ? 29.693 39.654 25.784 1.00 11.13 18 LEU B O 1
ATOM 2718 N N . SER B 1 19 ? 31.123 37.903 25.684 1.00 11.67 19 SER B N 1
ATOM 2719 C CA . SER B 1 19 ? 32.312 38.721 25.641 1.00 11.30 19 SER B CA 1
ATOM 2720 C C . SER B 1 19 ? 32.253 39.729 24.496 1.00 11.53 19 SER B C 1
ATOM 2721 O O . SER B 1 19 ? 32.505 40.916 24.667 1.00 13.32 19 SER B O 1
ATOM 2724 N N . LEU B 1 20 ? 31.855 39.229 23.287 1.00 12.78 20 LEU B N 1
ATOM 2725 C CA . LEU B 1 20 ? 31.745 40.149 22.161 1.00 12.36 20 LEU B CA 1
ATOM 2726 C C . LEU B 1 20 ? 30.640 41.209 22.324 1.00 14.03 20 LEU B C 1
ATOM 2727 O O . LEU B 1 20 ? 30.830 42.414 21.976 1.00 15.80 20 LEU B O 1
ATOM 2732 N N . ALA B 1 21 ? 29.509 40.794 22.901 1.00 13.90 21 ALA B N 1
ATOM 2733 C CA . ALA B 1 21 ? 28.441 41.735 23.142 1.00 14.42 21 ALA B CA 1
ATOM 2734 C C . ALA B 1 21 ? 28.864 42.834 24.188 1.00 14.21 21 ALA B C 1
ATOM 2735 O O . ALA B 1 21 ? 28.503 43.999 24.046 1.00 15.77 21 ALA B O 1
ATOM 2737 N N . LEU B 1 22 ? 29.589 42.426 25.226 1.00 12.96 22 LEU B N 1
ATOM 2738 C CA . LEU B 1 22 ? 30.038 43.345 26.291 1.00 13.68 22 LEU B CA 1
ATOM 2739 C C . LEU B 1 22 ? 31.070 44.318 25.701 1.00 14.26 22 LEU B C 1
ATOM 2740 O O . LEU B 1 22 ? 31.010 45.516 25.990 1.00 15.74 22 LEU B O 1
ATOM 2745 N N . ARG B 1 23 ? 31.998 43.776 24.868 1.00 15.76 23 ARG B N 1
ATOM 2746 C CA . ARG B 1 23 ? 33.006 44.669 24.254 1.00 16.89 23 ARG B CA 1
ATOM 2747 C C . ARG B 1 23 ? 32.326 45.723 23.362 1.00 17.64 23 ARG B C 1
ATOM 2748 O O . ARG B 1 23 ? 32.766 46.853 23.311 1.00 22.00 23 ARG B O 1
ATOM 2756 N N A ASP B 1 24 ? 31.269 45.343 22.630 0.57 18.54 24 ASP B N 1
ATOM 2757 N N B ASP B 1 24 ? 31.254 45.337 22.653 0.43 18.89 24 ASP B N 1
ATOM 2758 C CA A ASP B 1 24 ? 30.556 46.301 21.812 0.57 19.09 24 ASP B CA 1
ATOM 2759 C CA B ASP B 1 24 ? 30.499 46.212 21.755 0.43 18.54 24 ASP B CA 1
ATOM 2760 C C A ASP B 1 24 ? 29.893 47.347 22.678 0.57 18.88 24 ASP B C 1
ATOM 2761 C C B ASP B 1 24 ? 29.617 47.250 22.490 0.43 18.68 24 ASP B C 1
ATOM 2762 O O A ASP B 1 24 ? 30.105 48.540 22.467 0.57 16.82 24 ASP B O 1
ATOM 2763 O O B ASP B 1 24 ? 29.316 48.329 21.956 0.43 19.41 24 ASP B O 1
ATOM 2772 N N . LYS B 1 25 ? 29.147 46.901 23.680 1.00 19.05 25 LYS B N 1
ATOM 2773 C CA . LYS B 1 25 ? 28.355 47.789 24.464 1.00 19.37 25 LYS B CA 1
ATOM 2774 C C . LYS B 1 25 ? 29.221 48.745 25.308 1.00 20.10 25 LYS B C 1
ATOM 2775 O O . LYS B 1 25 ? 28.931 49.931 25.362 1.00 24.17 25 LYS B O 1
ATOM 2781 N N . PHE B 1 26 ? 30.223 48.215 26.002 1.00 16.63 26 PHE B N 1
ATOM 2782 C CA . PHE B 1 26 ? 30.951 48.994 26.998 1.00 18.73 26 PHE B CA 1
ATOM 2783 C C . PHE B 1 26 ? 32.332 49.496 26.532 1.00 21.98 26 PHE B C 1
ATOM 2784 O O . PHE B 1 26 ? 32.951 50.277 27.222 1.00 24.70 26 PHE B O 1
ATOM 2792 N N . GLY B 1 27 ? 32.801 49.006 25.372 1.00 21.35 27 GLY B N 1
ATOM 2793 C CA . GLY B 1 27 ? 34.133 49.285 24.853 1.00 24.08 27 GLY B CA 1
ATOM 2794 C C . GLY B 1 27 ? 35.115 48.200 25.219 1.00 20.57 27 GLY B C 1
ATOM 2795 O O . GLY B 1 27 ? 35.139 47.717 26.367 1.00 23.01 27 GLY B O 1
ATOM 2796 N N . ALA B 1 28 ? 35.970 47.822 24.293 1.00 21.24 28 ALA B N 1
ATOM 2797 C CA . ALA B 1 28 ? 36.900 46.763 24.585 1.00 22.15 28 ALA B CA 1
ATOM 2798 C C . ALA B 1 28 ? 37.787 47.089 25.774 1.00 23.89 28 ALA B C 1
ATOM 2799 O O . ALA B 1 28 ? 38.294 46.172 26.448 1.00 27.90 28 ALA B O 1
ATOM 2801 N N . ASP B 1 29 ? 38.078 48.371 25.984 1.00 23.26 29 ASP B N 1
ATOM 2802 C CA . ASP B 1 29 ? 38.956 48.815 27.088 1.00 27.95 29 ASP B CA 1
ATOM 2803 C C . ASP B 1 29 ? 38.370 48.509 28.472 1.00 26.56 29 ASP B C 1
ATOM 2804 O O . ASP B 1 29 ? 39.108 48.371 29.478 1.00 31.19 29 ASP B O 1
ATOM 2809 N N . SER B 1 30 ? 37.056 48.398 28.539 1.00 21.98 30 SER B N 1
ATOM 2810 C CA . SER B 1 30 ? 36.372 48.155 29.800 1.00 20.78 30 SER B CA 1
ATOM 2811 C C . SER B 1 30 ? 36.090 46.681 30.095 1.00 17.10 30 SER B C 1
ATOM 2812 O O . SER B 1 30 ? 35.495 46.378 31.153 1.00 17.39 30 SER B O 1
ATOM 2815 N N . VAL B 1 31 ? 36.522 45.765 29.237 1.00 16.41 31 VAL B N 1
ATOM 2816 C CA . VAL B 1 31 ? 36.240 44.357 29.385 1.00 16.30 31 VAL B CA 1
ATOM 2817 C C . VAL B 1 31 ? 37.530 43.565 29.287 1.00 17.45 31 VAL B C 1
ATOM 2818 O O . VAL B 1 31 ? 38.358 43.785 28.406 1.00 19.54 31 VAL B O 1
ATOM 2822 N N . LEU B 1 32 ? 37.695 42.626 30.189 1.00 13.74 32 LEU B N 1
ATOM 2823 C CA . LEU B 1 32 ? 38.800 41.700 30.200 1.00 15.06 32 LEU B CA 1
ATOM 2824 C C . LEU B 1 32 ? 38.168 40.297 30.207 1.00 15.85 32 LEU B C 1
ATOM 2825 O O . LEU B 1 32 ? 37.296 39.987 31.062 1.00 13.79 32 LEU B O 1
ATOM 2830 N N . VAL B 1 33 ? 38.551 39.484 29.265 1.00 14.58 33 VAL B N 1
ATOM 2831 C CA . VAL B 1 33 ? 38.069 38.159 29.061 1.00 15.67 33 VAL B CA 1
ATOM 2832 C C . VAL B 1 33 ? 39.166 37.147 29.261 1.00 16.97 33 VAL B C 1
ATOM 2833 O O . VAL B 1 33 ? 40.327 37.392 28.854 1.00 17.32 33 VAL B O 1
ATOM 2837 N N . SER B 1 34 ? 38.851 36.023 29.914 1.00 13.80 34 SER B N 1
ATOM 2838 C CA . SER B 1 34 ? 39.881 35.053 30.285 1.00 14.93 34 SER B CA 1
ATOM 2839 C C . SER B 1 34 ? 39.350 33.644 30.159 1.00 12.76 34 SER B C 1
ATOM 2840 O O . SER B 1 34 ? 38.131 33.403 30.267 1.00 14.25 34 SER B O 1
ATOM 2843 N N . ASP B 1 35 ? 40.289 32.713 29.969 1.00 14.04 35 ASP B N 1
ATOM 2844 C CA . ASP B 1 35 ? 40.028 31.284 30.016 1.00 15.39 35 ASP B CA 1
ATOM 2845 C C . ASP B 1 35 ? 41.297 30.554 30.348 1.00 14.30 35 ASP B C 1
ATOM 2846 O O . ASP B 1 35 ? 42.361 31.143 30.269 1.00 18.98 35 ASP B O 1
ATOM 2851 N N . VAL B 1 36 ? 41.198 29.278 30.714 1.00 16.12 36 VAL B N 1
ATOM 2852 C CA . VAL B 1 36 ? 42.340 28.475 31.083 1.00 17.57 36 VAL B CA 1
ATOM 2853 C C . VAL B 1 36 ? 43.259 28.193 29.912 1.00 21.64 36 VAL B C 1
ATOM 2854 O O . VAL B 1 36 ? 44.451 27.871 30.121 1.00 23.68 36 VAL B O 1
ATOM 2858 N N . VAL B 1 37 ? 42.730 28.294 28.704 1.00 23.31 37 VAL B N 1
ATOM 2859 C CA . VAL B 1 37 ? 43.451 27.882 27.475 1.00 23.17 37 VAL B CA 1
ATOM 2860 C C . VAL B 1 37 ? 43.337 29.091 26.534 1.00 27.48 37 VAL B C 1
ATOM 2861 O O . VAL B 1 37 ? 42.468 29.958 26.715 1.00 20.95 37 VAL B O 1
ATOM 2865 N N A GLU B 1 38 ? 44.203 29.144 25.532 0.50 23.47 38 GLU B N 1
ATOM 2866 N N B GLU B 1 38 ? 44.211 29.147 25.533 0.50 23.57 38 GLU B N 1
ATOM 2867 C CA A GLU B 1 38 ? 44.188 30.186 24.522 0.50 25.99 38 GLU B CA 1
ATOM 2868 C CA B GLU B 1 38 ? 44.192 30.196 24.524 0.50 25.80 38 GLU B CA 1
ATOM 2869 C C A GLU B 1 38 ? 43.104 29.839 23.528 0.50 24.61 38 GLU B C 1
ATOM 2870 C C B GLU B 1 38 ? 43.102 29.841 23.531 0.50 24.17 38 GLU B C 1
ATOM 2871 O O A GLU B 1 38 ? 42.812 28.664 23.339 0.50 24.72 38 GLU B O 1
ATOM 2872 O O B GLU B 1 38 ? 42.796 28.666 23.353 0.50 25.00 38 GLU B O 1
ATOM 2883 N N . PRO B 1 39 ? 42.528 30.831 22.856 1.00 22.18 39 PRO B N 1
ATOM 2884 C CA . PRO B 1 39 ? 41.504 30.524 21.841 1.00 23.88 39 PRO B CA 1
ATOM 2885 C C . PRO B 1 39 ? 42.022 29.691 20.691 1.00 25.38 39 PRO B C 1
ATOM 2886 O O . PRO B 1 39 ? 43.220 29.821 20.325 1.00 25.01 39 PRO B O 1
ATOM 2890 N N . GLY B 1 40 ? 41.156 28.829 20.126 1.00 23.67 40 GLY B N 1
ATOM 2891 C CA . GLY B 1 40 ? 41.538 28.120 18.873 1.00 23.18 40 GLY B CA 1
ATOM 2892 C C . GLY B 1 40 ? 41.939 29.090 17.759 1.00 24.33 40 GLY B C 1
ATOM 2893 O O . GLY B 1 40 ? 41.690 30.310 17.816 1.00 28.81 40 GLY B O 1
ATOM 2894 N N . ALA B 1 41 ? 42.546 28.518 16.724 1.00 20.73 41 ALA B N 1
ATOM 2895 C CA . ALA B 1 41 ? 43.032 29.342 15.619 1.00 23.45 41 ALA B CA 1
ATOM 2896 C C . ALA B 1 41 ? 41.976 30.206 14.955 1.00 23.58 41 ALA B C 1
ATOM 2897 O O . ALA B 1 41 ? 42.204 31.375 14.537 1.00 29.08 41 ALA B O 1
ATOM 2899 N N . LYS B 1 42 ? 40.809 29.609 14.813 1.00 25.25 42 LYS B N 1
ATOM 2900 C CA . LYS B 1 42 ? 39.749 30.286 14.058 1.00 25.85 42 LYS B CA 1
ATOM 2901 C C . LYS B 1 42 ? 38.681 30.774 14.997 1.00 23.73 42 LYS B C 1
ATOM 2902 O O . LYS B 1 42 ? 37.649 31.187 14.552 1.00 29.91 42 LYS B O 1
ATOM 2908 N N . HIS B 1 43 ? 38.962 30.761 16.282 1.00 22.43 43 HIS B N 1
ATOM 2909 C CA . HIS B 1 43 ? 37.985 31.211 17.302 1.00 21.67 43 HIS B CA 1
ATOM 2910 C C . HIS B 1 43 ? 37.754 32.742 17.210 1.00 20.70 43 HIS B C 1
ATOM 2911 O O . HIS B 1 43 ? 38.674 33.495 16.985 1.00 20.86 43 HIS B O 1
ATOM 2918 N N . PRO B 1 44 ? 36.519 33.216 17.468 1.00 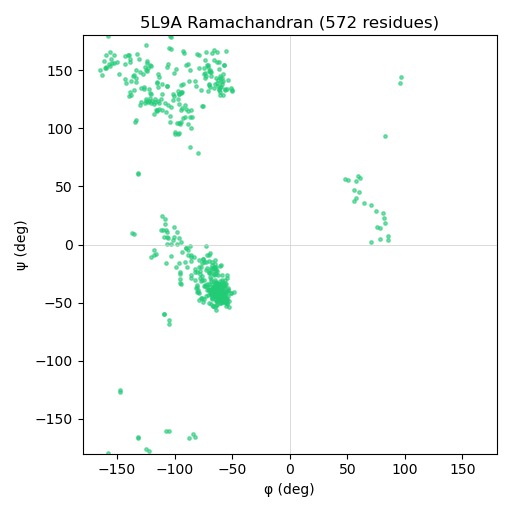19.34 44 PRO B N 1
ATOM 2919 C CA . PRO B 1 44 ? 36.212 34.668 17.433 1.00 17.90 44 PRO B CA 1
ATOM 2920 C C . PRO B 1 44 ? 37.081 35.614 18.311 1.00 18.47 44 PRO B C 1
ATOM 2921 O O . PRO B 1 44 ? 37.229 36.799 18.003 1.00 22.96 44 PRO B O 1
ATOM 2925 N N . LEU B 1 45 ? 37.640 35.065 19.390 1.00 18.30 45 LEU B N 1
ATOM 2926 C CA . LEU B 1 45 ? 38.441 35.806 20.342 1.00 19.80 45 LEU B CA 1
ATOM 2927 C C . LEU B 1 45 ? 39.909 35.742 20.029 1.00 21.54 45 LEU B C 1
ATOM 2928 O O . LEU B 1 45 ? 40.691 36.437 20.685 1.00 22.19 45 LEU B O 1
ATOM 2933 N N . ALA B 1 46 ? 40.285 34.929 19.038 1.00 22.33 46 ALA B N 1
ATOM 2934 C CA . ALA B 1 46 ? 41.688 34.757 18.715 1.00 25.19 46 ALA B CA 1
ATOM 2935 C C . ALA B 1 46 ? 42.210 36.085 18.215 1.00 27.76 46 ALA B C 1
ATOM 2936 O O . ALA B 1 46 ? 41.567 36.788 17.493 1.00 29.47 46 ALA B O 1
ATOM 2938 N N . GLY B 1 47 ? 43.408 36.437 18.645 1.00 31.24 47 GLY B N 1
ATOM 2939 C CA . GLY B 1 47 ? 44.018 37.705 18.260 1.00 33.96 47 GLY B CA 1
ATOM 2940 C C . GLY B 1 47 ? 43.521 39.039 18.771 1.00 33.92 47 GLY B C 1
ATOM 2941 O O . GLY B 1 47 ? 44.039 40.118 18.407 1.00 39.55 47 GLY B O 1
ATOM 2942 N N . LEU B 1 48 ? 42.531 39.020 19.623 1.00 29.86 48 LEU B N 1
ATOM 2943 C CA . LEU B 1 48 ? 42.081 40.292 20.232 1.00 27.35 48 LEU B CA 1
ATOM 2944 C C . LEU B 1 48 ? 42.880 40.644 21.479 1.00 24.26 48 LEU B C 1
ATOM 2945 O O . LEU B 1 48 ? 43.371 39.794 22.208 1.00 23.59 48 LEU B O 1
ATOM 2950 N N . LYS B 1 49 ? 42.983 41.941 21.682 1.00 25.47 49 LYS B N 1
ATOM 2951 C CA . LYS B 1 49 ? 43.508 42.516 22.929 1.00 28.60 49 LYS B CA 1
ATOM 2952 C C . LYS B 1 49 ? 42.449 42.378 24.018 1.00 25.86 49 LYS B C 1
ATOM 2953 O O . LYS B 1 49 ? 41.248 42.411 23.761 1.00 30.35 49 LYS B O 1
ATOM 2959 N N . GLY B 1 50 ? 42.889 42.294 25.243 1.00 23.66 50 GLY B N 1
ATOM 2960 C CA . GLY B 1 50 ? 41.944 42.021 26.312 1.00 21.67 50 GLY B CA 1
ATOM 2961 C C . GLY B 1 50 ? 41.408 40.614 26.469 1.00 20.41 50 GLY B C 1
ATOM 2962 O O . GLY B 1 50 ? 40.323 40.443 27.077 1.00 19.72 50 GLY B O 1
ATOM 2963 N N . VAL B 1 51 ? 42.212 39.657 26.068 1.00 20.54 51 VAL B N 1
ATOM 2964 C CA . VAL B 1 51 ? 41.977 38.217 26.166 1.00 19.40 51 VAL B CA 1
ATOM 2965 C C . VAL B 1 51 ? 43.214 37.641 26.804 1.00 21.67 51 VAL B C 1
ATOM 2966 O O . VAL B 1 51 ? 44.327 37.823 26.283 1.00 27.09 51 VAL B O 1
ATOM 2970 N N . GLU B 1 52 ? 43.037 36.962 27.917 1.00 18.71 52 GLU B N 1
ATOM 2971 C CA . GLU B 1 52 ? 44.162 36.406 28.740 1.00 20.51 52 GLU B CA 1
ATOM 2972 C C . GLU B 1 52 ? 43.896 34.975 29.118 1.00 19.21 52 GLU B C 1
ATOM 2973 O O . GLU B 1 52 ? 42.742 34.488 29.109 1.00 18.76 52 GLU B O 1
ATOM 2979 N N . LYS B 1 53 ? 44.986 34.340 29.537 1.00 19.66 53 LYS B N 1
ATOM 2980 C CA . LYS B 1 53 ? 44.984 32.987 30.075 1.00 19.27 53 LYS B CA 1
ATOM 2981 C C . LYS B 1 53 ? 44.927 33.128 31.584 1.00 22.42 53 LYS B C 1
ATOM 2982 O O . LYS B 1 53 ? 45.774 33.801 32.160 1.00 29.01 53 LYS B O 1
ATOM 2988 N N . LEU B 1 54 ? 43.879 32.543 32.177 1.00 19.32 54 LEU B N 1
ATOM 2989 C CA . LEU B 1 54 ? 43.743 32.511 33.616 1.00 20.85 54 LEU B CA 1
ATOM 2990 C C . LEU B 1 54 ? 43.232 31.161 34.024 1.00 20.06 54 LEU B C 1
ATOM 2991 O O . LEU B 1 54 ? 42.207 30.719 33.475 1.00 20.38 54 LEU B O 1
ATOM 2996 N N . ASP B 1 55 ? 43.911 30.511 34.960 1.00 20.44 55 ASP B N 1
ATOM 2997 C CA . ASP B 1 55 ? 43.403 29.275 35.580 1.00 19.18 55 ASP B CA 1
ATOM 2998 C C . ASP B 1 55 ? 42.677 29.676 36.857 1.00 18.62 55 ASP B C 1
ATOM 2999 O O . ASP B 1 55 ? 43.329 29.965 37.850 1.00 20.43 55 ASP B O 1
ATOM 3004 N N . CYS B 1 56 ? 41.331 29.637 36.856 1.00 17.46 56 CYS B N 1
ATOM 3005 C CA . CYS B 1 56 ? 40.579 29.984 38.029 1.00 16.78 56 CYS B CA 1
ATOM 3006 C C . CYS B 1 56 ? 40.691 28.995 39.132 1.00 15.74 56 CYS B C 1
ATOM 3007 O O . CYS B 1 56 ? 40.283 29.343 40.219 1.00 17.79 56 CYS B O 1
ATOM 3010 N N . LEU B 1 57 ? 41.297 27.833 38.904 1.00 16.79 57 LEU B N 1
ATOM 3011 C CA . LEU B 1 57 ? 41.614 26.877 39.990 1.00 16.34 57 LEU B CA 1
ATOM 3012 C C . LEU B 1 57 ? 42.787 27.325 40.809 1.00 18.00 57 LEU B C 1
ATOM 3013 O O . LEU B 1 57 ? 43.038 26.752 41.854 1.00 20.91 57 LEU B O 1
ATOM 3018 N N . ASP B 1 58 ? 43.521 28.322 40.336 1.00 20.71 58 ASP B N 1
ATOM 3019 C CA . ASP B 1 58 ? 44.669 28.896 41.059 1.00 22.93 58 ASP B CA 1
ATOM 3020 C C . ASP B 1 58 ? 44.139 30.166 41.718 1.00 19.84 58 ASP B C 1
ATOM 3021 O O . ASP B 1 58 ? 44.046 31.212 41.114 1.00 19.06 58 ASP B O 1
ATOM 3026 N N . SER B 1 59 ? 43.776 30.051 42.971 1.00 19.52 59 SER B N 1
ATOM 3027 C CA . SER B 1 59 ? 43.138 31.190 43.672 1.00 19.72 59 SER B CA 1
ATOM 3028 C C . SER B 1 59 ? 44.077 32.402 43.754 1.00 18.28 59 SER B C 1
ATOM 3029 O O . SER B 1 59 ? 43.599 33.517 43.641 1.00 18.51 59 SER B O 1
ATOM 3032 N N . ASN B 1 60 ? 45.393 32.168 43.932 1.00 22.65 60 ASN B N 1
ATOM 3033 C CA . ASN B 1 60 ? 46.327 33.295 43.899 1.00 22.84 60 ASN B CA 1
ATOM 3034 C C . ASN B 1 60 ? 46.338 34.049 42.558 1.00 20.51 60 ASN B C 1
ATOM 3035 O O . ASN B 1 60 ? 46.324 35.279 42.513 1.00 20.99 60 ASN B O 1
ATOM 3040 N N . GLY B 1 61 ? 46.384 33.288 41.457 1.00 22.07 61 GLY B N 1
ATOM 3041 C CA . GLY B 1 61 ? 46.370 33.879 40.153 1.00 23.69 61 GLY B CA 1
ATOM 3042 C C . GLY B 1 61 ? 45.092 34.595 39.852 1.00 16.95 61 GLY B C 1
ATOM 3043 O O . GLY B 1 61 ? 45.092 35.680 39.288 1.00 17.90 61 GLY B O 1
ATOM 3044 N N . PHE B 1 62 ? 43.989 34.007 40.323 1.00 14.90 62 PHE B N 1
ATOM 3045 C CA . PHE B 1 62 ? 42.675 34.663 40.150 1.00 16.26 62 PHE B CA 1
ATOM 3046 C C . PHE B 1 62 ? 42.606 36.013 40.868 1.00 14.65 62 PHE B C 1
ATOM 3047 O O . PHE B 1 62 ? 42.256 37.035 40.324 1.00 14.20 62 PHE B O 1
ATOM 3055 N N . GLU B 1 63 ? 43.070 36.015 42.144 1.00 15.60 63 GLU B N 1
ATOM 3056 C CA . GLU B 1 63 ? 43.134 37.222 42.881 1.00 18.75 63 GLU B CA 1
ATOM 3057 C C . GLU B 1 63 ? 44.019 38.239 42.246 1.00 18.68 63 GLU B C 1
ATOM 3058 O O . GLU B 1 63 ? 43.668 39.428 42.245 1.00 17.26 63 GLU B O 1
ATOM 3064 N N . LYS B 1 64 ? 45.204 37.787 41.814 1.00 17.86 64 LYS B N 1
ATOM 3065 C CA . LYS B 1 64 ? 46.125 38.720 41.206 1.00 20.67 64 LYS B CA 1
ATOM 3066 C C . LYS B 1 64 ? 45.498 39.476 40.071 1.00 20.13 64 LYS B C 1
ATOM 3067 O O . LYS B 1 64 ? 45.651 40.690 39.988 1.00 22.24 64 LYS B O 1
ATOM 3073 N N . LEU B 1 65 ? 44.753 38.718 39.224 1.00 18.05 65 LEU B N 1
ATOM 3074 C CA . LEU B 1 65 ? 44.137 39.335 38.070 1.00 17.15 65 LEU B CA 1
ATOM 3075 C C . LEU B 1 65 ? 43.045 40.319 38.471 1.00 19.56 65 LEU B C 1
ATOM 3076 O O . LEU B 1 65 ? 42.879 41.412 37.935 1.00 18.22 65 LEU B O 1
ATOM 3081 N N . VAL B 1 66 ? 42.243 39.933 39.453 1.00 17.04 66 VAL B N 1
ATOM 3082 C CA . VAL B 1 66 ? 41.140 40.804 39.858 1.00 15.56 66 VAL B CA 1
ATOM 3083 C C . VAL B 1 66 ? 41.673 42.119 40.509 1.00 18.41 66 VAL B C 1
ATOM 3084 O O . VAL B 1 66 ? 41.172 43.195 40.285 1.00 19.11 66 VAL B O 1
ATOM 3088 N N . LYS B 1 67 ? 42.747 41.997 41.255 1.00 20.13 67 LYS B N 1
ATOM 3089 C CA . LYS B 1 67 ? 43.364 43.128 41.901 1.00 23.70 67 LYS B CA 1
ATOM 3090 C C . LYS B 1 67 ? 43.917 44.118 40.904 1.00 24.96 67 LYS B C 1
ATOM 3091 O O . LYS B 1 67 ? 43.728 45.311 41.056 1.00 25.14 67 LYS B O 1
ATOM 3097 N N . GLU B 1 68 ? 44.527 43.614 39.838 1.00 23.47 68 GLU B N 1
ATOM 3098 C CA . GLU B 1 68 ? 45.064 44.522 38.788 1.00 27.91 68 GLU B CA 1
ATOM 3099 C C . GLU B 1 68 ? 43.955 45.164 37.985 1.00 23.20 68 GLU B C 1
ATOM 3100 O O . GLU B 1 68 ? 44.014 46.328 37.683 1.00 25.72 68 GLU B O 1
ATOM 3106 N N . PHE B 1 69 ? 42.942 44.389 37.594 1.00 21.00 69 PHE B N 1
ATOM 3107 C CA . PHE B 1 69 ? 41.973 44.881 36.642 1.00 19.67 69 PHE B CA 1
ATOM 3108 C C . PHE B 1 69 ? 40.883 45.741 37.307 1.00 20.74 69 PHE B C 1
ATOM 3109 O O . PHE B 1 69 ? 40.319 46.674 36.694 1.00 20.35 69 PHE B O 1
ATOM 3117 N N . LYS B 1 70 ? 40.581 45.422 38.577 1.00 19.12 70 LYS B N 1
ATOM 3118 C CA . LYS B 1 70 ? 39.594 46.188 39.319 1.00 19.88 70 LYS B CA 1
ATOM 3119 C C . LYS B 1 70 ? 38.197 46.192 38.645 1.00 17.94 70 LYS B C 1
ATOM 3120 O O . LYS B 1 70 ? 37.569 47.233 38.426 1.00 18.87 70 LYS B O 1
ATOM 3126 N N . PRO B 1 71 ? 37.643 44.957 38.470 1.00 15.49 71 PRO B N 1
ATOM 3127 C CA . PRO B 1 71 ? 36.321 44.869 37.876 1.00 16.22 71 PRO B CA 1
ATOM 3128 C C . PRO B 1 71 ? 35.239 45.412 38.823 1.00 16.16 71 PRO B C 1
ATOM 3129 O O . PRO B 1 71 ? 35.357 45.282 40.041 1.00 18.53 71 PRO B O 1
ATOM 3133 N N . THR B 1 72 ? 34.208 45.971 38.264 1.00 13.44 72 THR B N 1
ATOM 3134 C CA . THR B 1 72 ? 32.987 46.279 38.960 1.00 15.18 72 THR B CA 1
ATOM 3135 C C . THR B 1 72 ? 31.921 45.147 38.792 1.00 13.50 72 THR B C 1
ATOM 3136 O O . THR B 1 72 ? 30.961 45.027 39.583 1.00 14.88 72 THR B O 1
ATOM 3140 N N . TRP B 1 73 ? 32.027 44.400 37.720 1.00 12.73 73 TRP B N 1
ATOM 3141 C CA . TRP B 1 73 ? 31.152 43.230 37.366 1.00 11.17 73 TRP B CA 1
ATOM 3142 C C . TRP B 1 73 ? 32.057 42.057 37.023 1.00 10.92 73 TRP B C 1
ATOM 3143 O O . TRP B 1 73 ? 33.102 42.270 36.430 1.00 13.13 73 TRP B O 1
ATOM 3154 N N . MET B 1 74 ? 31.565 40.853 37.330 1.00 9.56 74 MET B N 1
ATOM 3155 C CA . MET B 1 74 ? 32.231 39.676 36.915 1.00 11.32 74 MET B CA 1
ATOM 3156 C C . MET B 1 74 ? 31.162 38.699 36.449 1.00 9.95 74 MET B C 1
ATOM 3157 O O . MET B 1 74 ? 30.186 38.446 37.196 1.00 9.65 74 MET B O 1
ATOM 3162 N N . TYR B 1 75 ? 31.374 38.127 35.256 1.00 8.05 75 TYR B N 1
ATOM 3163 C CA . TYR B 1 75 ? 30.598 36.966 34.828 1.00 8.76 75 TYR B CA 1
ATOM 3164 C C . TYR B 1 75 ? 31.501 35.774 34.982 1.00 7.64 75 TYR B C 1
ATOM 3165 O O . TYR B 1 75 ? 32.453 35.626 34.212 1.00 9.32 75 TYR B O 1
ATOM 3174 N N . HIS B 1 76 ? 31.187 34.915 35.957 1.00 7.22 76 HIS B N 1
ATOM 3175 C CA . HIS B 1 76 ? 32.050 33.769 36.245 1.00 8.33 76 HIS B CA 1
ATOM 3176 C C . HIS B 1 76 ? 31.448 32.506 35.582 1.00 8.74 76 HIS B C 1
ATOM 3177 O O . HIS B 1 76 ? 30.535 31.914 36.109 1.00 9.09 76 HIS B O 1
ATOM 3184 N N . LEU B 1 77 ? 31.943 32.228 34.379 1.00 8.63 77 LEU B N 1
ATOM 3185 C CA . LEU B 1 77 ? 31.285 31.236 33.530 1.00 9.49 77 LEU B CA 1
ATOM 3186 C C . LEU B 1 77 ? 32.003 29.885 33.312 1.00 10.52 77 LEU B C 1
ATOM 3187 O O . LEU B 1 77 ? 31.446 29.076 32.532 1.00 14.40 77 LEU B O 1
ATOM 3192 N N . PRO B 1 78 ? 33.095 29.534 33.924 1.00 10.97 78 PRO B N 1
ATOM 3193 C CA . PRO B 1 78 ? 33.568 28.150 33.704 1.00 13.24 78 PRO B CA 1
ATOM 3194 C C . PRO B 1 78 ? 32.545 27.138 34.089 1.00 14.66 78 PRO B C 1
ATOM 3195 O O . PRO B 1 78 ? 31.898 27.327 35.146 1.00 13.38 78 PRO B O 1
ATOM 3199 N N . ALA B 1 79 ? 32.492 26.005 33.401 1.00 12.46 79 ALA B N 1
ATOM 3200 C CA . ALA B 1 79 ? 31.581 24.941 33.740 1.00 13.59 79 ALA B CA 1
ATOM 3201 C C . ALA B 1 79 ? 31.953 23.644 33.064 1.00 13.81 79 ALA B C 1
ATOM 3202 O O . ALA B 1 79 ? 32.542 23.619 31.943 1.00 19.03 79 ALA B O 1
ATOM 3204 N N . ILE B 1 80 ? 31.612 22.551 33.754 1.00 12.22 80 ILE B N 1
ATOM 3205 C CA . ILE B 1 80 ? 31.601 21.205 33.135 1.00 11.43 80 ILE B CA 1
ATOM 3206 C C . ILE B 1 80 ? 30.129 20.792 33.181 1.00 13.24 80 ILE B C 1
ATOM 3207 O O . ILE B 1 80 ? 29.584 20.677 34.322 1.00 11.95 80 ILE B O 1
ATOM 3212 N N . MET B 1 81 ? 29.504 20.629 32.023 1.00 12.48 81 MET B N 1
ATOM 3213 C CA . MET B 1 81 ? 28.059 20.475 31.975 1.00 11.38 81 MET B CA 1
ATOM 3214 C C . MET B 1 81 ? 27.609 19.027 32.140 1.00 9.29 81 MET B C 1
ATOM 3215 O O . MET B 1 81 ? 28.358 18.152 32.632 1.00 10.53 81 MET B O 1
ATOM 3220 N N . SER B 1 82 ? 26.334 18.686 31.849 1.00 8.92 82 SER B N 1
ATOM 3221 C CA . SER B 1 82 ? 25.771 17.437 32.378 1.00 10.86 82 SER B CA 1
ATOM 3222 C C . SER B 1 82 ? 26.434 16.141 31.888 1.00 12.68 82 SER B C 1
ATOM 3223 O O . SER B 1 82 ? 26.923 15.317 32.663 1.00 10.77 82 SER B O 1
ATOM 3226 N N . VAL B 1 83 ? 26.478 15.967 30.572 1.00 10.60 83 VAL B N 1
ATOM 3227 C CA . VAL B 1 83 ? 26.955 14.679 30.083 1.00 12.00 83 VAL B CA 1
ATOM 3228 C C . VAL B 1 83 ? 28.467 14.508 30.336 1.00 11.92 83 VAL B C 1
ATOM 3229 O O . VAL B 1 83 ? 28.909 13.459 30.773 1.00 11.29 83 VAL B O 1
ATOM 3233 N N . ARG B 1 84 ? 29.226 15.582 30.154 1.00 10.78 84 ARG B N 1
ATOM 3234 C CA . ARG B 1 84 ? 30.651 15.483 30.387 1.00 11.60 84 ARG B CA 1
ATOM 3235 C C . ARG B 1 84 ? 30.921 15.151 31.870 1.00 11.67 84 ARG B C 1
ATOM 3236 O O . ARG B 1 84 ? 31.771 14.319 32.239 1.00 12.31 84 ARG B O 1
ATOM 3244 N N . GLY B 1 85 ? 30.199 15.865 32.741 1.00 11.94 85 GLY B N 1
ATOM 3245 C CA . GLY B 1 85 ? 30.485 15.721 34.158 1.00 12.37 85 GLY B CA 1
ATOM 3246 C C . GLY B 1 85 ? 30.202 14.398 34.747 1.00 10.57 85 GLY B C 1
ATOM 3247 O O . GLY B 1 85 ? 30.858 13.974 35.696 1.00 11.53 85 GLY B O 1
ATOM 3248 N N . GLU B 1 86 ? 29.257 13.650 34.140 1.00 10.02 86 GLU B N 1
ATOM 3249 C CA . GLU B 1 86 ? 29.007 12.356 34.712 1.00 10.51 86 GLU B CA 1
ATOM 3250 C C . GLU B 1 86 ? 30.197 11.429 34.627 1.00 11.44 86 GLU B C 1
ATOM 3251 O O . GLU B 1 86 ? 30.342 10.565 35.450 1.00 12.57 86 GLU B O 1
ATOM 3257 N N . ALA B 1 87 ? 30.989 11.583 33.567 1.00 10.62 87 ALA B N 1
ATOM 3258 C CA . ALA B 1 87 ? 32.189 10.788 33.376 1.00 10.82 87 ALA B CA 1
ATOM 3259 C C . ALA B 1 87 ? 33.460 11.400 33.964 1.00 12.74 87 ALA B C 1
ATOM 3260 O O . ALA B 1 87 ? 34.500 10.658 34.130 1.00 16.64 87 ALA B O 1
ATOM 3262 N N . GLU B 1 88 ? 33.427 12.673 34.298 1.00 12.10 88 GLU B N 1
ATOM 3263 C CA . GLU B 1 88 ? 34.549 13.393 34.869 1.00 11.54 88 GLU B CA 1
ATOM 3264 C C . GLU B 1 88 ? 34.086 14.192 36.100 1.00 9.93 88 GLU B C 1
ATOM 3265 O O . GLU B 1 88 ? 34.220 15.422 36.125 1.00 11.64 88 GLU B O 1
ATOM 3271 N N . PRO B 1 89 ? 33.584 13.491 37.130 1.00 11.36 89 PRO B N 1
ATOM 3272 C CA . PRO B 1 89 ? 33.022 14.258 38.262 1.00 11.29 89 PRO B CA 1
ATOM 3273 C C . PRO B 1 89 ? 34.051 15.014 39.059 1.00 11.46 89 PRO B C 1
ATOM 3274 O O . PRO B 1 89 ? 33.701 16.043 39.648 1.00 10.41 89 PRO B O 1
ATOM 3278 N N . ASP B 1 90 ? 35.287 14.506 39.111 1.00 11.06 90 ASP B N 1
ATOM 3279 C CA . ASP B 1 90 ? 36.275 15.223 39.892 1.00 13.25 90 ASP B CA 1
ATOM 3280 C C . ASP B 1 90 ? 36.558 16.578 39.280 1.00 11.69 90 ASP B C 1
ATOM 3281 O O . ASP B 1 90 ? 36.586 17.651 39.932 1.00 12.63 90 ASP B O 1
ATOM 3286 N N . LEU B 1 91 ? 36.760 16.579 37.970 1.00 13.10 91 LEU B N 1
ATOM 3287 C CA . LEU B 1 91 ? 36.914 17.851 37.289 1.00 12.78 91 LEU B CA 1
ATOM 3288 C C . LEU B 1 91 ? 35.697 18.783 37.395 1.00 12.50 91 LEU B C 1
ATOM 3289 O O . LEU B 1 91 ? 35.767 19.969 37.585 1.00 12.17 91 LEU B O 1
ATOM 3294 N N . ALA B 1 92 ? 34.546 18.175 37.288 1.00 12.18 92 ALA B N 1
ATOM 3295 C CA . ALA B 1 92 ? 33.275 18.901 37.430 1.00 11.64 92 ALA B CA 1
ATOM 3296 C C . ALA B 1 92 ? 33.187 19.580 38.794 1.00 11.50 92 ALA B C 1
ATOM 3297 O O . ALA B 1 92 ? 32.828 20.760 38.843 1.00 11.15 92 ALA B O 1
ATOM 3299 N N . MET B 1 93 ? 33.550 18.856 39.882 1.00 9.93 93 MET B N 1
ATOM 3300 C CA . MET B 1 93 ? 33.557 19.530 41.185 1.00 10.68 93 MET B CA 1
ATOM 3301 C C . MET B 1 93 ? 34.643 20.609 41.224 1.00 10.90 93 MET B C 1
ATOM 3302 O O . MET B 1 93 ? 34.413 21.709 41.755 1.00 10.82 93 MET B O 1
ATOM 3307 N N . ASP B 1 94 ? 35.838 20.347 40.672 1.00 11.70 94 ASP B N 1
ATOM 3308 C CA . ASP B 1 94 ? 36.855 21.406 40.709 1.00 9.84 94 ASP B CA 1
ATOM 3309 C C . ASP B 1 94 ? 36.381 22.708 40.029 1.00 11.19 94 ASP B C 1
ATOM 3310 O O . ASP B 1 94 ? 36.513 23.820 40.553 1.00 11.65 94 ASP B O 1
ATOM 3315 N N . ILE B 1 95 ? 35.800 22.581 38.820 1.00 10.15 95 ILE B N 1
ATOM 3316 C CA . ILE B 1 95 ? 35.434 23.750 38.061 1.00 10.02 95 ILE B CA 1
ATOM 3317 C C . ILE B 1 95 ? 34.127 24.382 38.636 1.00 12.07 95 ILE B C 1
ATOM 3318 O O . ILE B 1 95 ? 33.999 25.584 38.778 1.00 13.03 95 ILE B O 1
ATOM 3323 N N . ASN B 1 96 ? 33.140 23.525 38.898 1.00 8.25 96 ASN B N 1
ATOM 3324 C CA . ASN B 1 96 ? 31.808 24.028 39.226 1.00 9.88 96 ASN B CA 1
ATOM 3325 C C . ASN B 1 96 ? 31.691 24.464 40.656 1.00 10.89 96 ASN B C 1
ATOM 3326 O O . ASN B 1 96 ? 30.831 25.295 40.978 1.00 13.52 96 ASN B O 1
ATOM 3331 N N . VAL B 1 97 ? 32.548 23.918 41.514 1.00 9.99 97 VAL B N 1
ATOM 3332 C CA . VAL B 1 97 ? 32.503 24.236 42.958 1.00 10.78 97 VAL B CA 1
ATOM 3333 C C . VAL B 1 97 ? 33.704 25.097 43.367 1.00 9.90 97 VAL B C 1
ATOM 3334 O O . VAL B 1 97 ? 33.549 26.194 43.860 1.00 10.74 97 VAL B O 1
ATOM 3338 N N . ASN B 1 98 ? 34.919 24.590 43.170 1.00 9.76 98 ASN B N 1
ATOM 3339 C CA . ASN B 1 98 ? 36.062 25.299 43.720 1.00 9.97 98 ASN B CA 1
ATOM 3340 C C . ASN B 1 98 ? 36.279 26.654 43.068 1.00 10.00 98 ASN B C 1
ATOM 3341 O O . ASN B 1 98 ? 36.545 27.618 43.784 1.00 9.69 98 ASN B O 1
ATOM 3346 N N . THR B 1 99 ? 36.162 26.784 41.739 1.00 9.19 99 THR B N 1
ATOM 3347 C CA . THR B 1 99 ? 36.382 28.093 41.139 1.00 9.60 99 THR B CA 1
ATOM 3348 C C . THR B 1 99 ? 35.333 29.110 41.598 1.00 8.76 99 THR B C 1
ATOM 3349 O O . THR B 1 99 ? 35.616 30.307 41.695 1.00 9.68 99 THR B O 1
ATOM 3353 N N . THR B 1 100 ? 34.105 28.590 41.826 1.00 8.63 100 THR B N 1
ATOM 3354 C CA . THR B 1 100 ? 33.004 29.405 42.319 1.00 8.08 100 THR B CA 1
ATOM 3355 C C . THR B 1 100 ? 33.242 29.920 43.732 1.00 9.04 100 THR B C 1
ATOM 3356 O O . THR B 1 100 ? 32.942 31.072 44.068 1.00 9.77 100 THR B O 1
ATOM 3360 N N . ARG B 1 101 ? 33.844 29.043 44.532 1.00 9.69 101 ARG B N 1
ATOM 3361 C CA . ARG B 1 101 ? 34.202 29.457 45.894 1.00 10.46 101 ARG B CA 1
ATOM 3362 C C . ARG B 1 101 ? 35.186 30.639 45.830 1.00 9.31 101 ARG B C 1
ATOM 3363 O O . ARG B 1 101 ? 35.029 31.678 46.502 1.00 9.79 101 ARG B O 1
ATOM 3371 N N . TYR B 1 102 ? 36.202 30.521 44.973 1.00 9.59 102 TYR B N 1
ATOM 3372 C CA . TYR B 1 102 ? 37.168 31.592 44.862 1.00 10.15 102 TYR B CA 1
ATOM 3373 C C . TYR B 1 102 ? 36.560 32.868 44.309 1.00 10.11 102 TYR B C 1
ATOM 3374 O O . TYR B 1 102 ? 36.818 33.961 44.802 1.00 12.07 102 TYR B O 1
ATOM 3383 N N . ALA B 1 103 ? 35.648 32.742 43.350 1.00 8.96 103 ALA B N 1
ATOM 3384 C CA . ALA B 1 103 ? 35.032 33.889 42.726 1.00 8.26 103 ALA B CA 1
ATOM 3385 C C . ALA B 1 103 ? 34.173 34.716 43.704 1.00 8.33 103 ALA B C 1
ATOM 3386 O O . ALA B 1 103 ? 34.150 35.943 43.704 1.00 9.94 103 ALA B O 1
ATOM 3388 N N . LEU B 1 104 ? 33.411 33.949 44.494 1.00 8.73 104 LEU B N 1
ATOM 3389 C CA . LEU B 1 104 ? 32.561 34.614 45.502 1.00 9.38 104 LEU B CA 1
ATOM 3390 C C . LEU B 1 104 ? 33.380 35.330 46.600 1.00 9.11 104 LEU B C 1
ATOM 3391 O O . LEU B 1 104 ? 33.023 36.459 46.977 1.00 11.14 104 LEU B O 1
ATOM 3396 N N . GLU B 1 105 ? 34.463 34.693 47.031 1.00 10.01 105 GLU B N 1
ATOM 3397 C CA . GLU B 1 105 ? 35.339 35.377 48.007 1.00 11.88 105 GLU B CA 1
ATOM 3398 C C . GLU B 1 105 ? 35.924 36.667 47.392 1.00 11.78 105 GLU B C 1
ATOM 3399 O O . GLU B 1 105 ? 35.994 37.720 48.070 1.00 12.62 105 GLU B O 1
ATOM 3405 N N . LEU B 1 106 ? 36.367 36.563 46.155 1.00 9.87 106 LEU B N 1
ATOM 3406 C CA . LEU B 1 106 ? 36.878 37.793 45.535 1.00 10.00 106 LEU B CA 1
ATOM 3407 C C . LEU B 1 106 ? 35.809 38.831 45.349 1.00 9.95 106 LEU B C 1
ATOM 3408 O O . LEU B 1 106 ? 36.047 40.023 45.436 1.00 11.81 106 LEU B O 1
ATOM 3413 N N . ALA B 1 107 ? 34.568 38.429 45.040 1.00 10.48 107 ALA B N 1
ATOM 3414 C CA . ALA B 1 107 ? 33.467 39.377 44.919 1.00 10.22 107 ALA B CA 1
ATOM 3415 C C . ALA B 1 107 ? 33.202 40.088 46.252 1.00 10.01 107 ALA B C 1
ATOM 3416 O O . ALA B 1 107 ? 32.930 41.291 46.273 1.00 11.51 107 ALA B O 1
ATOM 3418 N N . ARG B 1 108 ? 33.315 39.348 47.333 1.00 10.36 108 ARG B N 1
ATOM 3419 C CA . ARG B 1 108 ? 33.212 39.948 48.676 1.00 11.16 108 ARG B CA 1
ATOM 3420 C C . ARG B 1 108 ? 34.377 40.907 48.895 1.00 11.37 108 ARG B C 1
ATOM 3421 O O . ARG B 1 108 ? 34.166 42.049 49.272 1.00 17.24 108 ARG B O 1
ATOM 3429 N N . LYS B 1 109 ? 35.588 40.445 48.715 1.00 13.48 109 LYS B N 1
ATOM 3430 C CA . LYS B 1 109 ? 36.793 41.184 49.106 1.00 14.00 109 LYS B CA 1
ATOM 3431 C C . LYS B 1 109 ? 36.916 42.460 48.281 1.00 14.30 109 LYS B C 1
ATOM 3432 O O . LYS B 1 109 ? 37.373 43.497 48.789 1.00 19.17 109 LYS B O 1
ATOM 3438 N N . TYR B 1 110 ? 36.553 42.397 46.991 1.00 14.43 110 TYR B N 1
ATOM 3439 C CA . TYR B 1 110 ? 36.790 43.467 46.048 1.00 13.75 110 TYR B CA 1
ATOM 3440 C C . TYR B 1 110 ? 35.495 44.191 45.615 1.00 15.47 110 TYR B C 1
ATOM 3441 O O . TYR B 1 110 ? 35.499 44.936 44.644 1.00 17.49 110 TYR B O 1
ATOM 3450 N N A ASN B 1 111 ? 34.373 43.928 46.292 0.49 16.61 111 ASN B N 1
ATOM 3451 N N B ASN B 1 111 ? 34.386 43.923 46.275 0.51 15.86 111 ASN B N 1
ATOM 3452 C CA A ASN B 1 111 ? 33.065 44.619 46.068 0.49 15.71 111 ASN B CA 1
ATOM 3453 C CA B ASN B 1 111 ? 33.177 44.667 45.977 0.51 15.26 111 ASN B CA 1
ATOM 3454 C C A ASN B 1 111 ? 32.479 44.525 44.634 0.49 15.75 111 ASN B C 1
ATOM 3455 C C B ASN B 1 111 ? 32.748 44.550 44.506 0.51 13.15 111 ASN B C 1
ATOM 3456 O O A ASN B 1 111 ? 31.896 45.502 44.099 0.49 16.52 111 ASN B O 1
ATOM 3457 O O B ASN B 1 111 ? 32.650 45.553 43.760 0.51 12.13 111 ASN B O 1
ATOM 3466 N N . ILE B 1 112 ? 32.555 43.312 44.076 1.00 13.80 112 ILE B N 1
ATOM 3467 C CA . ILE B 1 112 ? 32.173 43.049 42.679 1.00 11.85 112 ILE B CA 1
ATOM 3468 C C . ILE B 1 112 ? 30.748 42.534 42.593 1.00 11.26 112 ILE B C 1
ATOM 3469 O O . ILE B 1 112 ? 30.365 41.667 43.397 1.00 13.00 112 ILE B O 1
ATOM 3474 N N . ARG B 1 113 ? 29.972 43.064 41.647 1.00 10.25 113 ARG B N 1
ATOM 3475 C CA . ARG B 1 113 ? 28.663 42.477 41.291 1.00 9.77 113 ARG B CA 1
ATOM 3476 C C . ARG B 1 113 ? 28.955 41.224 40.472 1.00 10.00 113 ARG B C 1
ATOM 3477 O O . ARG B 1 113 ? 29.682 41.310 39.454 1.00 10.87 113 ARG B O 1
ATOM 3485 N N . ILE B 1 114 ? 28.520 40.060 40.950 1.00 8.30 114 ILE B N 1
ATOM 3486 C CA . ILE B 1 114 ? 28.946 38.787 40.397 1.00 9.17 114 ILE B CA 1
ATOM 3487 C C . ILE B 1 114 ? 27.713 37.993 39.894 1.00 9.31 114 ILE B C 1
ATOM 3488 O O . ILE B 1 114 ? 26.768 37.722 40.640 1.00 9.20 114 ILE B O 1
ATOM 3493 N N . PHE B 1 115 ? 27.832 37.607 38.604 1.00 7.75 115 PHE B N 1
ATOM 3494 C CA . PHE B 1 115 ? 26.901 36.706 37.931 1.00 7.36 115 PHE B CA 1
ATOM 3495 C C . PHE B 1 115 ? 27.555 35.338 37.890 1.00 6.91 115 PHE B C 1
ATOM 3496 O O . PHE B 1 115 ? 28.674 35.187 37.334 1.00 7.85 115 PHE B O 1
ATOM 3504 N N . ILE B 1 116 ? 26.866 34.331 38.425 1.00 7.23 116 ILE B N 1
ATOM 3505 C CA . ILE B 1 116 ? 27.244 32.943 38.195 1.00 8.02 116 ILE B CA 1
ATOM 3506 C C . ILE B 1 116 ? 26.029 32.199 37.658 1.00 8.26 116 ILE B C 1
ATOM 3507 O O . ILE B 1 116 ? 25.033 32.166 38.319 1.00 9.64 116 ILE B O 1
ATOM 3512 N N . PRO B 1 117 ? 26.131 31.612 36.479 1.00 8.38 117 PRO B N 1
ATOM 3513 C CA . PRO B 1 117 ? 24.932 30.993 35.920 1.00 8.59 117 PRO B CA 1
ATOM 3514 C C . PRO B 1 117 ? 24.582 29.695 36.652 1.00 8.28 117 PRO B C 1
ATOM 3515 O O . PRO B 1 117 ? 25.441 28.992 37.160 1.00 9.63 117 PRO B O 1
ATOM 3519 N N . SER B 1 118 ? 23.284 29.453 36.817 1.00 8.12 118 SER B N 1
ATOM 3520 C CA . SER B 1 118 ? 22.795 28.150 37.144 1.00 7.12 118 SER B CA 1
ATOM 3521 C C . SER B 1 118 ? 22.174 27.550 35.890 1.00 8.63 118 SER B C 1
ATOM 3522 O O . SER B 1 118 ? 22.495 27.931 34.753 1.00 9.10 118 SER B O 1
ATOM 3525 N N . THR B 1 119 ? 21.332 26.540 36.084 1.00 6.66 119 THR B N 1
ATOM 3526 C CA . THR B 1 119 ? 20.913 25.675 34.968 1.00 7.49 119 THR B CA 1
ATOM 3527 C C . THR B 1 119 ? 19.635 24.963 35.338 1.00 7.11 119 THR B C 1
ATOM 3528 O O . THR B 1 119 ? 19.391 24.658 36.501 1.00 6.81 119 THR B O 1
ATOM 3532 N N . ILE B 1 120 ? 18.850 24.636 34.310 1.00 6.14 120 ILE B N 1
ATOM 3533 C CA . ILE B 1 120 ? 17.724 23.711 34.525 1.00 6.87 120 ILE B CA 1
ATOM 3534 C C . ILE B 1 120 ? 18.126 22.351 35.032 1.00 6.37 120 ILE B C 1
ATOM 3535 O O . ILE B 1 120 ? 17.353 21.602 35.603 1.00 7.51 120 ILE B O 1
ATOM 3540 N N . ALA B 1 121 ? 19.427 22.013 34.872 1.00 6.47 121 ALA B N 1
ATOM 3541 C CA . ALA B 1 121 ? 19.957 20.767 35.405 1.00 6.77 121 ALA B CA 1
ATOM 3542 C C . ALA B 1 121 ? 19.914 20.727 36.969 1.00 6.18 121 ALA B C 1
ATOM 3543 O O . ALA B 1 121 ? 20.093 19.671 37.552 1.00 6.90 121 ALA B O 1
ATOM 3545 N N . ALA B 1 122 ? 19.751 21.881 37.592 1.00 5.45 122 ALA B N 1
ATOM 3546 C CA . ALA B 1 122 ? 19.589 21.953 39.046 1.00 6.12 122 ALA B CA 1
ATOM 3547 C C . ALA B 1 122 ? 18.316 21.274 39.535 1.00 7.12 122 ALA B C 1
ATOM 3548 O O . ALA B 1 122 ? 18.164 20.932 40.703 1.00 8.40 122 ALA B O 1
ATOM 3550 N N . PHE B 1 123 ? 17.337 21.129 38.616 1.00 6.89 123 PHE B N 1
ATOM 3551 C CA . PHE B 1 123 ? 16.099 20.481 38.903 1.00 6.93 123 PHE B CA 1
ATOM 3552 C C . PHE B 1 123 ? 16.212 18.959 38.650 1.00 7.76 123 PHE B C 1
ATOM 3553 O O . PHE B 1 123 ? 16.959 18.536 37.759 1.00 9.37 123 PHE B O 1
ATOM 3561 N N . GLY B 1 124 ? 15.399 18.160 39.290 1.00 7.83 124 GLY B N 1
ATOM 3562 C CA . GLY B 1 124 ? 15.186 16.775 39.077 1.00 7.78 124 GLY B CA 1
ATOM 3563 C C . GLY B 1 124 ? 13.693 16.430 38.997 1.00 8.19 124 GLY B C 1
ATOM 3564 O O . GLY B 1 124 ? 12.834 17.329 38.906 1.00 9.43 124 GLY B O 1
ATOM 3565 N N . ASP B 1 125 ? 13.388 15.123 39.080 1.00 9.02 125 ASP B N 1
ATOM 3566 C CA . ASP B 1 125 ? 12.080 14.705 38.799 1.00 10.11 125 ASP B CA 1
ATOM 3567 C C . ASP B 1 125 ? 11.003 15.016 39.816 1.00 8.59 125 ASP B C 1
ATOM 3568 O O . ASP B 1 125 ? 9.815 14.740 39.546 1.00 11.51 125 ASP B O 1
ATOM 3573 N N . LYS B 1 126 ? 11.356 15.643 40.930 1.00 8.34 126 LYS B N 1
ATOM 3574 C CA . LYS B 1 126 ? 10.406 16.091 41.920 1.00 8.18 126 LYS B CA 1
ATOM 3575 C C . LYS B 1 126 ? 10.098 17.563 41.839 1.00 7.76 126 LYS B C 1
ATOM 3576 O O . LYS B 1 126 ? 9.383 18.122 42.653 1.00 10.47 126 LYS B O 1
ATOM 3582 N N . CYS B 1 127 ? 10.582 18.267 40.844 1.00 7.48 127 CYS B N 1
ATOM 3583 C CA . CYS B 1 127 ? 10.504 19.726 40.743 1.00 9.46 127 CYS B CA 1
ATOM 3584 C C . CYS B 1 127 ? 9.099 20.278 40.490 1.00 8.40 127 CYS B C 1
ATOM 3585 O O . CYS B 1 127 ? 8.841 21.437 40.670 1.00 8.57 127 CYS B O 1
ATOM 3588 N N . GLY B 1 128 ? 8.265 19.432 39.899 1.00 8.68 128 GLY B N 1
ATOM 3589 C CA . GLY B 1 128 ? 7.039 19.898 39.273 1.00 9.39 128 GLY B CA 1
ATOM 3590 C C . GLY B 1 128 ? 7.359 20.394 37.891 1.00 8.62 128 GLY B C 1
ATOM 3591 O O . GLY B 1 128 ? 7.757 21.544 37.687 1.00 10.06 128 GLY B O 1
ATOM 3592 N N . LYS B 1 129 ? 7.212 19.475 36.946 1.00 8.60 129 LYS B N 1
ATOM 3593 C CA . LYS B 1 129 ? 7.803 19.699 35.592 1.00 9.29 129 LYS B CA 1
ATOM 3594 C C . LYS B 1 129 ? 7.015 20.617 34.685 1.00 9.09 129 LYS B C 1
ATOM 3595 O O . LYS B 1 129 ? 7.561 21.061 33.684 1.00 8.53 129 LYS B O 1
ATOM 3601 N N . THR B 1 130 ? 5.754 20.955 35.008 1.00 8.63 130 THR B N 1
ATOM 3602 C CA . THR B 1 130 ? 4.950 21.879 34.253 1.00 9.48 130 THR B CA 1
ATOM 3603 C C . THR B 1 130 ? 5.085 23.261 34.830 1.00 9.45 130 THR B C 1
ATOM 3604 O O . THR B 1 130 ? 4.664 23.454 35.996 1.00 10.70 130 THR B O 1
ATOM 3608 N N . MET B 1 131 ? 5.602 24.209 34.069 1.00 8.70 131 MET B N 1
ATOM 3609 C CA . MET B 1 131 ? 5.754 25.586 34.510 1.00 8.92 131 MET B CA 1
ATOM 3610 C C . MET B 1 131 ? 6.460 25.619 35.876 1.00 8.12 131 MET B C 1
ATOM 3611 O O . MET B 1 131 ? 5.987 26.172 36.881 1.00 9.68 131 MET B O 1
ATOM 3616 N N . THR B 1 132 ? 7.618 25.018 35.928 1.00 8.05 132 THR B N 1
ATOM 3617 C CA . THR B 1 132 ? 8.390 24.869 37.172 1.00 7.45 132 THR B CA 1
ATOM 3618 C C . THR B 1 132 ? 8.663 26.228 37.831 1.00 7.26 132 THR B C 1
ATOM 3619 O O . THR B 1 132 ? 9.094 27.203 37.201 1.00 7.61 132 THR B O 1
ATOM 3623 N N . LYS B 1 133 ? 8.413 26.260 39.141 1.00 7.89 133 LYS B N 1
ATOM 3624 C CA . LYS B 1 133 ? 8.571 27.461 39.904 1.00 9.89 133 LYS B CA 1
ATOM 3625 C C . LYS B 1 133 ? 10.016 27.781 40.258 1.00 8.02 133 LYS B C 1
ATOM 3626 O O . LYS B 1 133 ? 10.907 26.943 40.140 1.00 10.17 133 LYS B O 1
ATOM 3632 N N . ASP B 1 134 ? 10.264 29.043 40.645 1.00 7.92 134 ASP B N 1
ATOM 3633 C CA . ASP B 1 134 ? 11.571 29.421 41.075 1.00 9.25 134 ASP B CA 1
ATOM 3634 C C . ASP B 1 134 ? 11.979 28.691 42.335 1.00 10.29 134 ASP B C 1
ATOM 3635 O O . ASP B 1 134 ? 13.166 28.331 42.489 1.00 11.11 134 ASP B O 1
ATOM 3640 N N . ASP B 1 135 ? 11.051 28.536 43.294 1.00 8.54 135 ASP B N 1
ATOM 3641 C CA . ASP B 1 135 ? 11.245 27.812 44.506 1.00 9.49 135 ASP B CA 1
ATOM 3642 C C . ASP B 1 135 ? 10.486 26.455 44.521 1.00 8.76 135 ASP B C 1
ATOM 3643 O O . ASP B 1 135 ? 9.241 26.452 44.520 1.00 10.31 135 ASP B O 1
ATOM 3648 N N . THR B 1 136 ? 11.235 25.376 44.539 1.00 7.93 136 THR B N 1
ATOM 3649 C CA . THR B 1 136 ? 10.659 24.046 44.549 1.00 8.70 136 THR B CA 1
ATOM 3650 C C . THR B 1 136 ? 11.638 23.052 45.087 1.00 6.95 136 THR B C 1
ATOM 3651 O O . THR B 1 136 ? 12.767 23.410 45.478 1.00 8.35 136 THR B O 1
ATOM 3655 N N . ILE B 1 137 ? 11.238 21.781 45.160 1.00 7.64 137 ILE B N 1
ATOM 3656 C CA . ILE B 1 137 ? 12.147 20.690 45.553 1.00 7.31 137 ILE B CA 1
ATOM 3657 C C . ILE B 1 137 ? 13.242 20.567 44.482 1.00 7.18 137 ILE B C 1
ATOM 3658 O O . ILE B 1 137 ? 12.906 20.595 43.284 1.00 9.16 137 ILE B O 1
ATOM 3663 N N A MET B 1 138 ? 14.513 20.454 44.909 0.66 6.62 138 MET B N 1
ATOM 3664 N N B MET B 1 138 ? 14.504 20.443 44.873 0.34 6.91 138 MET B N 1
ATOM 3665 C CA A MET B 1 138 ? 15.680 20.289 43.994 0.66 5.93 138 MET B CA 1
ATOM 3666 C CA B MET B 1 138 ? 15.588 20.331 43.892 0.34 7.67 138 MET B CA 1
ATOM 3667 C C A MET B 1 138 ? 16.299 18.933 44.269 0.66 7.46 138 MET B C 1
ATOM 3668 C C B MET B 1 138 ? 16.350 19.043 44.172 0.34 7.91 138 MET B C 1
ATOM 3669 O O A MET B 1 138 ? 16.903 18.670 45.335 0.66 8.96 138 MET B O 1
ATOM 3670 O O B MET B 1 138 ? 17.094 18.966 45.154 0.34 9.95 138 MET B O 1
ATOM 3679 N N . ASN B 1 139 ? 16.157 18.054 43.276 1.00 7.22 139 ASN B N 1
ATOM 3680 C CA . ASN B 1 139 ? 16.697 16.713 43.376 1.00 7.13 139 ASN B CA 1
ATOM 3681 C C . ASN B 1 139 ? 17.427 16.299 42.071 1.00 7.02 139 ASN B C 1
ATOM 3682 O O . ASN B 1 139 ? 17.048 15.304 41.421 1.00 8.43 139 ASN B O 1
ATOM 3687 N N . PRO B 1 140 ? 18.437 17.095 41.716 1.00 6.10 140 PRO B N 1
ATOM 3688 C CA . PRO B 1 140 ? 19.114 16.839 40.436 1.00 6.64 140 PRO B CA 1
ATOM 3689 C C . PRO B 1 140 ? 19.748 15.458 40.379 1.00 8.00 140 PRO B C 1
ATOM 3690 O O . PRO B 1 140 ? 20.307 14.959 41.343 1.00 9.73 140 PRO B O 1
ATOM 3694 N N . SER B 1 141 ? 19.700 14.907 39.155 1.00 7.97 141 SER B N 1
ATOM 3695 C CA . SER B 1 141 ? 20.203 13.580 38.854 1.00 10.12 141 SER B CA 1
ATOM 3696 C C . SER B 1 141 ? 21.606 13.581 38.158 1.00 8.66 141 SER B C 1
ATOM 3697 O O . SER B 1 141 ? 22.079 12.530 37.792 1.00 11.77 141 SER B O 1
ATOM 3700 N N . THR B 1 142 ? 22.186 14.767 38.001 1.00 6.81 142 THR B N 1
ATOM 3701 C CA . THR B 1 142 ? 23.506 14.877 37.425 1.00 7.16 142 THR B CA 1
ATOM 3702 C C . THR B 1 142 ? 24.391 15.644 38.427 1.00 7.35 142 THR B C 1
ATOM 3703 O O . THR B 1 142 ? 23.959 16.536 39.186 1.00 7.57 142 THR B O 1
ATOM 3707 N N . VAL B 1 143 ? 25.696 15.326 38.442 1.00 8.60 143 VAL B N 1
ATOM 3708 C CA . VAL B 1 143 ? 26.646 16.026 39.306 1.00 8.46 143 VAL B CA 1
ATOM 3709 C C . VAL B 1 143 ? 26.686 17.487 38.923 1.00 7.42 143 VAL B C 1
ATOM 3710 O O . VAL B 1 143 ? 26.873 18.388 39.799 1.00 7.89 143 VAL B O 1
ATOM 3714 N N . TYR B 1 144 ? 26.523 17.862 37.659 1.00 7.72 144 TYR B N 1
ATOM 3715 C CA . TYR B 1 144 ? 26.409 19.266 37.248 1.00 7.16 144 TYR B CA 1
ATOM 3716 C C . TYR B 1 144 ? 25.310 19.975 38.049 1.00 7.68 144 TYR B C 1
ATOM 3717 O O . TYR B 1 144 ? 25.517 20.998 38.668 1.00 7.02 144 TYR B O 1
ATOM 3726 N N . GLY B 1 145 ? 24.125 19.372 38.005 1.00 6.46 145 GLY B N 1
ATOM 3727 C CA . GLY B 1 145 ? 23.006 19.975 38.725 1.00 5.90 145 GLY B CA 1
ATOM 3728 C C . GLY B 1 145 ? 23.234 20.057 40.217 1.00 6.05 145 GLY B C 1
ATOM 3729 O O . GLY B 1 145 ? 22.868 21.053 40.843 1.00 6.59 145 GLY B O 1
ATOM 3730 N N . VAL B 1 146 ? 23.825 19.018 40.784 1.00 6.01 146 VAL B N 1
ATOM 3731 C CA . VAL B 1 146 ? 24.116 18.986 42.233 1.00 5.54 146 VAL B CA 1
ATOM 3732 C C . VAL B 1 146 ? 25.004 20.176 42.576 1.00 5.25 146 VAL B C 1
ATOM 3733 O O . VAL B 1 146 ? 24.781 20.942 43.528 1.00 6.93 146 VAL B O 1
ATOM 3737 N N . THR B 1 147 ? 26.074 20.382 41.785 1.00 5.90 147 THR B N 1
ATOM 3738 C CA . THR B 1 147 ? 27.019 21.468 42.080 1.00 6.04 147 THR B CA 1
ATOM 3739 C C . THR B 1 147 ? 26.345 22.831 41.916 1.00 6.82 147 THR B C 1
ATOM 3740 O O . THR B 1 147 ? 26.672 23.759 42.648 1.00 7.91 147 THR B O 1
ATOM 3744 N N . LYS B 1 148 ? 25.381 22.978 40.979 1.00 6.09 148 LYS B N 1
ATOM 3745 C CA . LYS B 1 148 ? 24.709 24.239 40.796 1.00 7.10 148 LYS B CA 1
ATOM 3746 C C . LYS B 1 148 ? 23.656 24.554 41.876 1.00 5.96 148 LYS B C 1
ATOM 3747 O O . LYS B 1 148 ? 23.478 25.741 42.143 1.00 7.06 148 LYS B O 1
ATOM 3753 N N . VAL B 1 149 ? 23.016 23.531 42.452 1.00 5.92 149 VAL B N 1
ATOM 3754 C CA . VAL B 1 149 ? 22.192 23.842 43.622 1.00 6.74 149 VAL B CA 1
ATOM 3755 C C . VAL B 1 149 ? 23.075 24.478 44.691 1.00 7.03 149 VAL B C 1
ATOM 3756 O O . VAL B 1 149 ? 22.719 25.478 45.346 1.00 7.77 149 VAL B O 1
ATOM 3760 N N . TYR B 1 150 ? 24.250 23.886 44.899 1.00 6.39 150 TYR B N 1
ATOM 3761 C CA . TYR B 1 150 ? 25.216 24.458 45.886 1.00 7.77 150 TYR B CA 1
ATOM 3762 C C . TYR B 1 150 ? 25.568 25.876 45.502 1.00 7.71 150 TYR B C 1
ATOM 3763 O O . TYR B 1 150 ? 25.604 26.760 46.416 1.00 8.91 150 TYR B O 1
ATOM 3772 N N . THR B 1 151 ? 25.928 26.197 44.276 1.00 7.50 151 THR B N 1
ATOM 3773 C CA . THR B 1 151 ? 26.246 27.551 43.821 1.00 8.76 151 THR B CA 1
ATOM 3774 C C . THR B 1 151 ? 25.128 28.512 44.152 1.00 7.06 151 THR B C 1
ATOM 3775 O O . THR B 1 151 ? 25.368 29.619 44.661 1.00 7.67 151 THR B O 1
ATOM 3779 N N . GLU B 1 152 ? 23.923 28.123 43.824 1.00 6.34 152 GLU B N 1
ATOM 3780 C CA . GLU B 1 152 ? 22.789 28.995 44.088 1.00 7.63 152 GLU B CA 1
ATOM 3781 C C . GLU B 1 152 ? 22.698 29.365 45.568 1.00 6.56 152 GLU B C 1
ATOM 3782 O O . GLU B 1 152 ? 22.497 30.537 45.944 1.00 8.57 152 GLU B O 1
ATOM 3788 N N . LEU B 1 153 ? 22.770 28.341 46.403 1.00 5.82 153 LEU B N 1
ATOM 3789 C CA . LEU B 1 153 ? 22.629 28.576 47.840 1.00 6.73 153 LEU B CA 1
ATOM 3790 C C . LEU B 1 153 ? 23.823 29.310 48.414 1.00 6.28 153 LEU B C 1
ATOM 3791 O O . LEU B 1 153 ? 23.619 30.132 49.308 1.00 7.45 153 LEU B O 1
ATOM 3796 N N . LEU B 1 154 ? 25.012 28.996 47.971 1.00 6.08 154 LEU B N 1
ATOM 3797 C CA . LEU B 1 154 ? 26.190 29.668 48.500 1.00 6.15 154 LEU B CA 1
ATOM 3798 C C . LEU B 1 154 ? 26.218 31.114 48.096 1.00 6.76 154 LEU B C 1
ATOM 3799 O O . LEU B 1 154 ? 26.504 32.007 48.926 1.00 7.58 154 LEU B O 1
ATOM 3804 N N . GLY B 1 155 ? 25.970 31.449 46.796 1.00 6.66 155 GLY B N 1
ATOM 3805 C CA . GLY B 1 155 ? 25.863 32.800 46.369 1.00 7.72 155 GLY B CA 1
ATOM 3806 C C . GLY B 1 155 ? 24.823 33.615 47.134 1.00 7.04 155 GLY B C 1
ATOM 3807 O O . GLY B 1 155 ? 25.070 34.756 47.528 1.00 8.08 155 GLY B O 1
ATOM 3808 N N . THR B 1 156 ? 23.674 32.960 47.385 1.00 6.87 156 THR B N 1
ATOM 3809 C CA . THR B 1 156 ? 22.581 33.618 48.100 1.00 7.73 156 THR B CA 1
ATOM 3810 C C . THR B 1 156 ? 23.007 33.899 49.560 1.00 8.26 156 THR B C 1
ATOM 3811 O O . THR B 1 156 ? 22.702 34.972 50.109 1.00 8.39 156 THR B O 1
ATOM 3815 N N . TRP B 1 157 ? 23.755 32.965 50.146 1.00 7.26 157 TRP B N 1
ATOM 3816 C CA . TRP B 1 157 ? 24.257 33.209 51.514 1.00 7.66 157 TRP B CA 1
ATOM 3817 C C . TRP B 1 157 ? 25.260 34.368 51.525 1.00 7.48 157 TRP B C 1
ATOM 3818 O O . TRP B 1 157 ? 25.258 35.199 52.454 1.00 8.68 157 TRP B O 1
ATOM 3829 N N . TYR B 1 158 ? 26.140 34.489 50.541 1.00 8.00 158 TYR B N 1
ATOM 3830 C CA . TYR B 1 158 ? 27.093 35.602 50.490 1.00 8.37 158 TYR B CA 1
ATOM 3831 C C . TYR B 1 158 ? 26.356 36.925 50.375 1.00 7.70 158 TYR B C 1
ATOM 3832 O O . TYR B 1 158 ? 26.769 37.931 50.992 1.00 9.56 158 TYR B O 1
ATOM 3841 N N . ARG B 1 159 ? 25.251 36.961 49.632 1.00 9.01 159 ARG B N 1
ATOM 3842 C CA . ARG B 1 159 ? 24.414 38.138 49.550 1.00 10.52 159 ARG B CA 1
ATOM 3843 C C . ARG B 1 159 ? 23.810 38.503 50.930 1.00 10.33 159 ARG B C 1
ATOM 3844 O O . ARG B 1 159 ? 23.860 39.669 51.396 1.00 12.75 159 ARG B O 1
ATOM 3852 N N . GLN B 1 160 ? 23.316 37.493 51.618 1.00 10.23 160 GLN B N 1
ATOM 3853 C CA . GLN B 1 160 ? 22.644 37.656 52.946 1.00 10.76 160 GLN B CA 1
ATOM 3854 C C . GLN B 1 160 ? 23.663 38.106 53.998 1.00 11.28 160 GLN B C 1
ATOM 3855 O O . GLN B 1 160 ? 23.366 39.026 54.791 1.00 13.39 160 GLN B O 1
ATOM 3861 N N . LYS B 1 161 ? 24.817 37.457 54.024 1.00 11.07 161 LYS B N 1
ATOM 3862 C CA . LYS B 1 161 ? 25.790 37.691 55.086 1.00 12.25 161 LYS B CA 1
ATOM 3863 C C . LYS B 1 161 ? 26.645 38.936 54.897 1.00 11.82 161 LYS B C 1
ATOM 3864 O O . LYS B 1 161 ? 26.895 39.645 55.890 1.00 15.10 161 LYS B O 1
ATOM 3870 N N . TYR B 1 162 ? 27.076 39.183 53.670 1.00 12.45 162 TYR B N 1
ATOM 3871 C CA . TYR B 1 162 ? 28.014 40.259 53.386 1.00 12.28 162 TYR B CA 1
ATOM 3872 C C . TYR B 1 162 ? 27.500 41.347 52.472 1.00 11.12 162 TYR B C 1
ATOM 3873 O O . TYR B 1 162 ? 28.209 42.337 52.195 1.00 15.04 162 TYR B O 1
ATOM 3882 N N . GLY B 1 163 ? 26.287 41.161 51.945 1.00 11.11 163 GLY B N 1
ATOM 3883 C CA . GLY B 1 163 ? 25.783 42.082 50.958 1.00 13.57 163 GLY B CA 1
ATOM 3884 C C . GLY B 1 163 ? 26.358 41.927 49.596 1.00 12.08 163 GLY B C 1
ATOM 3885 O O . GLY B 1 163 ? 26.301 42.898 48.808 1.00 16.77 163 GLY B O 1
ATOM 3886 N N . VAL B 1 164 ? 27.030 40.801 49.314 1.00 10.90 164 VAL B N 1
ATOM 3887 C CA . VAL B 1 164 ? 27.589 40.615 47.968 1.00 10.68 164 VAL B CA 1
ATOM 3888 C C . VAL B 1 164 ? 26.393 40.635 46.981 1.00 10.50 164 VAL B C 1
ATOM 3889 O O . VAL B 1 164 ? 25.403 39.940 47.157 1.00 12.42 164 VAL B O 1
ATOM 3893 N N . ASP B 1 165 ? 26.567 41.397 45.887 1.00 9.96 165 ASP B N 1
ATOM 3894 C CA . ASP B 1 165 ? 25.530 41.477 44.875 1.00 9.29 165 ASP B CA 1
ATOM 3895 C C . ASP B 1 165 ? 25.704 40.323 43.886 1.00 9.59 165 ASP B C 1
ATOM 3896 O O . ASP B 1 165 ? 26.350 40.479 42.857 1.00 10.34 165 ASP B O 1
ATOM 3901 N N . PHE B 1 166 ? 25.167 39.195 44.275 1.00 10.09 166 PHE B N 1
ATOM 3902 C CA . PHE B 1 166 ? 25.188 37.931 43.546 1.00 8.17 166 PHE B CA 1
ATOM 3903 C C . PHE B 1 166 ? 23.905 37.803 42.773 1.00 8.70 166 PHE B C 1
ATOM 3904 O O . PHE B 1 166 ? 22.836 37.961 43.334 1.00 10.43 166 PHE B O 1
ATOM 3912 N N . ARG B 1 167 ? 24.017 37.504 41.493 1.00 8.48 167 ARG B N 1
ATOM 3913 C CA . ARG B 1 167 ? 22.858 37.409 40.572 1.00 8.11 167 ARG B CA 1
ATOM 3914 C C . ARG B 1 167 ? 23.078 36.146 39.722 1.00 6.70 167 ARG B C 1
ATOM 3915 O O . ARG B 1 167 ? 24.187 35.776 39.375 1.00 8.38 167 ARG B O 1
ATOM 3923 N N . SER B 1 168 ? 21.956 35.489 39.410 1.00 8.36 168 SER B N 1
ATOM 3924 C CA . SER B 1 168 ? 22.052 34.251 38.663 1.00 8.50 168 SER B CA 1
ATOM 3925 C C . SER B 1 168 ? 20.718 33.994 37.901 1.00 7.63 168 SER B C 1
ATOM 3926 O O . SER B 1 168 ? 19.640 34.399 38.335 1.00 8.03 168 SER B O 1
ATOM 3929 N N . VAL B 1 169 ? 20.836 33.265 36.803 1.00 7.26 169 VAL B N 1
ATOM 3930 C CA . VAL B 1 169 ? 19.680 32.709 36.084 1.00 7.36 169 VAL B CA 1
ATOM 3931 C C . VAL B 1 169 ? 19.894 31.211 35.977 1.00 7.36 169 VAL B C 1
ATOM 3932 O O . VAL B 1 169 ? 21.031 30.718 35.803 1.00 8.24 169 VAL B O 1
ATOM 3936 N N . ARG B 1 170 ? 18.770 30.491 35.946 1.00 7.14 170 ARG B N 1
ATOM 3937 C CA . ARG B 1 170 ? 18.770 29.081 35.598 1.00 6.77 170 ARG B CA 1
ATOM 3938 C C . ARG B 1 170 ? 18.622 29.026 34.082 1.00 6.74 170 ARG B C 1
ATOM 3939 O O . ARG B 1 170 ? 17.524 29.199 33.535 1.00 9.04 170 ARG B O 1
ATOM 3947 N N . LEU B 1 171 ? 19.753 28.753 33.401 1.00 6.55 171 LEU B N 1
ATOM 3948 C CA . LEU B 1 171 ? 19.748 28.712 31.948 1.00 7.85 171 LEU B CA 1
ATOM 3949 C C . LEU B 1 171 ? 18.985 27.468 31.485 1.00 6.98 171 LEU B C 1
ATOM 3950 O O . LEU B 1 171 ? 19.257 26.361 31.950 1.00 7.58 171 LEU B O 1
ATOM 3955 N N . PRO B 1 172 ? 18.071 27.659 30.522 1.00 6.67 172 PRO B N 1
ATOM 3956 C CA . PRO B 1 172 ? 17.448 26.496 29.839 1.00 7.39 172 PRO B CA 1
ATOM 3957 C C . PRO B 1 172 ? 18.377 25.993 28.735 1.00 6.44 172 PRO B C 1
ATOM 3958 O O . PRO B 1 172 ? 19.547 26.337 28.744 1.00 8.06 172 PRO B O 1
ATOM 3962 N N . GLY B 1 173 ? 17.876 25.165 27.856 1.00 6.65 173 GLY B N 1
ATOM 3963 C CA . GLY B 1 173 ? 18.671 24.789 26.706 1.00 7.95 173 GLY B CA 1
ATOM 3964 C C . GLY B 1 173 ? 18.990 26.027 25.917 1.00 7.06 173 GLY B C 1
ATOM 3965 O O . GLY B 1 173 ? 18.076 26.833 25.673 1.00 9.07 173 GLY B O 1
ATOM 3966 N N . ILE B 1 174 ? 20.244 26.209 25.454 1.00 7.35 174 ILE B N 1
ATOM 3967 C CA . ILE B 1 174 ? 20.667 27.391 24.732 1.00 6.98 174 ILE B CA 1
ATOM 3968 C C . ILE B 1 174 ? 21.105 26.964 23.321 1.00 8.48 174 ILE B C 1
ATOM 3969 O O . ILE B 1 174 ? 22.089 26.272 23.179 1.00 10.83 174 ILE B O 1
ATOM 3974 N N . ILE B 1 175 ? 20.318 27.401 22.341 1.00 7.26 175 ILE B N 1
ATOM 3975 C CA . ILE B 1 175 ? 20.563 27.006 20.950 1.00 6.55 175 ILE B CA 1
ATOM 3976 C C . ILE B 1 175 ? 21.409 28.101 20.290 1.00 7.75 175 ILE B C 1
ATOM 3977 O O . ILE B 1 175 ? 21.115 29.287 20.351 1.00 7.54 175 ILE B O 1
ATOM 3982 N N . SER B 1 176 ? 22.494 27.659 19.606 1.00 6.91 176 SER B N 1
ATOM 3983 C CA . SER B 1 176 ? 23.337 28.538 18.808 1.00 8.28 176 SER B CA 1
ATOM 3984 C C . SER B 1 176 ? 23.823 27.793 17.529 1.00 5.77 176 SER B C 1
ATOM 3985 O O . SER B 1 176 ? 24.188 26.630 17.607 1.00 7.03 176 SER B O 1
ATOM 3988 N N . ALA B 1 177 ? 23.891 28.542 16.413 1.00 5.92 177 ALA B N 1
ATOM 3989 C CA . ALA B 1 177 ? 24.433 27.953 15.206 1.00 7.13 177 ALA B CA 1
ATOM 3990 C C . ALA B 1 177 ? 25.894 27.592 15.303 1.00 8.04 177 ALA B C 1
ATOM 3991 O O . ALA B 1 177 ? 26.419 26.814 14.530 1.00 9.36 177 ALA B O 1
ATOM 3993 N N . ALA B 1 178 ? 26.578 28.260 16.218 1.00 7.22 178 ALA B N 1
ATOM 3994 C CA . ALA B 1 178 ? 27.995 28.040 16.414 1.00 8.45 178 ALA B CA 1
ATOM 3995 C C . ALA B 1 178 ? 28.318 26.685 17.079 1.00 9.50 178 ALA B C 1
ATOM 3996 O O . ALA B 1 178 ? 29.465 26.216 16.938 1.00 12.05 178 ALA B O 1
ATOM 3998 N N . THR B 1 179 ? 27.336 26.068 17.775 1.00 8.99 179 THR B N 1
ATOM 3999 C CA . THR B 1 179 ? 27.578 24.858 18.515 1.00 8.93 179 THR B CA 1
ATOM 4000 C C . THR B 1 179 ? 28.053 23.785 17.550 1.00 8.40 179 THR B C 1
ATOM 4001 O O . THR B 1 179 ? 27.417 23.478 16.554 1.00 9.58 179 THR B O 1
ATOM 4005 N N . LEU B 1 180 ? 29.152 23.143 17.963 1.00 9.21 180 LEU B N 1
ATOM 4006 C CA . LEU B 1 180 ? 29.611 21.908 17.271 1.00 10.18 180 LEU B CA 1
ATOM 4007 C C . LEU B 1 180 ? 28.971 20.733 18.037 1.00 10.50 180 LEU B C 1
ATOM 4008 O O . LEU B 1 180 ? 29.296 20.479 19.204 1.00 12.48 180 LEU B O 1
ATOM 4013 N N . PRO B 1 181 ? 28.005 20.083 17.422 1.00 9.36 181 PRO B N 1
ATOM 4014 C CA . PRO B 1 181 ? 27.225 19.104 18.200 1.00 9.88 181 PRO B CA 1
ATOM 4015 C C . PRO B 1 181 ? 28.016 17.867 18.450 1.00 10.69 181 PRO B C 1
ATOM 4016 O O . PRO B 1 181 ? 28.822 17.418 17.617 1.00 12.73 181 PRO B O 1
ATOM 4020 N N . GLY B 1 182 ? 27.762 17.260 19.584 1.00 9.19 182 GLY B N 1
ATOM 4021 C CA . GLY B 1 182 ? 28.370 15.976 19.979 1.00 11.37 182 GLY B CA 1
ATOM 4022 C C . GLY B 1 182 ? 27.373 15.234 20.813 1.00 8.93 182 GLY B C 1
ATOM 4023 O O . GLY B 1 182 ? 26.204 15.014 20.369 1.00 10.37 182 GLY B O 1
ATOM 4024 N N . GLY B 1 183 ? 27.749 14.801 21.996 1.00 10.45 183 GLY B N 1
ATOM 4025 C CA . GLY B 1 183 ? 26.942 14.034 22.885 1.00 9.72 183 GLY B CA 1
ATOM 4026 C C . GLY B 1 183 ? 26.232 14.793 23.993 1.00 9.67 183 GLY B C 1
ATOM 4027 O O . GLY B 1 183 ? 25.703 14.170 24.928 1.00 11.99 183 GLY B O 1
ATOM 4028 N N . GLY B 1 184 ? 26.246 16.122 23.897 1.00 8.82 184 GLY B N 1
ATOM 4029 C CA . GLY B 1 184 ? 25.636 16.922 24.948 1.00 9.59 184 GLY B CA 1
ATOM 4030 C C . GLY B 1 184 ? 24.157 16.726 25.108 1.00 8.20 184 GLY B C 1
ATOM 4031 O O . GLY B 1 184 ? 23.427 16.283 24.247 1.00 8.63 184 GLY B O 1
ATOM 4032 N N . ALA B 1 185 ? 23.656 17.043 26.310 1.00 9.51 185 ALA B N 1
ATOM 4033 C CA . ALA B 1 185 ? 22.250 16.805 26.639 1.00 9.92 185 ALA B CA 1
ATOM 4034 C C . ALA B 1 185 ? 21.201 17.393 25.688 1.00 7.55 185 ALA B C 1
ATOM 4035 O O . ALA B 1 185 ? 20.178 16.737 25.423 1.00 10.50 185 ALA B O 1
ATOM 4037 N N . THR B 1 186 ? 21.490 18.606 25.165 1.00 8.81 186 THR B N 1
ATOM 4038 C CA . THR B 1 186 ? 20.558 19.306 24.260 1.00 9.47 186 THR B CA 1
ATOM 4039 C C . THR B 1 186 ? 21.079 19.255 22.825 1.00 7.97 186 THR B C 1
ATOM 4040 O O . THR B 1 186 ? 20.463 19.903 21.952 1.00 9.22 186 THR B O 1
ATOM 4044 N N . ASP B 1 187 ? 22.173 18.520 22.547 1.00 7.50 187 ASP B N 1
ATOM 4045 C CA . ASP B 1 187 ? 22.728 18.543 21.184 1.00 5.97 187 ASP B CA 1
ATOM 4046 C C . ASP B 1 187 ? 21.828 17.907 20.162 1.00 5.85 187 ASP B C 1
ATOM 4047 O O . ASP B 1 187 ? 22.092 18.172 18.936 1.00 5.92 187 ASP B O 1
ATOM 4052 N N . TYR B 1 188 ? 20.851 17.108 20.530 1.00 6.41 188 TYR B N 1
ATOM 4053 C CA . TYR B 1 188 ? 19.951 16.580 19.500 1.00 6.54 188 TYR B CA 1
ATOM 4054 C C . TYR B 1 188 ? 19.439 17.658 18.557 1.00 6.13 188 TYR B C 1
ATOM 4055 O O . TYR B 1 188 ? 19.171 17.396 17.387 1.00 6.30 188 TYR B O 1
ATOM 4064 N N . ALA B 1 189 ? 19.122 18.788 19.142 1.00 5.38 189 ALA B N 1
ATOM 4065 C CA . ALA B 1 189 ? 18.479 19.889 18.391 1.00 5.49 189 ALA B CA 1
ATOM 4066 C C . ALA B 1 189 ? 19.409 20.332 17.254 1.00 6.07 189 ALA B C 1
ATOM 4067 O O . ALA B 1 189 ? 18.993 20.538 16.131 1.00 6.88 189 ALA B O 1
ATOM 4069 N N . ILE B 1 190 ? 20.660 20.532 17.603 1.00 5.89 190 ILE B N 1
ATOM 4070 C CA . ILE B 1 190 ? 21.668 20.960 16.642 1.00 6.02 190 ILE B CA 1
ATOM 4071 C C . ILE B 1 190 ? 21.878 19.866 15.595 1.00 6.08 190 ILE B C 1
ATOM 4072 O O . ILE B 1 190 ? 21.912 20.171 14.367 1.00 7.10 190 ILE B O 1
ATOM 4077 N N . HIS B 1 191 ? 21.961 18.610 16.002 1.00 5.33 191 HIS B N 1
ATOM 4078 C CA . HIS B 1 191 ? 22.090 17.495 15.049 1.00 5.96 191 HIS B CA 1
ATOM 4079 C C . HIS B 1 191 ? 20.897 17.476 14.100 1.00 5.48 191 HIS B C 1
ATOM 4080 O O . HIS B 1 191 ? 21.112 17.181 12.879 1.00 6.94 191 HIS B O 1
ATOM 4087 N N . MET B 1 192 ? 19.680 17.747 14.576 1.00 5.64 192 MET B N 1
ATOM 4088 C CA . MET B 1 192 ? 18.542 17.740 13.649 1.00 5.49 192 MET B CA 1
ATOM 4089 C C . MET B 1 192 ? 18.649 18.827 12.584 1.00 6.07 192 MET B C 1
ATOM 4090 O O . MET B 1 192 ? 18.353 18.531 11.411 1.00 7.03 192 MET B O 1
ATOM 4095 N N . TYR B 1 193 ? 19.095 20.015 12.954 1.00 5.09 193 TYR B N 1
ATOM 4096 C CA . TYR B 1 193 ? 19.307 21.056 11.938 1.00 6.03 193 TYR B CA 1
ATOM 4097 C C . TYR B 1 193 ? 20.372 20.564 10.933 1.00 6.27 193 TYR B C 1
ATOM 4098 O O . TYR B 1 193 ? 20.241 20.802 9.723 1.00 6.72 193 TYR B O 1
ATOM 4107 N N . HIS B 1 194 ? 21.481 20.032 11.462 1.00 5.55 194 HIS B N 1
ATOM 4108 C CA . HIS B 1 194 ? 22.548 19.586 10.547 1.00 5.41 194 HIS B CA 1
ATOM 4109 C C . HIS B 1 194 ? 22.022 18.555 9.579 1.00 6.9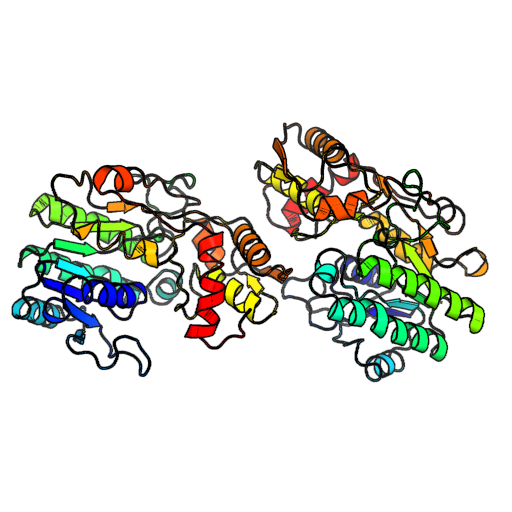8 194 HIS B C 1
ATOM 4110 O O . HIS B 1 194 ? 22.283 18.609 8.347 1.00 7.48 194 HIS B O 1
ATOM 4117 N N . SER B 1 195 ? 21.283 17.559 10.118 1.00 6.36 195 SER B N 1
ATOM 4118 C CA . SER B 1 195 ? 20.754 16.508 9.255 1.00 6.86 195 SER B CA 1
ATOM 4119 C C . SER B 1 195 ? 19.846 17.061 8.158 1.00 7.46 195 SER B C 1
ATOM 4120 O O . SER B 1 195 ? 19.832 16.584 7.003 1.00 8.79 195 SER B O 1
ATOM 4123 N N . ALA B 1 196 ? 19.061 18.055 8.500 1.00 7.26 196 ALA B N 1
ATOM 4124 C CA . ALA B 1 196 ? 18.153 18.682 7.554 1.00 9.10 196 ALA B CA 1
ATOM 4125 C C . ALA B 1 196 ? 18.930 19.287 6.362 1.00 9.21 196 ALA B C 1
ATOM 4126 O O . ALA B 1 196 ? 18.599 19.124 5.209 1.00 11.92 196 ALA B O 1
ATOM 4128 N N . LEU B 1 197 ? 20.006 19.962 6.664 1.00 7.48 197 LEU B N 1
ATOM 4129 C CA . LEU B 1 197 ? 20.827 20.620 5.655 1.00 8.64 197 LEU B CA 1
ATOM 4130 C C . LEU B 1 197 ? 21.618 19.611 4.862 1.00 7.83 197 LEU B C 1
ATOM 4131 O O . LEU B 1 197 ? 21.820 19.844 3.639 1.00 10.66 197 LEU B O 1
ATOM 4136 N N . LEU B 1 198 ? 22.079 18.533 5.494 1.00 6.50 198 LEU B N 1
ATOM 4137 C CA . LEU B 1 198 ? 22.787 17.442 4.779 1.00 7.51 198 LEU B CA 1
ATOM 4138 C C . LEU B 1 198 ? 21.849 16.566 3.999 1.00 8.73 198 LEU B C 1
ATOM 4139 O O . LEU B 1 198 ? 22.329 15.723 3.203 1.00 12.36 198 LEU B O 1
ATOM 4144 N N . GLN B 1 199 ? 20.524 16.696 4.229 1.00 8.98 199 GLN B N 1
ATOM 4145 C CA . GLN B 1 199 ? 19.541 15.813 3.626 1.00 9.36 199 GLN B CA 1
ATOM 4146 C C . GLN B 1 199 ? 19.828 14.329 3.943 1.00 10.87 199 GLN B C 1
ATOM 4147 O O . GLN B 1 199 ? 19.768 13.426 3.095 1.00 13.58 199 GLN B O 1
ATOM 4153 N N . LYS B 1 200 ? 20.107 14.058 5.250 1.00 11.27 200 LYS B N 1
ATOM 4154 C CA . LYS B 1 200 ? 20.374 12.741 5.804 1.00 12.30 200 LYS B CA 1
ATOM 4155 C C . LYS B 1 200 ? 19.411 12.464 6.943 1.00 13.15 200 LYS B C 1
ATOM 4156 O O . LYS B 1 200 ? 18.926 13.407 7.557 1.00 13.10 200 LYS B O 1
ATOM 4162 N N . LYS B 1 201 ? 19.224 11.176 7.235 1.00 13.37 201 LYS B N 1
ATOM 4163 C CA . LYS B 1 201 ? 18.446 10.720 8.404 1.00 14.53 201 LYS B CA 1
ATOM 4164 C C . LYS B 1 201 ? 19.055 11.239 9.674 1.00 13.30 201 LYS B C 1
ATOM 4165 O O . LYS B 1 201 ? 20.265 11.289 9.857 1.00 17.17 201 LYS B O 1
ATOM 4171 N N . CYS B 1 202 ? 18.191 11.644 10.578 1.00 10.77 202 CYS B N 1
ATOM 4172 C CA . CYS B 1 202 ? 18.613 12.040 11.914 1.00 10.71 202 CYS B CA 1
ATOM 4173 C C . CYS B 1 202 ? 18.130 10.918 12.871 1.00 9.88 202 CYS B C 1
ATOM 4174 O O . CYS B 1 202 ? 16.954 10.673 12.967 1.00 11.59 202 CYS B O 1
ATOM 4177 N N . VAL B 1 203 ? 19.045 10.305 13.596 1.00 8.12 203 VAL B N 1
ATOM 4178 C CA . VAL B 1 203 ? 18.759 9.376 14.675 1.00 8.45 203 VAL B CA 1
ATOM 4179 C C . VAL B 1 203 ? 18.858 10.147 15.979 1.00 7.38 203 VAL B C 1
ATOM 4180 O O . VAL B 1 203 ? 19.946 10.536 16.407 1.00 8.72 203 VAL B O 1
ATOM 4184 N N . CYS B 1 204 ? 17.688 10.435 16.537 1.00 7.15 204 CYS B N 1
ATOM 4185 C CA . CYS B 1 204 ? 17.598 11.381 17.675 1.00 6.37 204 CYS B CA 1
ATOM 4186 C C . CYS B 1 204 ? 17.574 10.587 18.964 1.00 7.07 204 CYS B C 1
ATOM 4187 O O . CYS B 1 204 ? 16.794 9.676 19.104 1.00 8.00 204 CYS B O 1
ATOM 4190 N N . PRO B 1 205 ? 18.453 10.943 19.958 1.00 6.45 205 PRO B N 1
ATOM 4191 C CA . PRO B 1 205 ? 18.552 10.217 21.213 1.00 6.59 205 PRO B CA 1
ATOM 4192 C C . PRO B 1 205 ? 17.586 10.665 22.304 1.00 8.05 205 PRO B C 1
ATOM 4193 O O . PRO B 1 205 ? 17.593 10.044 23.368 1.00 8.34 205 PRO B O 1
ATOM 4197 N N . VAL B 1 206 ? 16.774 11.673 22.050 1.00 7.01 206 VAL B N 1
ATOM 4198 C CA . VAL B 1 206 ? 15.746 12.141 22.996 1.00 6.30 206 VAL B CA 1
ATOM 4199 C C . VAL B 1 206 ? 14.382 11.757 22.357 1.00 7.62 206 VAL B C 1
ATOM 4200 O O . VAL B 1 206 ? 14.193 11.922 21.159 1.00 7.53 206 VAL B O 1
ATOM 4204 N N . LEU B 1 207 ? 13.473 11.264 23.162 1.00 7.77 207 LEU B N 1
ATOM 4205 C CA . LEU B 1 207 ? 12.181 10.717 22.662 1.00 7.61 207 LEU B CA 1
ATOM 4206 C C . LEU B 1 207 ? 11.283 11.876 22.159 1.00 6.54 207 LEU B C 1
ATOM 4207 O O . LEU B 1 207 ? 11.415 13.040 22.564 1.00 6.96 207 LEU B O 1
ATOM 4212 N N . PRO B 1 208 ? 10.356 11.554 21.230 1.00 6.58 208 PRO B N 1
ATOM 4213 C CA . PRO B 1 208 ? 9.739 12.572 20.468 1.00 7.75 208 PRO B CA 1
ATOM 4214 C C . PRO B 1 208 ? 8.878 13.608 21.192 1.00 5.83 208 PRO B C 1
ATOM 4215 O O . PRO B 1 208 ? 8.708 14.720 20.673 1.00 6.90 208 PRO B O 1
ATOM 4219 N N . TYR B 1 209 ? 8.370 13.243 22.380 1.00 5.98 209 TYR B N 1
ATOM 4220 C CA . TYR B 1 209 ? 7.478 14.119 23.129 1.00 7.04 209 TYR B CA 1
ATOM 4221 C C . TYR B 1 209 ? 8.137 14.661 24.366 1.00 7.92 209 TYR B C 1
ATOM 4222 O O . TYR B 1 209 ? 7.460 15.196 25.249 1.00 8.87 209 TYR B O 1
ATOM 4231 N N . GLU B 1 210 ? 9.450 14.508 24.494 1.00 7.52 210 GLU B N 1
ATOM 4232 C CA . GLU B 1 210 ? 10.196 14.996 25.663 1.00 6.58 210 GLU B CA 1
ATOM 4233 C C . GLU B 1 210 ? 10.469 16.506 25.513 1.00 6.22 210 GLU B C 1
ATOM 4234 O O . GLU B 1 210 ? 11.394 16.929 24.843 1.00 7.77 210 GLU B O 1
ATOM 4240 N N A SER B 1 211 ? 9.570 17.326 26.016 0.60 7.00 211 SER B N 1
ATOM 4241 N N B SER B 1 211 ? 9.681 17.263 26.234 0.40 7.19 211 SER B N 1
ATOM 4242 C CA A SER B 1 211 ? 9.759 18.836 25.990 0.60 6.39 211 SER B CA 1
ATOM 4243 C CA B SER B 1 211 ? 9.677 18.677 26.026 0.40 7.01 211 SER B CA 1
ATOM 4244 C C A SER B 1 211 ? 10.805 19.333 26.975 0.60 6.79 211 SER B C 1
ATOM 4245 C C B SER B 1 211 ? 10.871 19.257 26.925 0.40 7.12 211 SER B C 1
ATOM 4246 O O A SER B 1 211 ? 10.873 18.799 28.089 0.60 6.77 211 SER B O 1
ATOM 4247 O O B SER B 1 211 ? 11.154 18.630 27.970 0.40 8.44 211 SER B O 1
ATOM 4252 N N . LEU B 1 212 ? 11.468 20.383 26.528 1.00 6.38 212 LEU B N 1
ATOM 4253 C CA . LEU B 1 212 ? 12.385 21.115 27.404 1.00 5.53 212 LEU B CA 1
ATOM 4254 C C . LEU B 1 212 ? 12.230 22.585 27.169 1.00 6.04 212 LEU B C 1
ATOM 4255 O O . LEU B 1 212 ? 11.916 23.047 26.049 1.00 6.52 212 LEU B O 1
ATOM 4260 N N . PRO B 1 213 ? 12.490 23.394 28.203 1.00 5.88 213 PRO B N 1
ATOM 4261 C CA . PRO B 1 213 ? 12.622 24.846 28.025 1.00 6.16 213 PRO B CA 1
ATOM 4262 C C . PRO B 1 213 ? 13.912 25.143 27.265 1.00 5.93 213 PRO B C 1
ATOM 4263 O O . PRO B 1 213 ? 14.972 24.553 27.560 1.00 7.33 213 PRO B O 1
ATOM 4267 N N . MET B 1 214 ? 13.803 26.068 26.338 1.00 6.05 214 MET B N 1
ATOM 4268 C CA . MET B 1 214 ? 14.852 26.455 25.399 1.00 7.07 214 MET B CA 1
ATOM 4269 C C . MET B 1 214 ? 14.838 27.975 25.171 1.00 7.70 214 MET B C 1
ATOM 4270 O O . MET B 1 214 ? 13.843 28.688 25.398 1.00 8.12 214 MET B O 1
ATOM 4275 N N A MET B 1 215 ? 15.958 28.468 24.644 0.45 7.30 215 MET B N 1
ATOM 4276 N N B MET B 1 215 ? 15.972 28.449 24.659 0.55 6.78 215 MET B N 1
ATOM 4277 C CA A MET B 1 215 ? 16.075 29.859 24.237 0.45 7.18 215 MET B CA 1
ATOM 4278 C CA B MET B 1 215 ? 16.119 29.810 24.182 0.55 7.72 215 MET B CA 1
ATOM 4279 C C A MET B 1 215 ? 17.148 29.956 23.193 0.45 6.70 215 MET B C 1
ATOM 4280 C C B MET B 1 215 ? 17.057 29.792 23.040 0.55 6.58 215 MET B C 1
ATOM 4281 O O A MET B 1 215 ? 18.230 29.344 23.299 0.45 5.98 215 MET B O 1
ATOM 4282 O O B MET B 1 215 ? 17.998 28.973 22.976 0.55 5.89 215 MET B O 1
ATOM 4291 N N . TYR B 1 216 ? 16.898 30.830 22.239 1.00 6.90 216 TYR B N 1
ATOM 4292 C CA . TYR B 1 216 ? 17.882 31.154 21.172 1.00 6.99 216 TYR B CA 1
ATOM 4293 C C . TYR B 1 216 ? 18.935 32.133 21.726 1.00 8.39 216 TYR B C 1
ATOM 4294 O O . TYR B 1 216 ? 18.608 33.101 22.424 1.00 7.98 216 TYR B O 1
ATOM 4303 N N . MET B 1 217 ? 20.199 31.886 21.407 1.00 7.07 217 MET B N 1
ATOM 4304 C CA . MET B 1 217 ? 21.289 32.652 22.023 1.00 7.03 217 MET B CA 1
ATOM 4305 C C . MET B 1 217 ? 21.155 34.149 21.980 1.00 7.40 217 MET B C 1
ATOM 4306 O O . MET B 1 217 ? 21.523 34.795 23.004 1.00 9.09 217 MET B O 1
ATOM 4311 N N . PRO B 1 218 ? 20.717 34.784 20.870 1.00 8.41 218 PRO B N 1
ATOM 4312 C CA . PRO B 1 218 ? 20.579 36.242 20.953 1.00 9.01 218 PRO B CA 1
ATOM 4313 C C . PRO B 1 218 ? 19.679 36.743 22.113 1.00 9.49 218 PRO B C 1
ATOM 4314 O O . PRO B 1 218 ? 19.994 37.787 22.760 1.00 10.28 218 PRO B O 1
ATOM 4318 N N . ASP B 1 219 ? 18.631 35.971 22.430 1.00 7.68 219 ASP B N 1
ATOM 4319 C CA . ASP B 1 219 ? 17.781 36.362 23.544 1.00 7.72 219 ASP B CA 1
ATOM 4320 C C . ASP B 1 219 ? 18.520 36.152 24.867 1.00 7.49 219 ASP B C 1
ATOM 4321 O O . ASP B 1 219 ? 18.426 36.941 25.808 1.00 9.59 219 ASP B O 1
ATOM 4326 N N . THR B 1 220 ? 19.276 35.078 25.009 1.00 8.20 220 THR B N 1
ATOM 4327 C CA . THR B 1 220 ? 20.089 34.815 26.174 1.00 7.15 220 THR B CA 1
ATOM 4328 C C . THR B 1 220 ? 21.010 35.951 26.445 1.00 8.77 220 THR B C 1
ATOM 4329 O O . THR B 1 220 ? 21.151 36.415 27.611 1.00 8.75 220 THR B O 1
ATOM 4333 N N . LEU B 1 221 ? 21.692 36.429 25.398 1.00 8.69 221 LEU B N 1
ATOM 4334 C CA . LEU B 1 221 ? 22.671 37.479 25.633 1.00 9.45 221 LEU B CA 1
ATOM 4335 C C . LEU B 1 221 ? 21.990 38.778 26.155 1.00 9.58 221 LEU B C 1
ATOM 4336 O O . LEU B 1 221 ? 22.504 39.442 27.055 1.00 11.17 221 LEU B O 1
ATOM 4341 N N A ASN B 1 222 ? 20.834 39.117 25.602 0.62 9.54 222 ASN B N 1
ATOM 4342 N N B ASN B 1 222 ? 20.824 39.111 25.588 0.38 9.66 222 ASN B N 1
ATOM 4343 C CA A ASN B 1 222 ? 20.142 40.288 26.062 0.62 9.89 222 ASN B CA 1
ATOM 4344 C CA B ASN B 1 222 ? 20.047 40.286 25.987 0.38 10.51 222 ASN B CA 1
ATOM 4345 C C A ASN B 1 222 ? 19.802 40.165 27.509 0.62 10.03 222 ASN B C 1
ATOM 4346 C C B ASN B 1 222 ? 19.707 40.181 27.455 0.38 9.91 222 ASN B C 1
ATOM 4347 O O A ASN B 1 222 ? 19.970 41.089 28.262 0.62 10.60 222 ASN B O 1
ATOM 4348 O O B ASN B 1 222 ? 19.801 41.149 28.173 0.38 10.58 222 ASN B O 1
ATOM 4357 N N . SER B 1 223 ? 19.320 38.987 27.896 1.00 9.39 223 SER B N 1
ATOM 4358 C CA . SER B 1 223 ? 18.917 38.784 29.292 1.00 8.91 223 SER B CA 1
ATOM 4359 C C . SER B 1 223 ? 20.094 38.764 30.282 1.00 8.88 223 SER B C 1
ATOM 4360 O O . SER B 1 223 ? 19.982 39.314 31.388 1.00 9.51 223 SER B O 1
ATOM 4363 N N . LEU B 1 224 ? 21.249 38.259 29.868 1.00 7.91 224 LEU B N 1
ATOM 4364 C CA . LEU B 1 224 ? 22.431 38.235 30.700 1.00 8.26 224 LEU B CA 1
ATOM 4365 C C . LEU B 1 224 ? 22.936 39.651 30.961 1.00 9.73 224 LEU B C 1
ATOM 4366 O O . LEU B 1 224 ? 23.497 39.918 32.039 1.00 9.63 224 LEU B O 1
ATOM 4371 N N . VAL B 1 225 ? 22.848 40.511 29.957 1.00 8.87 225 VAL B N 1
ATOM 4372 C CA . VAL B 1 225 ? 23.237 41.914 30.147 1.00 10.07 225 VAL B CA 1
ATOM 4373 C C . VAL B 1 225 ? 22.177 42.585 31.026 1.00 10.30 225 VAL B C 1
ATOM 4374 O O . VAL B 1 225 ? 22.516 43.281 32.004 1.00 10.81 225 VAL B O 1
ATOM 4378 N N A LYS B 1 226 ? 20.888 42.328 30.787 0.55 9.33 226 LYS B N 1
ATOM 4379 N N B LYS B 1 226 ? 20.914 42.433 30.596 0.45 9.69 226 LYS B N 1
ATOM 4380 C CA A LYS B 1 226 ? 19.857 43.199 31.418 0.55 10.66 226 LYS B CA 1
ATOM 4381 C CA B LYS B 1 226 ? 19.744 42.960 31.361 0.45 10.25 226 LYS B CA 1
ATOM 4382 C C A LYS B 1 226 ? 19.654 42.797 32.932 0.55 10.70 226 LYS B C 1
ATOM 4383 C C B LYS B 1 226 ? 19.812 42.796 32.908 0.45 10.00 226 LYS B C 1
ATOM 4384 O O A LYS B 1 226 ? 19.238 43.644 33.778 0.55 12.96 226 LYS B O 1
ATOM 4385 O O B LYS B 1 226 ? 19.739 43.779 33.733 0.45 8.81 226 LYS B O 1
ATOM 4396 N N . ILE B 1 227 ? 19.950 41.538 33.294 1.00 9.47 227 ILE B N 1
ATOM 4397 C CA . ILE B 1 227 ? 19.892 41.258 34.730 1.00 9.59 227 ILE B CA 1
ATOM 4398 C C . ILE B 1 227 ? 21.003 41.935 35.480 1.00 9.52 227 ILE B C 1
ATOM 4399 O O . ILE B 1 227 ? 20.824 42.313 36.642 1.00 11.63 227 ILE B O 1
ATOM 4404 N N . MET B 1 228 ? 22.127 42.082 34.871 1.00 9.69 228 MET B N 1
ATOM 4405 C CA . MET B 1 228 ? 23.283 42.737 35.513 1.00 11.27 228 MET B CA 1
ATOM 4406 C C . MET B 1 228 ? 23.113 44.250 35.543 1.00 12.33 228 MET B C 1
ATOM 4407 O O . MET B 1 228 ? 23.712 44.865 36.390 1.00 13.72 228 MET B O 1
ATOM 4412 N N . GLU B 1 229 ? 22.369 44.844 34.613 1.00 12.45 229 GLU B N 1
ATOM 4413 C CA . GLU B 1 229 ? 22.108 46.303 34.630 1.00 15.06 229 GLU B CA 1
ATOM 4414 C C . GLU B 1 229 ? 21.050 46.694 35.611 1.00 15.26 229 GLU B C 1
ATOM 4415 O O . GLU B 1 229 ? 20.982 47.880 35.930 1.00 19.56 229 GLU B O 1
ATOM 4421 N N . ALA B 1 230 ? 20.208 45.758 36.053 1.00 12.98 230 ALA B N 1
ATOM 4422 C CA . ALA B 1 230 ? 19.072 46.088 36.891 1.00 14.62 230 ALA B CA 1
ATOM 4423 C C . ALA B 1 230 ? 19.498 46.719 38.189 1.00 16.18 230 ALA B C 1
ATOM 4424 O O . ALA B 1 230 ? 20.471 46.294 38.804 1.00 14.51 230 ALA B O 1
ATOM 4426 N N . PRO B 1 231 ? 18.704 47.688 38.670 1.00 16.93 231 PRO B N 1
ATOM 4427 C CA . PRO B 1 231 ? 18.922 48.133 40.028 1.00 19.00 231 PRO B CA 1
ATOM 4428 C C . PRO B 1 231 ? 18.720 47.073 41.088 1.00 16.29 231 PRO B C 1
ATOM 4429 O O . PRO B 1 231 ? 17.776 46.335 41.025 1.00 17.20 231 PRO B O 1
ATOM 4433 N N . LEU B 1 232 ? 19.626 47.004 42.066 1.00 16.33 232 LEU B N 1
ATOM 4434 C CA . LEU B 1 232 ? 19.533 45.984 43.079 1.00 14.64 232 LEU B CA 1
ATOM 4435 C C . LEU B 1 232 ? 18.169 45.960 43.786 1.00 16.44 232 LEU B C 1
ATOM 4436 O O . LEU B 1 232 ? 17.628 44.887 44.082 1.00 16.74 232 LEU B O 1
ATOM 4441 N N A GLU B 1 233 ? 17.617 47.136 44.084 0.37 18.41 233 GLU B N 1
ATOM 4442 N N B GLU B 1 233 ? 17.634 47.149 44.075 0.63 18.55 233 GLU B N 1
ATOM 4443 C CA A GLU B 1 233 ? 16.363 47.207 44.817 0.37 20.63 233 GLU B CA 1
ATOM 4444 C CA B GLU B 1 233 ? 16.347 47.294 44.750 0.63 20.68 233 GLU B CA 1
ATOM 4445 C C A GLU B 1 233 ? 15.140 46.713 43.998 0.37 21.22 233 GLU B C 1
ATOM 4446 C C B GLU B 1 233 ? 15.186 46.612 44.009 0.63 21.36 233 GLU B C 1
ATOM 4447 O O A GLU B 1 233 ? 14.050 46.562 44.564 0.37 26.95 233 GLU B O 1
ATOM 4448 O O B GLU B 1 233 ? 14.192 46.222 44.633 0.63 22.73 233 GLU B O 1
ATOM 4459 N N . LYS B 1 234 ? 15.288 46.467 42.688 1.00 19.55 234 LYS B N 1
ATOM 4460 C CA . LYS B 1 234 ? 14.220 45.828 41.921 1.00 20.58 234 LYS B CA 1
ATOM 4461 C C . LYS B 1 234 ? 14.254 44.261 42.007 1.00 18.15 234 LYS B C 1
ATOM 4462 O O . LYS B 1 234 ? 13.312 43.602 41.651 1.00 17.83 234 LYS B O 1
ATOM 4468 N N . LEU B 1 235 ? 15.346 43.655 42.464 1.00 13.93 235 LEU B N 1
ATOM 4469 C CA . LEU B 1 235 ? 15.491 42.191 42.465 1.00 14.17 235 LEU B CA 1
ATOM 4470 C C . LEU B 1 235 ? 14.912 41.651 43.771 1.00 14.89 235 LEU B C 1
ATOM 4471 O O . LEU B 1 235 ? 15.469 41.858 44.861 1.00 19.91 235 LEU B O 1
ATOM 4476 N N . THR B 1 236 ? 13.870 40.894 43.680 1.00 12.26 236 THR B N 1
ATOM 4477 C CA . THR B 1 236 ? 13.267 40.260 44.861 1.00 13.87 236 THR B CA 1
ATOM 4478 C C . THR B 1 236 ? 13.991 38.948 45.220 1.00 12.06 236 THR B C 1
ATOM 4479 O O . THR B 1 236 ? 13.703 38.359 46.265 1.00 15.66 236 THR B O 1
ATOM 4483 N N A ARG B 1 237 ? 14.833 38.430 44.319 0.63 10.38 237 ARG B N 1
ATOM 4484 N N B ARG B 1 237 ? 14.833 38.410 44.336 0.37 10.72 237 ARG B N 1
ATOM 4485 C CA A ARG B 1 237 ? 15.516 37.194 44.582 0.63 11.91 237 ARG B CA 1
ATOM 4486 C CA B ARG B 1 237 ? 15.578 37.214 44.678 0.37 11.99 237 ARG B CA 1
ATOM 4487 C C A ARG B 1 237 ? 16.912 37.228 43.900 0.63 11.25 237 ARG B C 1
ATOM 4488 C C B ARG B 1 237 ? 16.923 37.248 43.931 0.37 11.61 237 ARG B C 1
ATOM 4489 O O A ARG B 1 237 ? 17.212 38.172 43.167 0.63 12.31 237 ARG B O 1
ATOM 4490 O O B ARG B 1 237 ? 17.201 38.185 43.172 0.37 12.52 237 ARG B O 1
ATOM 4505 N N . THR B 1 238 ? 17.781 36.288 44.243 1.00 9.27 238 THR B N 1
ATOM 4506 C CA . THR B 1 238 ? 19.080 36.171 43.616 1.00 8.83 238 THR B CA 1
ATOM 4507 C C . THR B 1 238 ? 19.133 35.279 42.395 1.00 8.69 238 THR B C 1
ATOM 4508 O O . THR B 1 238 ? 20.021 35.526 41.510 1.00 11.33 238 THR B O 1
ATOM 4512 N N . VAL B 1 239 ? 18.254 34.273 42.321 1.00 7.11 239 VAL B N 1
ATOM 4513 C CA . VAL B 1 239 ? 18.304 33.242 41.298 1.00 7.33 239 VAL B CA 1
ATOM 4514 C C . VAL B 1 239 ? 16.960 33.184 40.589 1.00 6.76 239 VAL B C 1
ATOM 4515 O O . VAL B 1 239 ? 15.933 32.959 41.213 1.00 9.23 239 VAL B O 1
ATOM 4519 N N . TYR B 1 240 ? 16.991 33.350 39.248 1.00 7.02 240 TYR B N 1
ATOM 4520 C CA . TYR B 1 240 ? 15.786 33.402 38.413 1.00 6.30 240 TYR B CA 1
ATOM 4521 C C . TYR B 1 240 ? 15.758 32.330 37.333 1.00 7.27 240 TYR B C 1
ATOM 4522 O O . TYR B 1 240 ? 16.670 32.278 36.468 1.00 8.13 240 TYR B O 1
ATOM 4531 N N . ASN B 1 241 ? 14.628 31.605 37.238 1.00 6.92 241 ASN B N 1
ATOM 4532 C CA . ASN B 1 241 ? 14.357 30.915 35.982 1.00 6.41 241 ASN B CA 1
ATOM 4533 C C . ASN B 1 241 ? 14.215 31.929 34.870 1.00 5.84 241 ASN B C 1
ATOM 4534 O O . ASN B 1 241 ? 13.613 32.984 35.022 1.00 8.46 241 ASN B O 1
ATOM 4539 N N . ILE B 1 242 ? 14.767 31.536 33.675 1.00 6.29 242 ILE B N 1
ATOM 4540 C CA . ILE B 1 242 ? 14.397 32.242 32.478 1.00 7.09 242 ILE B CA 1
ATOM 4541 C C . ILE B 1 242 ? 14.112 31.237 31.354 1.00 6.86 242 ILE B C 1
ATOM 4542 O O . ILE B 1 242 ? 14.781 30.178 31.285 1.00 7.02 242 ILE B O 1
ATOM 4547 N N . THR B 1 243 ? 13.150 31.589 30.486 1.00 7.05 243 THR B N 1
ATOM 4548 C CA . THR B 1 243 ? 12.893 30.722 29.345 1.00 7.34 243 THR B CA 1
ATOM 4549 C C . THR B 1 243 ? 12.563 31.544 28.114 1.00 8.18 243 THR B C 1
ATOM 4550 O O . THR B 1 243 ? 12.250 32.717 28.178 1.00 9.53 243 THR B O 1
ATOM 4554 N N . GLY B 1 244 ? 12.678 30.874 26.939 1.00 8.25 244 GLY B N 1
ATOM 4555 C CA . GLY B 1 244 ? 12.223 31.443 25.653 1.00 8.82 244 GLY B CA 1
ATOM 4556 C C . GLY B 1 244 ? 10.936 30.772 25.257 1.00 8.67 244 GLY B C 1
ATOM 4557 O O . GLY B 1 244 ? 9.884 31.408 25.205 1.00 11.82 244 GLY B O 1
ATOM 4558 N N . PHE B 1 245 ? 11.014 29.455 24.990 1.00 8.08 245 PHE B N 1
ATOM 4559 C CA . PHE B 1 245 ? 9.872 28.621 24.674 1.00 7.97 245 PHE B CA 1
ATOM 4560 C C . PHE B 1 245 ? 10.235 27.192 24.932 1.00 8.32 245 PHE B C 1
ATOM 4561 O O . PHE B 1 245 ? 11.434 26.851 24.941 1.00 10.03 245 PHE B O 1
ATOM 4569 N N . SER B 1 246 ? 9.278 26.300 25.032 1.00 7.63 246 SER B N 1
ATOM 4570 C CA . SER B 1 246 ? 9.555 24.882 25.122 1.00 7.09 246 SER B CA 1
ATOM 4571 C C . SER B 1 246 ? 9.361 24.188 23.821 1.00 7.23 246 SER B C 1
ATOM 4572 O O . SER B 1 246 ? 8.450 24.561 23.053 1.00 9.00 246 SER B O 1
ATOM 4575 N N . PHE B 1 247 ? 10.163 23.146 23.575 1.00 6.83 247 PHE B N 1
ATOM 4576 C CA . PHE B 1 247 ? 9.857 22.257 22.453 1.00 6.88 247 PHE B CA 1
ATOM 4577 C C . PHE B 1 247 ? 10.345 20.866 22.766 1.00 6.36 247 PHE B C 1
ATOM 4578 O O . PHE B 1 247 ? 11.311 20.686 23.552 1.00 6.71 247 PHE B O 1
ATOM 4586 N N . SER B 1 248 ? 9.737 19.894 22.093 1.00 7.03 248 SER B N 1
ATOM 4587 C CA . SER B 1 248 ? 10.162 18.494 22.008 1.00 6.74 248 SER B CA 1
ATOM 4588 C C . SER B 1 248 ? 10.822 18.235 20.634 1.00 4.87 248 SER B C 1
ATOM 4589 O O . SER B 1 248 ? 10.698 19.070 19.711 1.00 6.48 248 SER B O 1
ATOM 4592 N N . PRO B 1 249 ? 11.468 17.068 20.533 1.00 5.75 249 PRO B N 1
ATOM 4593 C CA . PRO B 1 249 ? 12.034 16.767 19.217 1.00 5.39 249 PRO B CA 1
ATOM 4594 C C . PRO B 1 249 ? 10.980 16.689 18.089 1.00 5.91 249 PRO B C 1
ATOM 4595 O O . PRO B 1 249 ? 11.275 17.165 16.965 1.00 6.12 249 PRO B O 1
ATOM 4599 N N . SER B 1 250 ? 9.793 16.229 18.364 1.00 5.82 250 SER B N 1
ATOM 4600 C CA . SER B 1 250 ? 8.762 16.189 17.334 1.00 6.37 250 SER B CA 1
ATOM 4601 C C . SER B 1 250 ? 8.359 17.582 16.916 1.00 6.55 250 SER B C 1
ATOM 4602 O O . SER B 1 250 ? 8.096 17.855 15.739 1.00 7.81 250 SER B O 1
ATOM 4605 N N . GLU B 1 251 ? 8.265 18.497 17.865 1.00 5.60 251 GLU B N 1
ATOM 4606 C CA . GLU B 1 251 ? 7.975 19.876 17.548 1.00 6.15 251 GLU B CA 1
ATOM 4607 C C . GLU B 1 251 ? 9.067 20.544 16.727 1.00 5.59 251 GLU B C 1
ATOM 4608 O O . GLU B 1 251 ? 8.802 21.377 15.834 1.00 6.92 251 GLU B O 1
ATOM 4614 N N . LEU B 1 252 ? 10.315 20.273 17.129 1.00 4.96 252 LEU B N 1
ATOM 4615 C CA . LEU B 1 252 ? 11.447 20.817 16.336 1.00 6.23 252 LEU B CA 1
ATOM 4616 C C . LEU B 1 252 ? 11.430 20.321 14.885 1.00 6.03 252 LEU B C 1
ATOM 4617 O O . LEU B 1 252 ? 11.603 21.117 13.950 1.00 6.28 252 LEU B O 1
ATOM 4622 N N . ARG B 1 253 ? 11.138 19.032 14.725 1.00 6.39 253 ARG B N 1
ATOM 4623 C CA . ARG B 1 253 ? 11.063 18.478 13.393 1.00 6.11 253 ARG B CA 1
ATOM 4624 C C . ARG B 1 253 ? 9.992 19.187 12.537 1.00 6.27 253 ARG B C 1
ATOM 4625 O O . ARG B 1 253 ? 10.297 19.573 11.380 1.00 7.10 253 ARG B O 1
ATOM 4633 N N . PHE B 1 254 ? 8.833 19.437 13.103 1.00 5.57 254 PHE B N 1
ATOM 4634 C CA . PHE B 1 254 ? 7.824 20.192 12.359 1.00 6.25 254 PHE B CA 1
ATOM 4635 C C . PHE B 1 254 ? 8.262 21.599 11.994 1.00 6.89 254 PHE B C 1
ATOM 4636 O O . PHE B 1 254 ? 7.968 22.125 10.932 1.00 7.67 254 PHE B O 1
ATOM 4644 N N . SER B 1 255 ? 8.918 22.271 12.948 1.00 6.25 255 SER B N 1
ATOM 4645 C CA . SER B 1 255 ? 9.439 23.594 12.655 1.00 6.57 255 SER B CA 1
ATOM 4646 C C . SER B 1 255 ? 10.430 23.556 11.449 1.00 6.04 255 SER B C 1
ATOM 4647 O O . SER B 1 255 ? 10.361 24.395 10.566 1.00 7.09 255 SER B O 1
ATOM 4650 N N . ILE B 1 256 ? 11.362 22.628 11.498 1.00 6.00 256 ILE B N 1
ATOM 4651 C CA . ILE B 1 256 ? 12.344 22.509 10.393 1.00 6.68 256 ILE B CA 1
ATOM 4652 C C . ILE B 1 256 ? 11.585 22.239 9.077 1.00 8.34 256 ILE B C 1
ATOM 4653 O O . ILE B 1 256 ? 11.948 22.805 8.034 1.00 8.70 256 ILE B O 1
ATOM 4658 N N . GLU B 1 257 ? 10.639 21.317 9.100 1.00 7.77 257 GLU B N 1
ATOM 4659 C CA . GLU B 1 257 ? 9.833 21.009 7.922 1.00 9.16 257 GLU B CA 1
ATOM 4660 C C . GLU B 1 257 ? 9.161 22.247 7.395 1.00 9.95 257 GLU B C 1
ATOM 4661 O O . GLU B 1 257 ? 9.128 22.449 6.158 1.00 11.73 257 GLU B O 1
ATOM 4667 N N . ARG B 1 258 ? 8.560 23.071 8.237 1.00 9.52 258 ARG B N 1
ATOM 4668 C CA . ARG B 1 258 ? 7.917 24.322 7.788 1.00 10.72 258 ARG B CA 1
ATOM 4669 C C . ARG B 1 258 ? 8.888 25.270 7.105 1.00 11.27 258 ARG B C 1
ATOM 4670 O O . ARG B 1 258 ? 8.582 25.903 6.089 1.00 14.55 258 ARG B O 1
ATOM 4678 N N . CYS B 1 259 ? 10.101 25.364 7.660 1.00 9.46 259 CYS B N 1
ATOM 4679 C CA . CYS B 1 259 ? 11.115 26.274 7.206 1.00 11.06 259 CYS B CA 1
ATOM 4680 C C . CYS B 1 259 ? 11.826 25.813 5.934 1.00 11.90 259 CYS B C 1
ATOM 4681 O O . CYS B 1 259 ? 12.334 26.645 5.216 1.00 18.57 259 CYS B O 1
ATOM 4684 N N . THR B 1 260 ? 11.951 24.497 5.740 1.00 10.51 260 THR B N 1
ATOM 4685 C CA . THR B 1 260 ? 12.629 23.958 4.586 1.00 10.92 260 THR B CA 1
ATOM 4686 C C . THR B 1 260 ? 11.657 23.579 3.453 1.00 13.23 260 THR B C 1
ATOM 4687 O O . THR B 1 260 ? 12.150 23.350 2.309 1.00 14.75 260 THR B O 1
ATOM 4691 N N . ASP B 1 261 ? 10.364 23.466 3.733 1.00 13.40 261 ASP B N 1
ATOM 4692 C CA . ASP B 1 261 ? 9.367 22.978 2.799 1.00 13.90 261 ASP B CA 1
ATOM 4693 C C . ASP B 1 261 ? 9.717 21.605 2.262 1.00 15.99 261 ASP B C 1
ATOM 4694 O O . ASP B 1 261 ? 9.450 21.290 1.113 1.00 19.13 261 ASP B O 1
ATOM 4699 N N . ARG B 1 262 ? 10.279 20.768 3.103 1.00 15.21 262 ARG B N 1
ATOM 4700 C CA . ARG B 1 262 ? 10.633 19.401 2.776 1.00 16.76 262 ARG B CA 1
ATOM 4701 C C . ARG B 1 262 ? 10.266 18.513 3.961 1.00 15.44 262 ARG B C 1
ATOM 4702 O O . ARG B 1 262 ? 10.092 18.983 5.085 1.00 17.83 262 ARG B O 1
ATOM 4710 N N . THR B 1 263 ? 10.129 17.221 3.671 1.00 15.67 263 THR B N 1
ATOM 4711 C CA . THR B 1 263 ? 10.024 16.180 4.665 1.00 13.68 263 THR B CA 1
ATOM 4712 C C . THR B 1 263 ? 11.392 15.915 5.216 1.00 14.62 263 THR B C 1
ATOM 4713 O O . THR B 1 263 ? 12.317 15.764 4.452 1.00 19.02 263 THR B O 1
ATOM 4717 N N . ILE B 1 264 ? 11.552 15.830 6.550 1.00 14.59 264 ILE B N 1
ATOM 4718 C CA . ILE B 1 264 ? 12.791 15.392 7.118 1.00 16.38 264 ILE B CA 1
ATOM 4719 C C . ILE B 1 264 ? 12.584 14.056 7.874 1.00 17.95 264 ILE B C 1
ATOM 4720 O O . ILE B 1 264 ? 11.630 13.880 8.609 1.00 19.12 264 ILE B O 1
ATOM 4725 N N . GLU B 1 265 ? 13.557 13.184 7.710 1.00 15.87 265 GLU B N 1
ATOM 4726 C CA . GLU B 1 265 ? 13.520 11.821 8.231 1.00 15.46 265 GLU B CA 1
ATOM 4727 C C . GLU B 1 265 ? 14.222 11.811 9.593 1.00 13.57 265 GLU B C 1
ATOM 4728 O O . GLU B 1 265 ? 15.417 12.073 9.695 1.00 15.72 265 GLU B O 1
ATOM 4734 N N . VAL B 1 266 ? 13.431 11.498 10.633 1.00 12.48 266 VAL B N 1
ATOM 4735 C CA . VAL B 1 266 ? 13.879 11.284 12.016 1.00 10.35 266 VAL B CA 1
ATOM 4736 C C . VAL B 1 266 ? 13.484 9.906 12.515 1.00 9.69 266 VAL B C 1
ATOM 4737 O O . VAL B 1 266 ? 12.364 9.491 12.287 1.00 15.19 266 VAL B O 1
ATOM 4741 N N . GLU B 1 267 ? 14.420 9.219 13.139 1.00 8.73 267 GLU B N 1
ATOM 4742 C CA . GLU B 1 267 ? 14.144 8.003 13.877 1.00 9.77 267 GLU B CA 1
ATOM 4743 C C . GLU B 1 267 ? 14.606 8.236 15.296 1.00 9.84 267 GLU B C 1
ATOM 4744 O O . GLU B 1 267 ? 15.521 9.010 15.521 1.00 11.70 267 GLU B O 1
ATOM 4750 N N . TYR B 1 268 ? 14.019 7.511 16.249 1.00 8.80 268 TYR B N 1
ATOM 4751 C CA . TYR B 1 268 ? 14.292 7.786 17.662 1.00 8.80 268 TYR B CA 1
ATOM 4752 C C . TYR B 1 268 ? 14.927 6.522 18.214 1.00 9.18 268 TYR B C 1
ATOM 4753 O O . TYR B 1 268 ? 14.303 5.421 18.241 1.00 10.95 268 TYR B O 1
ATOM 4762 N N . VAL B 1 269 ? 16.131 6.670 18.726 1.00 7.85 269 VAL B N 1
ATOM 4763 C CA . VAL B 1 269 ? 16.827 5.610 19.444 1.00 8.31 269 VAL B CA 1
ATOM 4764 C C . VAL B 1 269 ? 17.415 6.235 20.710 1.00 8.55 269 VAL B C 1
ATOM 4765 O O . VAL B 1 269 ? 18.370 7.009 20.655 1.00 9.37 269 VAL B O 1
ATOM 4769 N N . GLU B 1 270 ? 16.775 5.927 21.823 1.00 9.27 270 GLU B N 1
ATOM 4770 C CA . GLU B 1 270 ? 17.159 6.558 23.083 1.00 9.78 270 GLU B CA 1
ATOM 4771 C C . GLU B 1 270 ? 18.630 6.464 23.329 1.00 9.32 270 GLU B C 1
ATOM 4772 O O . GLU B 1 270 ? 19.218 5.341 23.232 1.00 11.07 270 GLU B O 1
ATOM 4778 N N . GLY B 1 271 ? 19.209 7.604 23.719 1.00 8.60 271 GLY B N 1
ATOM 4779 C CA . GLY B 1 271 ? 20.583 7.679 24.215 1.00 10.14 271 GLY B CA 1
ATOM 4780 C C . GLY B 1 271 ? 20.626 8.259 25.585 1.00 10.13 271 GLY B C 1
ATOM 4781 O O . GLY B 1 271 ? 19.589 8.556 26.181 1.00 9.81 271 GLY B O 1
ATOM 4782 N N . PRO B 1 272 ? 21.824 8.431 26.136 1.00 10.11 272 PRO B N 1
ATOM 4783 C CA . PRO B 1 272 ? 21.943 8.942 27.493 1.00 10.51 272 PRO B CA 1
ATOM 4784 C C . PRO B 1 272 ? 21.243 10.269 27.813 1.00 9.54 272 PRO B C 1
ATOM 4785 O O . PRO B 1 272 ? 20.850 10.501 28.958 1.00 10.18 272 PRO B O 1
ATOM 4789 N N . ALA B 1 273 ? 21.095 11.127 26.817 1.00 8.64 273 ALA B N 1
ATOM 4790 C CA . ALA B 1 273 ? 20.407 12.404 27.003 1.00 8.62 273 ALA B CA 1
ATOM 4791 C C . ALA B 1 273 ? 18.983 12.258 27.427 1.00 8.26 273 ALA B C 1
ATOM 4792 O O . ALA B 1 273 ? 18.466 13.121 28.135 1.00 8.29 273 ALA B O 1
ATOM 4794 N N . GLN B 1 274 ? 18.318 11.182 27.002 1.00 7.31 274 GLN B N 1
ATOM 4795 C CA . GLN B 1 274 ? 16.905 11.024 27.335 1.00 7.44 274 GLN B CA 1
ATOM 4796 C C . GLN B 1 274 ? 16.644 10.975 28.879 1.00 7.51 274 GLN B C 1
ATOM 4797 O O . GLN B 1 274 ? 15.766 11.655 29.353 1.00 8.52 274 GLN B O 1
ATOM 4803 N N . LYS B 1 275 ? 17.394 10.134 29.579 1.00 8.34 275 LYS B N 1
ATOM 4804 C CA . LYS B 1 275 ? 17.196 9.946 31.020 1.00 10.49 275 LYS B CA 1
ATOM 4805 C C . LYS B 1 275 ? 17.452 11.263 31.695 1.00 9.67 275 LYS B C 1
ATOM 4806 O O . LYS B 1 275 ? 16.746 11.626 32.654 1.00 11.35 275 LYS B O 1
ATOM 4812 N N . ILE B 1 276 ? 18.448 12.006 31.222 1.00 8.29 276 ILE B N 1
ATOM 4813 C CA . ILE B 1 276 ? 18.725 13.308 31.798 1.00 8.06 276 ILE B CA 1
ATOM 4814 C C . ILE B 1 276 ? 17.566 14.283 31.509 1.00 8.76 276 ILE B C 1
ATOM 4815 O O . ILE B 1 276 ? 17.024 14.937 32.421 1.00 8.60 276 ILE B O 1
ATOM 4820 N N . ALA B 1 277 ? 17.152 14.451 30.274 1.00 7.15 277 ALA B N 1
ATOM 4821 C CA . ALA B 1 277 ? 16.121 15.358 29.885 1.00 7.23 277 ALA B CA 1
ATOM 4822 C C . ALA B 1 277 ? 14.794 15.072 30.575 1.00 8.13 277 ALA B C 1
ATOM 4823 O O . ALA B 1 277 ? 14.038 16.005 30.914 1.00 8.15 277 ALA B O 1
ATOM 4825 N N . ASN B 1 278 ? 14.489 13.777 30.724 1.00 7.89 278 ASN B N 1
ATOM 4826 C CA . ASN B 1 278 ? 13.233 13.374 31.380 1.00 9.39 278 ASN B CA 1
ATOM 4827 C C . ASN B 1 278 ? 13.183 13.768 32.864 1.00 9.41 278 ASN B C 1
ATOM 4828 O O . ASN B 1 278 ? 12.080 13.885 33.421 1.00 13.99 278 ASN B O 1
ATOM 4833 N N . SER B 1 279 ? 14.351 14.035 33.442 1.00 8.31 279 SER B N 1
ATOM 4834 C CA . SER B 1 279 ? 14.394 14.527 34.829 1.00 9.73 279 SER B CA 1
ATOM 4835 C C . SER B 1 279 ? 14.310 16.000 34.921 1.00 9.84 279 SER B C 1
ATOM 4836 O O . SER B 1 279 ? 14.207 16.523 36.014 1.00 12.32 279 SER B O 1
ATOM 4839 N N . TRP B 1 280 ? 14.382 16.737 33.836 1.00 7.35 280 TRP B N 1
ATOM 4840 C CA . TRP B 1 280 ? 14.326 18.182 33.816 1.00 6.73 280 TRP B CA 1
ATOM 4841 C C . TRP B 1 280 ? 12.913 18.683 33.604 1.00 5.26 280 TRP B C 1
ATOM 4842 O O . TRP B 1 280 ? 12.053 17.931 33.097 1.00 5.73 280 TRP B O 1
ATOM 4853 N N . PRO B 1 281 ? 12.630 19.969 33.831 1.00 6.77 281 PRO B N 1
ATOM 4854 C CA . PRO B 1 281 ? 11.312 20.553 33.531 1.00 6.21 281 PRO B CA 1
ATOM 4855 C C . PRO B 1 281 ? 10.939 20.368 32.075 1.00 5.59 281 PRO B C 1
ATOM 4856 O O . PRO B 1 281 ? 11.785 20.364 31.205 1.00 7.07 281 PRO B O 1
ATOM 4860 N N . ASP B 1 282 ? 9.640 20.363 31.836 1.00 6.45 282 ASP B N 1
ATOM 4861 C CA . ASP B 1 282 ? 9.056 20.516 30.523 1.00 6.90 282 ASP B CA 1
ATOM 4862 C C . ASP B 1 282 ? 8.999 21.978 30.096 1.00 7.80 282 ASP B C 1
ATOM 4863 O O . ASP B 1 282 ? 9.196 22.290 28.912 1.00 9.43 282 ASP B O 1
ATOM 4868 N N . SER B 1 283 ? 8.735 22.875 31.063 1.00 8.00 283 SER B N 1
ATOM 4869 C CA . SER B 1 283 ? 8.575 24.283 30.840 1.00 7.80 283 SER B CA 1
ATOM 4870 C C . SER B 1 283 ? 8.860 25.006 32.158 1.00 7.41 283 SER B C 1
ATOM 4871 O O . SER B 1 283 ? 8.723 24.358 33.198 1.00 7.88 283 SER B O 1
ATOM 4874 N N . LEU B 1 284 ? 9.267 26.270 32.075 1.00 7.43 284 LEU B N 1
ATOM 4875 C CA . LEU B 1 284 ? 9.555 27.065 33.329 1.00 8.25 284 LEU B CA 1
ATOM 4876 C C . LEU B 1 284 ? 8.574 28.206 33.474 1.00 8.69 284 LEU B C 1
ATOM 4877 O O . LEU B 1 284 ? 8.208 28.897 32.515 1.00 9.30 284 LEU B O 1
ATOM 4882 N N . ASP B 1 285 ? 8.274 28.488 34.745 1.00 7.77 285 ASP B N 1
ATOM 4883 C CA . ASP B 1 285 ? 7.686 29.761 35.140 1.00 8.21 285 ASP B CA 1
ATOM 4884 C C . ASP B 1 285 ? 8.784 30.760 35.378 1.00 8.58 285 ASP B C 1
ATOM 4885 O O . ASP B 1 285 ? 9.572 30.621 36.322 1.00 10.35 285 ASP B O 1
ATOM 4890 N N . ASP B 1 286 ? 8.907 31.759 34.500 1.00 8.15 286 ASP B N 1
ATOM 4891 C CA . ASP B 1 286 ? 9.864 32.853 34.599 1.00 7.58 286 ASP B CA 1
ATOM 4892 C C . ASP B 1 286 ? 9.219 34.219 34.899 1.00 8.05 286 ASP B C 1
ATOM 4893 O O . ASP B 1 286 ? 9.816 35.239 34.611 1.00 9.03 286 ASP B O 1
ATOM 4898 N N . SER B 1 287 ? 8.009 34.157 35.526 1.00 9.31 287 SER B N 1
ATOM 4899 C CA . SER B 1 287 ? 7.328 35.381 35.880 1.00 10.90 287 SER B CA 1
ATOM 4900 C C . SER B 1 287 ? 8.092 36.323 36.780 1.00 10.13 287 SER B C 1
ATOM 4901 O O . SER B 1 287 ? 8.060 37.527 36.558 1.00 11.38 287 SER B O 1
ATOM 4904 N N . ASN B 1 288 ? 8.880 35.778 37.709 1.00 10.45 288 ASN B N 1
ATOM 4905 C CA . ASN B 1 288 ? 9.686 36.678 38.568 1.00 11.15 288 ASN B CA 1
ATOM 4906 C C . ASN B 1 288 ? 10.721 37.458 37.775 1.00 8.96 288 ASN B C 1
ATOM 4907 O O . ASN B 1 288 ? 10.925 38.648 38.002 1.00 10.73 288 ASN B O 1
ATOM 4912 N N . ALA B 1 289 ? 11.391 36.803 36.815 1.00 8.21 289 ALA B N 1
ATOM 4913 C CA . ALA B 1 289 ? 12.347 37.515 35.939 1.00 8.74 289 ALA B CA 1
ATOM 4914 C C . ALA B 1 289 ? 11.692 38.580 35.104 1.00 8.32 289 ALA B C 1
ATOM 4915 O O . ALA B 1 289 ? 12.230 39.677 34.941 1.00 10.22 289 ALA B O 1
ATOM 4917 N N . ARG B 1 290 ? 10.532 38.223 34.535 1.00 8.98 290 ARG B N 1
ATOM 4918 C CA . ARG B 1 290 ? 9.815 39.174 33.728 1.00 11.68 290 ARG B CA 1
ATOM 4919 C C . ARG B 1 290 ? 9.387 40.409 34.562 1.00 11.32 290 ARG B C 1
ATOM 4920 O O . ARG B 1 290 ? 9.606 41.587 34.143 1.00 13.60 290 ARG B O 1
ATOM 4928 N N . ASN B 1 291 ? 8.867 40.146 35.733 1.00 11.02 291 ASN B N 1
ATOM 4929 C CA . ASN B 1 291 ? 8.339 41.244 36.574 1.00 14.41 291 ASN B CA 1
ATOM 4930 C C . ASN B 1 291 ? 9.491 42.067 37.166 1.00 14.43 291 ASN B C 1
ATOM 4931 O O . ASN B 1 291 ? 9.410 43.293 37.247 1.00 15.97 291 ASN B O 1
ATOM 4936 N N . ASP B 1 292 ? 10.537 41.447 37.667 1.00 10.98 292 ASP B N 1
ATOM 4937 C CA . ASP B 1 292 ? 11.559 42.192 38.435 1.00 10.66 292 ASP B CA 1
ATOM 4938 C C . ASP B 1 292 ? 12.562 42.969 37.587 1.00 12.72 292 ASP B C 1
ATOM 4939 O O . ASP B 1 292 ? 12.933 44.094 37.915 1.00 14.35 292 ASP B O 1
ATOM 4944 N N . TRP B 1 293 ? 12.999 42.386 36.465 1.00 10.39 293 TRP B N 1
ATOM 4945 C CA . TRP B 1 293 ? 14.004 43.001 35.639 1.00 10.79 293 TRP B CA 1
ATOM 4946 C C . TRP B 1 293 ? 13.694 42.968 34.156 1.00 10.77 293 TRP B C 1
ATOM 4947 O O . TRP B 1 293 ? 14.569 43.345 33.350 1.00 12.48 293 TRP B O 1
ATOM 4958 N N . GLY B 1 294 ? 12.476 42.567 33.793 1.00 11.61 294 GLY B N 1
ATOM 4959 C CA . GLY B 1 294 ? 12.121 42.792 32.356 1.00 12.89 294 GLY B CA 1
ATOM 4960 C C . GLY B 1 294 ? 12.618 41.777 31.373 1.00 11.65 294 GLY B C 1
ATOM 4961 O O . GLY B 1 294 ? 12.771 42.119 30.176 1.00 13.25 294 GLY B O 1
ATOM 4962 N N . HIS B 1 295 ? 12.905 40.568 31.847 1.00 9.79 295 HIS B N 1
ATOM 4963 C CA . HIS B 1 295 ? 13.241 39.494 30.908 1.00 8.65 295 HIS B CA 1
ATOM 4964 C C . HIS B 1 295 ? 12.203 39.401 29.817 1.00 9.30 295 HIS B C 1
ATOM 4965 O O . HIS B 1 295 ? 11.021 39.398 30.029 1.00 11.77 295 HIS B O 1
ATOM 4972 N N . GLN B 1 296 ? 12.718 39.329 28.588 1.00 11.30 296 GLN B N 1
ATOM 4973 C CA . GLN B 1 296 ? 11.798 39.212 27.425 1.00 13.77 296 GLN B CA 1
ATOM 4974 C C . GLN B 1 296 ? 12.548 38.476 26.280 1.00 12.30 296 GLN B C 1
ATOM 4975 O O . GLN B 1 296 ? 13.765 38.380 26.296 1.00 13.68 296 GLN B O 1
ATOM 4981 N N . VAL B 1 297 ? 11.781 37.986 25.336 1.00 11.70 297 VAL B N 1
ATOM 4982 C CA . VAL B 1 297 ? 12.335 37.162 24.283 1.00 12.93 297 VAL B CA 1
ATOM 4983 C C . VAL B 1 297 ? 11.790 37.654 22.956 1.00 9.98 297 VAL B C 1
ATOM 4984 O O . VAL B 1 297 ? 10.563 37.913 22.837 1.00 14.28 297 VAL B O 1
ATOM 4988 N N . LYS B 1 298 ? 12.620 37.695 21.936 1.00 9.50 298 LYS B N 1
ATOM 4989 C CA . LYS B 1 298 ? 12.195 38.033 20.589 1.00 10.68 298 LYS B CA 1
ATOM 4990 C C . LYS B 1 298 ? 11.894 36.844 19.717 1.00 10.71 298 LYS B C 1
ATOM 4991 O O . LYS B 1 298 ? 10.990 36.918 18.896 1.00 13.54 298 LYS B O 1
ATOM 4997 N N . TYR B 1 299 ? 12.606 35.728 19.896 1.00 8.76 299 TYR B N 1
ATOM 4998 C CA . TYR B 1 299 ? 12.469 34.610 19.009 1.00 10.25 299 TYR B CA 1
ATOM 4999 C C . TYR B 1 299 ? 11.457 33.582 19.449 1.00 10.67 299 TYR B C 1
ATOM 5000 O O . TYR B 1 299 ? 11.433 33.218 20.628 1.00 12.16 299 TYR B O 1
ATOM 5009 N N . ASP B 1 300 ? 10.662 33.073 18.489 1.00 8.86 300 ASP B N 1
ATOM 5010 C CA . ASP B 1 300 ? 9.893 31.866 18.611 1.00 9.52 300 ASP B CA 1
ATOM 5011 C C . ASP B 1 300 ? 10.570 30.742 17.847 1.00 8.57 300 ASP B C 1
ATOM 5012 O O . ASP B 1 300 ? 11.632 30.960 17.207 1.00 8.42 300 ASP B O 1
ATOM 5017 N N . ILE B 1 301 ? 9.983 29.557 17.891 1.00 7.49 301 ILE B N 1
ATOM 5018 C CA . ILE B 1 301 ? 10.692 28.385 17.291 1.00 7.86 301 ILE B CA 1
ATOM 5019 C C . ILE B 1 301 ? 10.910 28.573 15.778 1.00 6.75 301 ILE B C 1
ATOM 5020 O O . ILE B 1 301 ? 12.023 28.270 15.303 1.00 7.58 301 ILE B O 1
ATOM 5025 N N . ASP B 1 302 ? 9.908 29.035 15.003 1.00 7.85 302 ASP B N 1
ATOM 5026 C CA . ASP B 1 302 ? 10.153 29.128 13.597 1.00 8.63 302 ASP B CA 1
ATOM 5027 C C . ASP B 1 302 ? 11.103 30.262 13.259 1.00 8.17 302 ASP B C 1
ATOM 5028 O O . ASP B 1 302 ? 11.907 30.097 12.287 1.00 8.37 302 ASP B O 1
ATOM 5033 N N . MET B 1 303 ? 11.101 31.394 13.976 1.00 7.97 303 MET B N 1
ATOM 5034 C CA . MET B 1 303 ? 12.098 32.406 13.704 1.00 9.16 303 MET B CA 1
ATOM 5035 C C . MET B 1 303 ? 13.530 31.883 13.987 1.00 8.52 303 MET B C 1
ATOM 5036 O O . MET B 1 303 ? 14.464 32.171 13.234 1.00 8.86 303 MET B O 1
ATOM 5041 N N . MET B 1 304 ? 13.649 31.096 15.049 1.00 7.32 304 MET B N 1
ATOM 5042 C CA . MET B 1 304 ? 14.928 30.486 15.392 1.00 7.65 304 MET B CA 1
ATOM 5043 C C . MET B 1 304 ? 15.364 29.500 14.262 1.00 7.15 304 MET B C 1
ATOM 5044 O O . MET B 1 304 ? 16.522 29.526 13.847 1.00 7.33 304 MET B O 1
ATOM 5049 N N . SER B 1 305 ? 14.417 28.614 13.849 1.00 6.33 305 SER B N 1
ATOM 5050 C CA . SER B 1 305 ? 14.768 27.646 12.786 1.00 6.31 305 SER B CA 1
ATOM 5051 C C . SER B 1 305 ? 15.217 28.361 11.526 1.00 6.61 305 SER B C 1
ATOM 5052 O O . SER B 1 305 ? 16.186 27.902 10.875 1.00 7.24 305 SER B O 1
ATOM 5055 N N A GLU B 1 306 ? 14.521 29.423 11.143 0.53 7.53 306 GLU B N 1
ATOM 5056 N N B GLU B 1 306 ? 14.527 29.437 11.142 0.47 7.31 306 GLU B N 1
ATOM 5057 C CA A GLU B 1 306 ? 14.893 30.120 9.914 0.53 8.44 306 GLU B CA 1
ATOM 5058 C CA B GLU B 1 306 ? 14.898 30.112 9.893 0.47 7.98 306 GLU B CA 1
ATOM 5059 C C A GLU B 1 306 ? 16.382 30.562 10.012 0.53 7.87 306 GLU B C 1
ATOM 5060 C C B GLU B 1 306 ? 16.343 30.654 9.973 0.47 7.64 306 GLU B C 1
ATOM 5061 O O A GLU B 1 306 ? 17.202 30.344 9.135 0.53 8.85 306 GLU B O 1
ATOM 5062 O O B GLU B 1 306 ? 17.079 30.665 9.003 0.47 7.59 306 GLU B O 1
ATOM 5073 N N . ASP B 1 307 ? 16.695 31.192 11.138 1.00 7.28 307 ASP B N 1
ATOM 5074 C CA . ASP B 1 307 ? 18.040 31.717 11.324 1.00 7.86 307 ASP B CA 1
ATOM 5075 C C . ASP B 1 307 ? 19.097 30.628 11.412 1.00 7.23 307 ASP B C 1
ATOM 5076 O O . ASP B 1 307 ? 20.167 30.763 10.865 1.00 7.90 307 ASP B O 1
ATOM 5081 N N . MET B 1 308 ? 18.773 29.561 12.124 1.00 6.74 308 MET B N 1
ATOM 5082 C CA . MET B 1 308 ? 19.659 28.419 12.237 1.00 6.79 308 MET B CA 1
ATOM 5083 C C . MET B 1 308 ? 20.008 27.838 10.864 1.00 6.38 308 MET B C 1
ATOM 5084 O O . MET B 1 308 ? 21.142 27.463 10.584 1.00 8.11 308 MET B O 1
ATOM 5089 N N . LEU B 1 309 ? 18.966 27.714 10.026 1.00 6.66 309 LEU B N 1
ATOM 5090 C CA . LEU B 1 309 ? 19.157 27.081 8.697 1.00 7.16 309 LEU B CA 1
ATOM 5091 C C . LEU B 1 309 ? 19.990 28.001 7.783 1.00 8.31 309 LEU B C 1
ATOM 5092 O O . LEU B 1 309 ? 20.585 27.503 6.866 1.00 10.73 309 LEU B O 1
ATOM 5097 N N . ARG B 1 310 ? 20.004 29.299 8.041 1.00 8.99 310 ARG B N 1
ATOM 5098 C CA . ARG B 1 310 ? 20.908 30.247 7.352 1.00 8.70 310 ARG B CA 1
ATOM 5099 C C . ARG B 1 310 ? 22.326 30.201 7.919 1.00 8.05 310 ARG B C 1
ATOM 5100 O O . ARG B 1 310 ? 23.328 30.214 7.191 1.00 10.19 310 ARG B O 1
ATOM 5108 N N . GLN B 1 311 ? 22.424 30.255 9.238 1.00 8.24 311 GLN B N 1
ATOM 5109 C CA . GLN B 1 311 ? 23.694 30.414 9.891 1.00 7.55 311 GLN B CA 1
ATOM 5110 C C . GLN B 1 311 ? 24.580 29.168 9.896 1.00 7.28 311 GLN B C 1
ATOM 5111 O O . GLN B 1 311 ? 25.814 29.314 9.951 1.00 8.68 311 GLN B O 1
ATOM 5117 N N . ILE B 1 312 ? 24.004 27.976 10.017 1.00 6.18 312 ILE B N 1
ATOM 5118 C CA . ILE B 1 312 ? 24.838 26.799 10.022 1.00 6.80 312 ILE B CA 1
ATOM 5119 C C . ILE B 1 312 ? 25.674 26.647 8.753 1.00 8.58 312 ILE B C 1
ATOM 5120 O O . ILE B 1 312 ? 26.876 26.367 8.845 1.00 9.78 312 ILE B O 1
ATOM 5125 N N . PRO B 1 313 ? 25.085 26.848 7.557 1.00 8.40 313 PRO B N 1
ATOM 5126 C CA . PRO B 1 313 ? 25.923 26.843 6.347 1.00 8.11 313 PRO B CA 1
ATOM 5127 C C . PRO B 1 313 ? 27.056 27.889 6.428 1.00 9.81 313 PRO B C 1
ATOM 5128 O O . PRO B 1 313 ? 28.235 27.606 6.034 1.00 11.36 313 PRO B O 1
ATOM 5132 N N . ILE B 1 314 ? 26.716 29.103 6.866 1.00 8.75 314 ILE B N 1
ATOM 5133 C CA . ILE B 1 314 ? 27.722 30.195 6.940 1.00 9.57 314 ILE B CA 1
ATOM 5134 C C . ILE B 1 314 ? 28.876 29.849 7.918 1.00 10.06 314 ILE B C 1
ATOM 5135 O O . ILE B 1 314 ? 30.054 30.123 7.648 1.00 12.54 314 ILE B O 1
ATOM 5140 N N . LEU B 1 315 ? 28.542 29.332 9.091 1.00 8.55 315 LEU B N 1
ATOM 5141 C CA . LEU B 1 315 ? 29.568 29.075 10.115 1.00 9.02 315 LEU B CA 1
ATOM 5142 C C . LEU B 1 315 ? 30.278 27.719 9.987 1.00 10.88 315 LEU B C 1
ATOM 5143 O O . LEU B 1 315 ? 31.422 27.620 10.459 1.00 13.86 315 LEU B O 1
ATOM 5148 N N . HIS B 1 316 ? 29.660 26.726 9.408 1.00 11.19 316 HIS B N 1
ATOM 5149 C CA . HIS B 1 316 ? 30.186 25.368 9.391 1.00 11.34 316 HIS B CA 1
ATOM 5150 C C . HIS B 1 316 ? 30.422 24.819 7.999 1.00 10.59 316 HIS B C 1
ATOM 5151 O O . HIS B 1 316 ? 30.972 23.745 7.881 1.00 14.70 316 HIS B O 1
ATOM 5158 N N . GLY B 1 317 ? 29.948 25.491 6.972 1.00 9.82 317 GLY B N 1
ATOM 5159 C CA . GLY B 1 317 ? 30.164 24.989 5.619 1.00 11.47 317 GLY B CA 1
ATOM 5160 C C . GLY B 1 317 ? 29.197 24.000 5.097 1.00 12.46 317 GLY B C 1
ATOM 5161 O O . GLY B 1 317 ? 29.448 23.378 4.021 1.00 13.46 317 GLY B O 1
ATOM 5162 N N . LEU B 1 318 ? 28.148 23.679 5.836 1.00 10.48 318 LEU B N 1
ATOM 5163 C CA . LEU B 1 318 ? 27.143 22.754 5.342 1.00 10.98 318 LEU B CA 1
ATOM 5164 C C . LEU B 1 318 ? 26.396 23.342 4.154 1.00 10.91 318 LEU B C 1
ATOM 5165 O O . LEU B 1 318 ? 26.432 24.560 3.889 1.00 13.15 318 LEU B O 1
ATOM 5170 N N . PRO B 1 319 ? 25.772 22.462 3.337 1.00 11.88 319 PRO B N 1
ATOM 5171 C CA . PRO B 1 319 ? 25.021 22.982 2.187 1.00 14.15 319 PRO B CA 1
ATOM 5172 C C . PRO B 1 319 ? 23.936 23.941 2.614 1.00 14.13 319 PRO B C 1
ATOM 5173 O O . PRO B 1 319 ? 23.263 23.702 3.644 1.00 14.49 319 PRO B O 1
ATOM 5177 N N A SER B 1 320 ? 23.753 25.012 1.830 0.34 15.96 320 SER B N 1
ATOM 5178 N N B SER B 1 320 ? 23.746 25.048 1.868 0.66 15.94 320 SER B N 1
ATOM 5179 C CA A SER B 1 320 ? 22.722 25.999 2.065 0.34 16.63 320 SER B CA 1
ATOM 5180 C CA B SER B 1 320 ? 22.698 26.016 2.172 0.66 16.46 320 SER B CA 1
ATOM 5181 C C A SER B 1 320 ? 21.358 25.412 1.761 0.34 18.78 320 SER B C 1
ATOM 5182 C C B SER B 1 320 ? 21.368 25.490 1.695 0.66 18.36 320 SER B C 1
ATOM 5183 O O A SER B 1 320 ? 21.240 24.345 1.174 0.34 22.26 320 SER B O 1
ATOM 5184 O O B SER B 1 320 ? 21.269 24.574 0.903 0.66 24.22 320 SER B O 1
ATOM 5189 N N . LEU B 1 321 ? 20.311 26.106 2.177 1.00 18.43 321 LEU B N 1
ATOM 5190 C CA . LEU B 1 321 ? 18.976 25.809 1.630 1.00 27.82 321 LEU B CA 1
ATOM 5191 C C . LEU B 1 321 ? 18.834 26.370 0.209 1.00 30.75 321 LEU B C 1
ATOM 5192 O O . LEU B 1 321 ? 19.514 27.344 -0.145 1.00 42.26 321 LEU B O 1
#

CATH classification: 3.40.50.720

Sequence (641 aa):
HMMPRVLVTGALGQIGTDLSLALRDKFGADSVLVSDDVVEPGAKHPLAGLKGVEKLDCLDSNNGFEKLVKKEFKPTWMYHLPAIMSSVRGEAEPDLAMDINVNTTRYALELARKYNIRIFIPSTIAAFGDKCGKKTMTKDDTIMMNPSTVYGVTKVYTELLGTWYRQKYGVDFRSVRLPGIISAATLPGGGATDYAIHMYHSALLQKKCVCPVLPYESSLPMMYMPDTLNSLVKIMEAPLEKLTRRTVYNITGFSFSPSELRFSIERCTDRTIEVEYVEGPAQKIANSWPDSLDDSNARNNDWGHQVKYDIDMMSEEDMLRQIPILHGLPSLMPRVLVTGALGQIGTDLSLALRDDKFGADSVLVSDVVEEPGAKHPLAGLKGVEKLDCLDSNGFEKLVKEFKPTWMYHLPAIMSVRGEAEPDLAMDINVNTTRYALELARKYNNIRIFIPSTIAAFGDKCGKTMTKDDTIMMNPSTVYGVTKVYTELLGTWYRQKYGVDFRSVRLPGIISAATLPGGGATDYAIHMYHSALLQKKCVCPVLPYESSLPMMMYMPDTLNNSLVKKIMEAPLEEKLTRRTVYNITGFSFSPSELRFSIERCTDRTIEVEYVEGPAQKIANSWPDSLDDSNARNDWGHQVKYDIDMMSEEDMLRQIPILHGLPSSL

Foldseek 3Di:
DAWQEEEEPLQDPLNVVLQVVCCVVRNLLRYAYEYQDADDPVRPCPPDPRYYHDDLLPLVRVLVVCVVSLGQEYEYEFADDFPRCQVVVVVRCSRLPRSLVSVLVSCLVSVHQYEYEAALLLAFQQQPQEQGAPDGDGDHPGSRNVSRVVSQVVLQVSCVPRVRNAAYEHAWAEDDLQDDADPDLPSLLVQQLQCLLQVHERAGQADQALKTFYAYSVLVSVLVVQVSPADPVLQPGRYFYDGDDMHGNNRLQVLLCVQVVDHHHYHYDHDPSHVSSNGGHNYHNRVSSCRRRNRDGDDDSNNSSNVSLVCNCVNPVGHHD/DWQEEEEQLQPPLNVVLQVVCCVPPNLLRYAYEYQDADDPPGPCHPDPRYYHADLLPLVRVLVVCVVRLGQEYEYEDADDFPRCQVVVVVRCSGLPVSLVSVLVSCLVRVHQYEYEAALLLAFQQQAQEQGAPDGDGDHPGSRNVSRVVSQVVQQVSCVPRVRNAAYEHAWAEDDLQDDADPDLPSLLVQQLLCLLQVHERAGQADQALKTFYAYSVLVSVLVVQVSPADPVLQPGRYFYDGADMDGNNRSQVLLCVLVVDHHHYDYDHDPSHNSSNTGHNHHNRVSSCRRRNRDGDDDSNVSSNVSLQVNCVNPVGHHD

Organism: NCBI:txid5691

Radius of gyration: 30.08 Å; Cα contacts (8 Å, |Δi|>4): 1319; chains: 2; bounding box: 65×78×80 Å

Nearest PDB structures (foldseek):
  5k4t-assembly1_A  TM=9.977E-01  e=7.267E-67  Trypanosoma brucei
  8gil-assembly1_B  TM=9.915E-01  e=1.198E-55  Trypanosoma cruzi
  8gjb-assembly1_B  TM=9.805E-01  e=8.353E-54  Trypanosoma cruzi
  6jyg-assembly1_F  TM=9.783E-01  e=8.529E-39  Phytophthora infestans T30-4
  6jyg-assembly1_E  TM=9.730E-01  e=2.703E-37  Phytophthora infestans T30-4